Protein AF-A0A521RWV5-F1 (afdb_monomer_lite)

Foldseek 3Di:
DAVLLVVLLVCQVVQHFDFLLNVQVSLVPDDPVQWWKKKKWFCALVRAIDIDMGTGGFCVPYDPSSVVLRLVSVLLLVLLQLLAGNGQEIEIEIQDDPGDSVVSLVCNCVLLVAPDDCLPHFFSVLSLQLSLLLQQVSDDPPPPCRSHYDYHYDYDDPDDPRPPDDDDLFAFLLLLLCLLFPPLAQFWEKFWEDDQFWIWIWIRYRNATQDIAIGTDHLLQDQALCSVLVVVLLVLLLVQLSNCLVVPHPPNVVLCVLSVQVRDVHRDPVSSNRSSVRSVVRDPDRRAGLEYFYADAFAAFPNFHRNCQDSSNNNNCVNC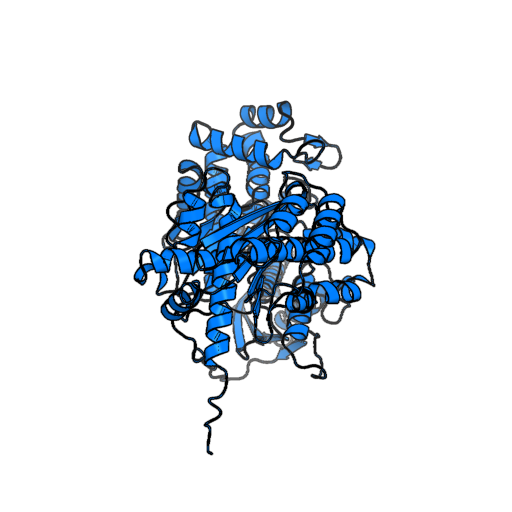PVCSVVRSVVVRVSQVSCVVRHDVLGYYHYHYNQQLVQLLLSNLCCLVPVVVQQLWGWEWEAEQFIGIFTQGSSRDGDRGRSPLQQRQGGSRSNVQLPADCQALLHQQPPRNRDGRGNRCCRHLSNLSNLCVVQCVPQPVPVVVVCDVVQCWDDDPRHIHGDPPPHGSSVVVLVVLLVDLVVDPRVSSLVSLLRSLLSVLSSLSSCCSNPVRSDLEYEYHYDQPPRVSSVVSSVVSNCVRPVSRHYHYDDLSSQSRPHSVSQCPDPPHHCSVCSSSVSSSSVSSSVSSVSVVPDDPPDDDD

pLDDT: mean 90.83, std 11.45, range [33.69, 98.75]

Sequence (621 aa):
MSSVVRDLVDAAKGGRPVYISTVRERLEGLDPAASFRVTATLQGFDARVRAFSFALPKFASLAFDERAMIIEYVLASLYNIISTVGGRGLTLETSDDDGDGVELAAIFEQEFGIGLARLDRPGYGRAINVAERMDEAVSPEGTPDRGMFRLARRMPSESREMPVSRAGPGGSIAELCDRSRQGLVGAAICGIDVGGTDIKLCLAVDGQVASFLEYDWFPAAFTAVDQIIDPIVLLVRLLRLDGACARGLPNTAAVAEVLQPAFGRGASLAVIEAAVRAGEALLAEPFALDAIGVCFPDVVVRDKIVGGEVYKTRGMRDHLGAAYEGEFRRLSSLSEELRTFVRPGGVVGIVNDGPMAAFTATVELGAAAPASIKDGVFAHTLGTELGSGWVTEDGEIPEIPLEIYNCILDLGSYPERAFAPDDVRSVNNFNTRLAGTLQKYTSQSGVFRLAAKYLPEQDPALYAELLDRGLLEGSPSGLFVPTEPRDMRKPLLELLMAAAEAGGHPAVDRIFREVGEFMAVAWLESKWLLDPAVAQRILFGRLVKRRVCFDLMVEGARSIAPSLVLEVADDEMANTDLMRQLRDSDRYTVAQFAQAIGAIHYANYRRNAASVAAPMTSGAS

Secondary structure (DSSP, 8-state):
-HHHHHHHHHHHHTT---BHHHHHHHHHTS-TTTEEEEEEEEE-TTS-EEEEEEEEE-GGGS-HHHHHHHHHHHHHHHHHHHHHH--SEEEEEES-SSSHHHHHHHHHHHHTTTTS-GGG--GGGHHHHHHHHHHHHHSPTT-TTTT--EEEEEPPPS----------S---HHHHHHHHHTT-TT-EEEEEEE-SSEEEEEEEETTEEEEEEEEE--GGG--STHHHHHHHHHHHHHHHHHHHHHTT-TTHHHHHHHHGGGGSTT--HHHHHHHHHHHHHH-SS---EEEEEEEESS-EETTEE----SGGGHHHHHHHGGGHHHHHHHHHTHHHHHHTTEEEEEEEEEEEHHHHHHHHHHHHHHHH-GGGGTT-EEEEEESSSEEEEEE-TTS----S---GGG-B-BS--HHHHTS-TTSTT--B-TTT--BTBTHHHHSHHHHHHHHHHHHHHH-HHHHHHHHHTTSSEEETTEEE---SSS--HHHHHHHHHHHHHH---HHHHHHHHHHHHHHHHHHHHHHHHH--S--EEEEEEGGGSSHHHHHHHHHHHHHH-TT-EEEE--GGG--SHHHHHHHT-SS--HHHHHHHHHHHHHHHHHHHHHHHHS-------

Radius of gyration: 25.19 Å; chains: 1; bounding box: 68×49×84 Å

Structure (mmCIF, N/CA/C/O backbone):
data_AF-A0A521RWV5-F1
#
_entry.id   AF-A0A521RWV5-F1
#
loop_
_atom_site.group_PDB
_atom_site.id
_atom_site.type_symbol
_atom_site.label_atom_id
_atom_site.label_alt_id
_atom_site.label_comp_id
_atom_site.label_asym_id
_atom_site.label_entity_id
_atom_site.label_seq_id
_atom_site.pdbx_PDB_ins_code
_atom_site.Cartn_x
_atom_site.Cartn_y
_atom_site.Cartn_z
_atom_site.occupancy
_atom_site.B_iso_or_equiv
_atom_site.auth_seq_id
_atom_site.auth_comp_id
_atom_site.auth_asym_id
_atom_site.auth_atom_id
_atom_site.pdbx_PDB_model_num
ATOM 1 N N . MET A 1 1 ? 25.557 -11.417 -27.481 1.00 51.78 1 MET A N 1
ATOM 2 C CA . MET A 1 1 ? 25.372 -10.644 -26.232 1.00 51.78 1 MET A CA 1
ATOM 3 C C . MET A 1 1 ? 24.558 -9.378 -26.451 1.00 51.78 1 MET A C 1
ATOM 5 O O . MET A 1 1 ? 23.587 -9.215 -25.732 1.00 51.78 1 MET A O 1
ATOM 9 N N . SER A 1 2 ? 24.840 -8.562 -27.481 1.00 57.69 2 SER A N 1
ATOM 10 C CA . SER A 1 2 ? 24.022 -7.370 -27.799 1.00 57.69 2 SER A CA 1
ATOM 11 C C . SER A 1 2 ? 22.561 -7.664 -28.205 1.00 57.69 2 SER A C 1
ATOM 13 O O . SER A 1 2 ? 21.774 -6.734 -28.269 1.00 57.69 2 SER A O 1
ATOM 15 N N . SER A 1 3 ? 22.163 -8.916 -28.480 1.00 73.62 3 SER A N 1
ATOM 16 C CA . SER A 1 3 ? 20.774 -9.233 -28.855 1.00 73.62 3 SER A CA 1
ATOM 17 C C . SER A 1 3 ? 19.807 -9.215 -27.668 1.00 73.62 3 SER A C 1
ATOM 19 O O . SER A 1 3 ? 18.691 -8.748 -27.817 1.00 73.62 3 SER A O 1
ATOM 21 N N . VAL A 1 4 ? 20.227 -9.659 -26.475 1.00 85.19 4 VAL A N 1
ATOM 22 C CA . VAL A 1 4 ? 19.307 -9.828 -25.333 1.00 85.19 4 VAL A CA 1
ATOM 23 C C . VAL A 1 4 ? 18.767 -8.486 -24.842 1.00 85.19 4 VAL A C 1
ATOM 25 O O . VAL A 1 4 ? 17.559 -8.345 -24.685 1.00 85.19 4 VAL A O 1
ATOM 28 N N . VAL A 1 5 ? 19.646 -7.502 -24.623 1.00 91.69 5 VAL A N 1
ATOM 29 C CA . VAL A 1 5 ? 19.235 -6.155 -24.188 1.00 91.69 5 VAL A CA 1
ATOM 30 C C . VAL A 1 5 ? 18.513 -5.422 -25.318 1.00 91.69 5 VAL A C 1
ATOM 32 O O . VAL A 1 5 ? 17.517 -4.751 -25.072 1.00 91.69 5 VAL A O 1
ATOM 35 N N . ARG A 1 6 ? 18.945 -5.613 -26.569 1.00 94.25 6 ARG A N 1
ATOM 36 C CA . ARG A 1 6 ? 18.278 -5.028 -27.736 1.00 94.25 6 ARG A CA 1
ATOM 37 C C . ARG A 1 6 ? 16.834 -5.485 -27.885 1.00 94.25 6 ARG A C 1
ATOM 39 O O . ARG A 1 6 ? 15.966 -4.641 -28.057 1.00 94.25 6 ARG A O 1
ATOM 46 N N . ASP A 1 7 ? 16.563 -6.780 -27.735 1.00 94.56 7 ASP A N 1
ATOM 47 C CA . ASP A 1 7 ? 15.201 -7.317 -27.812 1.00 94.56 7 ASP A CA 1
ATOM 48 C C . ASP A 1 7 ? 14.284 -6.702 -26.740 1.00 94.56 7 ASP A C 1
ATOM 50 O O . ASP A 1 7 ? 13.098 -6.470 -26.986 1.00 94.56 7 ASP A O 1
ATOM 54 N N . LEU A 1 8 ? 14.832 -6.424 -25.550 1.00 96.44 8 LEU A N 1
ATOM 55 C CA . LEU A 1 8 ? 14.112 -5.753 -24.465 1.00 96.44 8 LEU A CA 1
ATOM 56 C C . LEU A 1 8 ? 13.841 -4.282 -24.815 1.00 96.44 8 LEU A C 1
ATOM 58 O O . LEU A 1 8 ? 12.708 -3.825 -24.675 1.00 96.44 8 LEU A O 1
ATOM 62 N N . VAL A 1 9 ? 14.836 -3.559 -25.338 1.00 97.38 9 VAL A N 1
ATOM 63 C CA . VAL A 1 9 ? 14.684 -2.168 -25.804 1.00 97.38 9 VAL A CA 1
ATOM 64 C C . VAL A 1 9 ? 13.646 -2.066 -26.921 1.00 97.38 9 VAL A C 1
ATOM 66 O O . VAL A 1 9 ? 12.780 -1.190 -26.885 1.00 97.38 9 VAL A O 1
ATOM 69 N N . ASP A 1 10 ? 13.683 -2.975 -27.891 1.00 97.19 10 ASP A N 1
ATOM 70 C CA . ASP A 1 10 ? 12.732 -2.999 -29.001 1.00 97.19 10 ASP A CA 1
ATOM 71 C C . ASP A 1 10 ? 11.312 -3.322 -28.509 1.00 97.19 10 ASP A C 1
ATOM 73 O O . ASP A 1 10 ? 10.335 -2.736 -28.982 1.00 97.19 10 ASP A O 1
ATOM 77 N N . ALA A 1 11 ? 11.170 -4.203 -27.510 1.00 97.06 11 ALA A N 1
ATOM 78 C CA . ALA A 1 11 ? 9.891 -4.448 -26.847 1.00 97.06 11 ALA A CA 1
ATOM 79 C C . ALA A 1 11 ? 9.352 -3.200 -26.136 1.00 97.06 11 ALA A C 1
ATOM 81 O O . ALA A 1 11 ? 8.197 -2.829 -26.365 1.00 97.06 11 ALA A O 1
ATOM 82 N N . ALA A 1 12 ? 10.193 -2.535 -25.342 1.00 97.62 12 ALA A N 1
ATOM 83 C CA . ALA A 1 12 ? 9.849 -1.322 -24.610 1.00 97.62 12 ALA A CA 1
ATOM 84 C C . ALA A 1 12 ? 9.375 -0.198 -25.544 1.00 97.62 12 ALA A C 1
ATOM 86 O O . ALA A 1 12 ? 8.301 0.378 -25.340 1.00 97.62 12 ALA A O 1
ATOM 87 N N . LYS A 1 13 ? 10.140 0.067 -26.612 1.00 97.12 13 LYS A N 1
ATOM 88 C CA . LYS A 1 13 ? 9.807 1.061 -27.646 1.00 97.12 13 LYS A CA 1
ATOM 89 C C . LYS A 1 13 ? 8.531 0.713 -28.406 1.00 97.12 13 LYS A C 1
ATOM 91 O O . LYS A 1 13 ? 7.779 1.611 -28.771 1.00 97.12 13 LYS A O 1
ATOM 96 N N . GLY A 1 14 ? 8.268 -0.577 -28.607 1.00 96.50 14 GLY A N 1
ATOM 97 C CA . GLY A 1 14 ? 7.037 -1.081 -29.215 1.00 96.50 14 GLY A CA 1
ATOM 98 C C . GLY A 1 14 ? 5.798 -1.012 -28.313 1.00 96.50 14 GLY A C 1
ATOM 99 O O . GLY A 1 14 ? 4.761 -1.545 -28.696 1.00 96.50 14 GLY A O 1
ATOM 100 N N . GLY A 1 15 ? 5.888 -0.419 -27.117 1.00 95.38 15 GLY A N 1
ATOM 101 C CA . GLY A 1 15 ? 4.762 -0.302 -26.185 1.00 95.38 15 GLY A CA 1
ATOM 102 C C . GLY A 1 15 ? 4.394 -1.608 -25.482 1.00 95.38 15 GLY A C 1
ATOM 103 O O . GLY A 1 15 ? 3.273 -1.751 -24.987 1.00 95.38 15 GLY A O 1
ATOM 104 N N . ARG A 1 16 ? 5.309 -2.584 -25.451 1.00 96.00 16 ARG A N 1
ATOM 105 C CA . ARG A 1 16 ? 5.126 -3.820 -24.684 1.00 96.00 16 ARG A CA 1
ATOM 106 C C . ARG A 1 16 ? 5.711 -3.666 -23.279 1.00 96.00 16 ARG A C 1
ATOM 108 O O . ARG A 1 16 ? 6.738 -2.991 -23.137 1.00 96.00 16 ARG A O 1
ATOM 115 N N . PRO A 1 17 ? 5.115 -4.326 -22.271 1.00 96.88 17 PRO A N 1
ATOM 116 C CA . PRO A 1 17 ? 5.745 -4.442 -20.971 1.00 96.88 17 PRO A CA 1
ATOM 117 C C . PRO A 1 17 ? 7.103 -5.140 -21.063 1.00 96.88 17 PRO A C 1
ATOM 119 O O . PRO A 1 17 ? 7.271 -6.105 -21.815 1.00 96.88 17 PRO A O 1
ATOM 122 N N . VAL A 1 18 ? 8.063 -4.666 -20.276 1.00 98.31 18 VAL A N 1
ATOM 123 C CA . VAL A 1 18 ? 9.350 -5.327 -20.047 1.00 98.31 18 VAL A CA 1
ATOM 124 C C . VAL A 1 18 ? 9.467 -5.594 -18.557 1.00 98.31 18 VAL A C 1
ATOM 126 O O . VAL A 1 18 ? 9.829 -4.708 -17.784 1.00 98.31 18 VAL A O 1
ATOM 129 N N . TYR A 1 19 ? 9.124 -6.813 -18.143 1.00 98.50 19 TYR A N 1
ATOM 130 C CA . TYR A 1 19 ? 9.080 -7.145 -16.725 1.00 98.50 19 TYR A CA 1
ATOM 131 C C . TYR A 1 19 ? 10.470 -7.149 -16.097 1.00 98.50 19 TYR A C 1
ATOM 133 O O . TYR A 1 19 ? 11.389 -7.799 -16.602 1.00 98.50 19 TYR A O 1
ATOM 141 N N . ILE A 1 20 ? 10.606 -6.472 -14.958 1.00 98.12 20 ILE A N 1
ATOM 142 C CA . ILE A 1 20 ? 11.865 -6.390 -14.207 1.00 98.12 20 ILE A CA 1
ATOM 143 C C . ILE A 1 20 ? 12.417 -7.781 -13.842 1.00 98.12 20 ILE A C 1
ATOM 145 O O . ILE A 1 20 ? 13.623 -8.012 -13.938 1.00 98.12 20 ILE A O 1
ATOM 149 N N . SER A 1 21 ? 11.538 -8.740 -13.533 1.00 96.62 21 SER A N 1
ATOM 150 C CA . SER A 1 21 ? 11.898 -10.132 -13.245 1.00 96.62 21 SER A CA 1
ATOM 151 C C . SER A 1 21 ? 12.483 -10.850 -14.468 1.00 96.62 21 SER A C 1
ATOM 153 O O . SER A 1 21 ? 13.477 -11.561 -14.345 1.00 96.62 21 SER A O 1
ATOM 155 N N . THR A 1 22 ? 11.932 -10.609 -15.663 1.00 96.06 22 THR A N 1
ATOM 156 C CA . THR A 1 22 ? 12.466 -11.138 -16.929 1.00 96.06 22 THR A CA 1
ATOM 157 C C . THR A 1 22 ? 13.818 -10.521 -17.273 1.00 96.06 22 THR A C 1
ATOM 159 O O . THR A 1 22 ? 14.691 -11.216 -17.793 1.00 96.06 22 THR A O 1
ATOM 162 N N . VAL A 1 23 ? 14.021 -9.228 -16.990 1.00 97.00 23 VAL A N 1
ATOM 163 C CA . VAL A 1 23 ? 15.341 -8.602 -17.151 1.00 97.00 23 VAL A CA 1
ATOM 164 C C . VAL A 1 23 ? 16.345 -9.276 -16.220 1.00 97.00 23 VAL A C 1
ATOM 166 O O . VAL A 1 23 ? 17.375 -9.739 -16.703 1.00 97.00 23 VAL A O 1
ATOM 169 N N . ARG A 1 24 ? 16.021 -9.430 -14.928 1.00 95.19 24 ARG A N 1
ATOM 170 C CA . ARG A 1 24 ? 16.885 -10.115 -13.952 1.00 95.19 24 ARG A CA 1
ATOM 171 C C . ARG A 1 24 ? 17.303 -11.506 -14.427 1.00 95.19 24 ARG A C 1
ATOM 173 O O . ARG A 1 24 ? 18.497 -11.766 -14.536 1.00 95.19 24 ARG A O 1
ATOM 180 N N . GLU A 1 25 ? 16.339 -12.353 -14.784 1.00 94.06 25 GLU A N 1
ATOM 181 C CA . GLU A 1 25 ? 16.589 -13.721 -15.264 1.00 94.06 25 GLU A CA 1
ATOM 182 C C . GLU A 1 25 ? 17.520 -13.741 -16.488 1.00 94.06 25 GLU A C 1
ATOM 184 O O . GLU A 1 25 ? 18.490 -14.498 -16.545 1.00 94.06 25 GLU A O 1
ATOM 189 N N . ARG A 1 26 ? 17.267 -12.865 -17.469 1.00 94.00 26 ARG A N 1
ATOM 190 C CA . ARG A 1 26 ? 18.082 -12.782 -18.689 1.00 94.00 26 ARG A CA 1
ATOM 191 C C . ARG A 1 26 ? 19.506 -12.303 -18.420 1.00 94.00 26 ARG A C 1
ATOM 193 O O . ARG A 1 26 ? 20.425 -12.746 -19.109 1.00 94.00 26 ARG A O 1
ATOM 200 N N . LEU A 1 27 ? 19.692 -11.393 -17.464 1.00 93.62 27 LEU A N 1
ATOM 201 C CA . LEU A 1 27 ? 21.012 -10.868 -17.116 1.00 93.62 27 LEU A CA 1
ATOM 202 C C . LEU A 1 27 ? 21.822 -11.841 -16.245 1.00 93.62 27 LEU A C 1
ATOM 204 O O . LEU A 1 27 ? 23.042 -11.906 -16.388 1.00 93.62 27 LEU A O 1
ATOM 208 N N . GLU A 1 28 ? 21.171 -12.646 -15.401 1.00 90.56 28 GLU A N 1
ATOM 209 C CA . GLU A 1 28 ? 21.834 -13.702 -14.620 1.00 90.56 28 GLU A CA 1
ATOM 210 C C . GLU A 1 28 ? 22.497 -14.772 -15.501 1.00 90.56 28 GLU A C 1
ATOM 212 O O . GLU A 1 28 ? 23.512 -15.348 -15.109 1.00 90.56 28 GLU A O 1
ATOM 217 N N . GLY A 1 29 ? 21.971 -14.998 -16.709 1.00 87.06 29 GLY A N 1
ATOM 218 C CA . GLY A 1 29 ? 22.521 -15.934 -17.694 1.00 87.06 29 GLY A CA 1
ATOM 219 C C . GLY A 1 29 ? 23.677 -15.398 -18.552 1.00 87.06 29 GLY A C 1
ATOM 220 O O . GLY A 1 29 ? 24.071 -16.066 -19.511 1.00 87.06 29 GLY A O 1
ATOM 221 N N . LEU A 1 30 ? 24.199 -14.196 -18.280 1.00 87.88 30 LEU A N 1
ATOM 222 C CA . LEU A 1 30 ? 25.304 -13.621 -19.054 1.00 87.88 30 LEU A CA 1
ATOM 223 C C . LEU A 1 30 ? 26.640 -14.340 -18.805 1.00 87.88 30 LEU A C 1
ATOM 225 O O . LEU A 1 30 ? 26.931 -14.827 -17.716 1.00 87.88 30 LEU A O 1
ATOM 229 N N . ASP A 1 31 ? 27.492 -14.345 -19.833 1.00 86.81 31 ASP A N 1
ATOM 230 C CA . ASP A 1 31 ? 28.870 -14.836 -19.742 1.00 86.81 31 ASP A CA 1
ATOM 231 C C . ASP A 1 31 ? 29.679 -13.997 -18.728 1.00 86.81 31 ASP A C 1
ATOM 233 O O . ASP A 1 31 ? 29.738 -12.765 -18.875 1.00 86.81 31 ASP A O 1
ATOM 237 N N . PRO A 1 32 ? 30.348 -14.625 -17.741 1.00 85.19 32 PRO A N 1
ATOM 238 C CA . PRO A 1 32 ? 31.221 -13.939 -16.790 1.00 85.19 32 PRO A CA 1
ATOM 239 C C . PRO A 1 32 ? 32.283 -13.030 -17.427 1.00 85.19 32 PRO A C 1
ATOM 241 O O . PRO A 1 32 ? 32.659 -12.027 -16.831 1.00 85.19 32 PRO A O 1
ATOM 244 N N . ALA A 1 33 ? 32.774 -13.331 -18.635 1.00 86.44 33 ALA A N 1
ATOM 245 C CA . ALA A 1 33 ? 33.805 -12.512 -19.284 1.00 86.44 33 ALA A CA 1
ATOM 246 C C . ALA A 1 33 ? 33.282 -11.140 -19.758 1.00 86.44 33 ALA A C 1
ATOM 248 O O . ALA A 1 33 ? 34.032 -10.155 -19.825 1.00 86.44 33 ALA A O 1
ATOM 249 N N . ALA A 1 34 ? 31.991 -11.066 -20.077 1.00 86.44 34 ALA A N 1
ATOM 250 C CA . ALA A 1 34 ? 31.326 -9.880 -20.610 1.00 86.44 34 ALA A CA 1
ATOM 251 C C . ALA A 1 34 ? 30.381 -9.203 -19.611 1.00 86.44 34 ALA A C 1
ATOM 253 O O . ALA A 1 34 ? 29.710 -8.226 -19.954 1.00 86.44 34 ALA A O 1
ATOM 254 N N . SER A 1 35 ? 30.340 -9.712 -18.384 1.00 90.50 35 SER A N 1
ATOM 255 C CA . SER A 1 35 ? 29.559 -9.158 -17.291 1.00 90.50 35 SER A CA 1
ATOM 256 C C . SER A 1 35 ? 30.445 -8.802 -16.101 1.00 90.50 35 SER A C 1
ATOM 258 O O . SER A 1 35 ? 31.620 -9.164 -16.035 1.00 90.50 35 SER A O 1
ATOM 260 N N . PHE A 1 36 ? 29.880 -8.034 -15.182 1.00 90.44 36 PHE A N 1
ATOM 261 C CA . PHE A 1 36 ? 30.433 -7.737 -13.869 1.00 90.44 36 PHE A CA 1
ATOM 262 C C . PHE A 1 36 ? 29.322 -7.876 -12.825 1.00 90.44 36 PHE A C 1
ATOM 264 O O . PHE A 1 36 ? 28.139 -7.971 -13.175 1.00 90.44 36 PHE A O 1
ATOM 271 N N . ARG A 1 37 ? 29.693 -7.934 -11.542 1.00 90.56 37 ARG A N 1
ATOM 272 C CA . ARG A 1 37 ? 28.723 -8.039 -10.449 1.00 90.56 37 ARG A CA 1
ATOM 273 C C . ARG A 1 37 ? 28.697 -6.785 -9.599 1.00 90.56 37 ARG A C 1
ATOM 275 O O . ARG A 1 37 ? 29.743 -6.271 -9.208 1.00 90.56 37 ARG A O 1
ATOM 282 N N . VAL A 1 38 ? 27.480 -6.376 -9.260 1.00 91.62 38 VAL A N 1
ATOM 283 C CA . VAL A 1 38 ? 27.199 -5.393 -8.214 1.00 91.62 38 VAL A CA 1
ATOM 284 C C . VAL A 1 38 ? 26.408 -6.093 -7.120 1.00 91.62 38 VAL A C 1
ATOM 286 O O . VAL A 1 38 ? 25.430 -6.777 -7.406 1.00 91.62 38 VAL A O 1
ATOM 289 N N . THR A 1 39 ? 26.814 -5.928 -5.870 1.00 93.19 39 THR A N 1
ATOM 290 C CA . THR A 1 39 ? 26.087 -6.409 -4.698 1.00 93.19 39 THR A CA 1
ATOM 291 C C . THR A 1 39 ? 25.649 -5.213 -3.868 1.00 93.19 39 THR A C 1
ATOM 293 O O . THR A 1 39 ? 26.470 -4.433 -3.390 1.00 93.19 39 THR A O 1
ATOM 296 N N . ALA A 1 40 ? 24.342 -5.072 -3.691 1.00 94.25 40 ALA A N 1
ATOM 297 C CA . ALA A 1 40 ? 23.731 -4.067 -2.845 1.00 94.25 40 ALA A CA 1
ATOM 298 C C . ALA A 1 40 ? 23.417 -4.678 -1.477 1.00 94.25 40 ALA A C 1
ATOM 300 O O . ALA A 1 40 ? 22.542 -5.532 -1.347 1.00 94.25 40 ALA A O 1
ATOM 301 N N . THR A 1 41 ? 24.147 -4.246 -0.454 1.00 94.81 41 THR A N 1
ATOM 302 C CA . THR A 1 41 ? 23.974 -4.691 0.928 1.00 94.81 41 THR A CA 1
ATOM 303 C C . THR A 1 41 ? 23.210 -3.636 1.717 1.00 94.81 41 THR A C 1
ATOM 305 O O . THR A 1 41 ? 23.727 -2.556 2.001 1.00 94.81 41 THR A O 1
ATOM 308 N N . LEU A 1 42 ? 21.970 -3.953 2.068 1.00 94.06 42 LEU A N 1
ATOM 309 C CA . LEU A 1 42 ? 21.040 -3.103 2.794 1.00 94.06 42 LEU A CA 1
ATOM 310 C C . LEU A 1 42 ? 21.146 -3.351 4.303 1.00 94.06 42 LEU A C 1
ATOM 312 O O . LEU A 1 42 ? 21.060 -4.491 4.769 1.00 94.06 42 LEU A O 1
ATOM 316 N N . GLN A 1 43 ? 21.280 -2.272 5.071 1.00 91.88 43 GLN A N 1
ATOM 317 C CA . GLN A 1 43 ? 21.244 -2.315 6.530 1.00 91.88 43 GLN A CA 1
ATOM 318 C C . GLN A 1 43 ? 19.806 -2.117 7.028 1.00 91.88 43 GLN A C 1
ATOM 320 O O . GLN A 1 43 ? 19.281 -1.005 6.976 1.00 91.88 43 GLN A O 1
ATOM 325 N N . GLY A 1 44 ? 19.170 -3.186 7.510 1.00 87.44 44 GLY A N 1
ATOM 326 C CA . GLY A 1 44 ? 17.790 -3.169 7.993 1.00 87.44 44 GLY A CA 1
ATOM 327 C C . GLY A 1 44 ? 17.603 -2.475 9.347 1.00 87.44 44 GLY A C 1
ATOM 328 O O . GLY A 1 44 ? 18.553 -2.230 10.098 1.00 87.44 44 GLY A O 1
ATOM 329 N N . PHE A 1 45 ? 16.347 -2.168 9.678 1.00 84.44 45 PHE A N 1
ATOM 330 C CA . PHE A 1 45 ? 15.951 -1.650 10.996 1.00 84.44 45 PHE A CA 1
ATOM 331 C C . PHE A 1 45 ? 15.865 -2.744 12.069 1.00 84.44 45 PHE A C 1
ATOM 333 O O . PHE A 1 45 ? 15.993 -2.459 13.258 1.00 84.44 45 PHE A O 1
ATOM 340 N N . ASP A 1 46 ? 15.702 -3.989 11.632 1.00 74.50 46 ASP A N 1
ATOM 341 C CA . ASP A 1 46 ? 15.599 -5.233 12.402 1.00 74.50 46 ASP A CA 1
ATOM 342 C C . ASP A 1 46 ? 16.972 -5.839 12.758 1.00 74.50 46 ASP A C 1
ATOM 344 O O . ASP A 1 46 ? 17.067 -7.015 13.100 1.00 74.50 46 ASP A O 1
ATOM 348 N N . ALA A 1 47 ? 18.046 -5.049 12.640 1.00 73.69 47 ALA A N 1
ATOM 349 C CA . ALA A 1 47 ? 19.445 -5.476 12.737 1.00 73.69 47 ALA A CA 1
ATOM 350 C C . ALA A 1 47 ? 19.871 -6.547 11.711 1.00 73.69 47 ALA A C 1
ATOM 352 O O . ALA A 1 47 ? 21.024 -6.988 11.738 1.00 73.69 47 ALA A O 1
ATOM 353 N N . ARG A 1 48 ? 18.993 -6.934 10.775 1.00 81.00 48 ARG A N 1
ATOM 354 C CA . ARG A 1 48 ? 19.341 -7.844 9.686 1.00 81.00 48 ARG A CA 1
ATOM 355 C C . ARG A 1 48 ? 20.057 -7.069 8.587 1.00 81.00 48 ARG A C 1
ATOM 357 O O . ARG A 1 48 ? 19.785 -5.899 8.313 1.00 81.00 48 ARG A O 1
ATOM 364 N N . VAL A 1 49 ? 20.984 -7.755 7.934 1.00 87.19 49 VAL A N 1
ATOM 365 C CA . VAL A 1 49 ? 21.674 -7.264 6.744 1.00 87.19 49 VAL A CA 1
ATOM 366 C C . VAL A 1 49 ? 21.233 -8.139 5.583 1.00 87.19 49 VAL A C 1
ATOM 368 O O . VAL A 1 49 ? 21.336 -9.361 5.663 1.00 87.19 49 VAL A O 1
ATOM 371 N N . ARG A 1 50 ? 20.716 -7.518 4.523 1.00 89.25 50 ARG A N 1
ATOM 372 C CA . ARG A 1 50 ? 20.236 -8.217 3.322 1.00 89.25 50 ARG A CA 1
ATOM 373 C C . ARG A 1 50 ? 21.119 -7.832 2.144 1.00 89.25 50 ARG A C 1
ATOM 375 O O . ARG A 1 50 ? 21.430 -6.657 1.988 1.00 89.25 50 ARG A O 1
ATOM 382 N N . ALA A 1 51 ? 21.534 -8.803 1.340 1.00 92.25 51 ALA A N 1
ATOM 383 C CA . ALA A 1 51 ? 22.398 -8.577 0.186 1.00 92.25 51 ALA A CA 1
ATOM 384 C C . ALA A 1 51 ? 21.690 -9.011 -1.098 1.00 92.25 51 ALA A C 1
ATOM 386 O O . ALA A 1 51 ? 21.141 -10.108 -1.163 1.00 92.25 51 ALA A O 1
ATOM 387 N N . PHE A 1 52 ? 21.743 -8.157 -2.115 1.00 93.56 52 PHE A N 1
ATOM 388 C CA . PHE A 1 52 ? 21.116 -8.365 -3.415 1.00 93.56 52 PHE A CA 1
ATOM 389 C C . PHE A 1 52 ? 22.185 -8.258 -4.498 1.00 93.56 52 PHE A C 1
ATOM 391 O O . PHE A 1 52 ? 22.836 -7.222 -4.614 1.00 93.56 52 PHE A O 1
ATOM 398 N N . SER A 1 53 ? 22.403 -9.327 -5.265 1.00 91.00 53 SER A N 1
ATOM 399 C CA . SER A 1 53 ? 23.433 -9.358 -6.310 1.00 91.00 53 SER A CA 1
ATOM 400 C C . SER A 1 53 ? 22.818 -9.197 -7.696 1.00 91.00 53 SER A C 1
ATOM 402 O O . SER A 1 53 ? 21.800 -9.807 -8.008 1.00 91.00 53 SER A O 1
ATOM 404 N N . PHE A 1 54 ? 23.480 -8.407 -8.533 1.00 90.31 54 PHE A N 1
ATOM 405 C CA . PHE A 1 54 ? 23.131 -8.142 -9.919 1.00 90.31 54 PHE A CA 1
ATOM 406 C C . PHE A 1 54 ? 24.285 -8.594 -10.811 1.00 90.31 54 PHE A C 1
ATOM 408 O O . PHE A 1 54 ? 25.428 -8.187 -10.593 1.00 90.31 54 PHE A O 1
ATOM 415 N N . ALA A 1 55 ? 23.994 -9.413 -11.820 1.00 91.69 55 ALA A N 1
ATOM 416 C CA . ALA A 1 55 ? 24.897 -9.627 -12.947 1.00 91.69 55 ALA A CA 1
ATOM 417 C C . ALA A 1 55 ? 24.553 -8.601 -14.030 1.00 91.69 55 ALA A C 1
ATOM 419 O O . ALA A 1 55 ? 23.393 -8.498 -14.422 1.00 91.69 55 ALA A O 1
ATOM 420 N N . LEU A 1 56 ? 25.533 -7.820 -14.480 1.00 93.56 56 LEU A N 1
ATOM 421 C CA . LEU A 1 56 ? 25.315 -6.710 -15.407 1.00 93.56 56 LEU A CA 1
ATOM 422 C C . LEU A 1 56 ? 26.284 -6.806 -16.591 1.00 93.56 56 LEU A C 1
ATOM 424 O O . LEU A 1 56 ? 27.447 -7.153 -16.388 1.00 93.56 56 LEU A O 1
ATOM 428 N N . PRO A 1 57 ? 25.849 -6.513 -17.827 1.00 93.00 57 PRO A N 1
ATOM 429 C CA . PRO A 1 57 ? 26.744 -6.449 -18.976 1.00 93.00 57 PRO A CA 1
ATOM 430 C C . PRO A 1 57 ? 27.661 -5.227 -18.872 1.00 93.00 57 PRO A C 1
ATOM 432 O O . PRO A 1 57 ? 27.224 -4.158 -18.452 1.00 93.00 57 PRO A O 1
ATOM 435 N N . LYS A 1 58 ? 28.911 -5.362 -19.322 1.00 91.06 58 LYS A N 1
ATOM 436 C CA . LYS A 1 58 ? 29.855 -4.233 -19.395 1.00 91.06 58 LYS A CA 1
ATOM 437 C C . LYS A 1 58 ? 29.334 -3.149 -20.345 1.00 91.06 58 LYS A C 1
ATOM 439 O O . LYS A 1 58 ? 29.025 -3.449 -21.503 1.00 91.0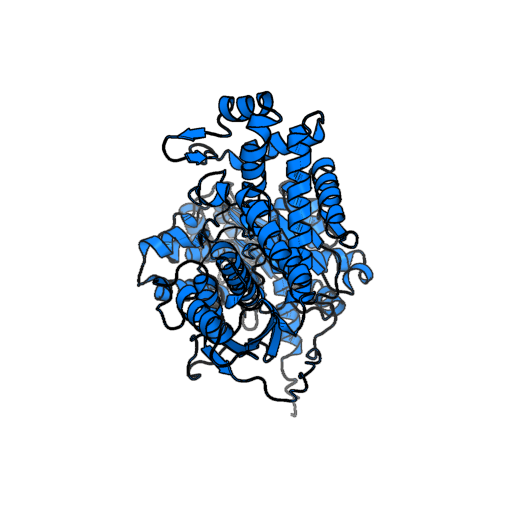6 58 LYS A O 1
ATOM 444 N N . PHE A 1 59 ? 29.285 -1.892 -19.917 1.00 91.69 59 PHE A N 1
ATOM 445 C CA . PHE A 1 59 ? 28.689 -0.778 -20.661 1.00 91.69 59 PHE A CA 1
ATOM 446 C C . PHE A 1 59 ? 29.409 -0.479 -21.968 1.00 91.69 59 PHE A C 1
ATOM 448 O O . PHE A 1 59 ? 28.761 -0.094 -22.937 1.00 91.69 59 PHE A O 1
ATOM 455 N N . ALA A 1 60 ? 30.720 -0.722 -22.040 1.00 88.88 60 ALA A N 1
ATOM 456 C CA . ALA A 1 60 ? 31.485 -0.586 -23.281 1.00 88.88 60 ALA A CA 1
ATOM 457 C C . ALA A 1 60 ? 30.947 -1.469 -24.430 1.00 88.88 60 ALA A C 1
ATOM 459 O O . ALA A 1 60 ? 31.245 -1.213 -25.595 1.00 88.88 60 ALA A O 1
ATOM 460 N N . SER A 1 61 ? 30.162 -2.506 -24.114 1.00 85.19 61 SER A N 1
ATOM 461 C CA . SER A 1 61 ? 29.544 -3.407 -25.092 1.00 85.19 61 SER A CA 1
ATOM 462 C C . SER A 1 61 ? 28.114 -3.024 -25.498 1.00 85.19 61 SER A C 1
ATOM 464 O O . SER A 1 61 ? 27.531 -3.703 -26.345 1.00 85.19 61 SER A O 1
ATOM 466 N N . LEU A 1 62 ? 27.551 -1.963 -24.911 1.00 92.12 62 LEU A N 1
ATOM 467 C CA . LEU A 1 62 ? 26.153 -1.568 -25.075 1.00 92.12 62 LEU A CA 1
ATOM 468 C C . LEU A 1 62 ? 26.011 -0.316 -25.943 1.00 92.12 62 LEU A C 1
ATOM 470 O O . LEU A 1 62 ? 26.787 0.635 -25.840 1.00 92.12 62 LEU A O 1
ATOM 474 N N . ALA A 1 63 ? 24.958 -0.285 -26.756 1.00 94.88 63 ALA A N 1
ATOM 475 C CA . ALA A 1 63 ? 24.477 0.955 -27.353 1.00 94.88 63 ALA A CA 1
ATOM 476 C C . ALA A 1 63 ? 23.875 1.891 -26.285 1.00 94.88 63 ALA A C 1
ATOM 478 O O . ALA A 1 63 ? 23.564 1.470 -25.172 1.00 94.88 63 ALA A O 1
ATOM 479 N N . PHE A 1 64 ? 23.656 3.162 -26.641 1.00 94.69 64 PHE A N 1
ATOM 480 C CA . PHE A 1 64 ? 23.115 4.173 -25.722 1.00 94.69 64 PHE A CA 1
ATOM 481 C C . PHE A 1 64 ? 21.795 3.736 -25.059 1.00 94.69 64 PHE A C 1
ATOM 483 O O . PHE A 1 64 ? 21.704 3.721 -23.834 1.00 94.69 64 PHE A O 1
ATOM 490 N N . ASP A 1 65 ? 20.810 3.306 -25.853 1.00 95.31 65 ASP A N 1
ATOM 491 C CA . ASP A 1 65 ? 19.503 2.881 -25.329 1.00 95.31 65 ASP A CA 1
ATOM 492 C C . ASP A 1 65 ? 19.589 1.578 -24.519 1.00 95.31 65 ASP A C 1
ATOM 494 O O . ASP A 1 65 ? 18.865 1.395 -23.544 1.00 95.31 65 ASP A O 1
ATOM 498 N N . GLU A 1 66 ? 20.500 0.676 -24.902 1.00 96.25 66 GLU A N 1
ATOM 499 C CA . GLU A 1 66 ? 20.753 -0.571 -24.175 1.00 96.25 66 GLU A CA 1
ATOM 500 C C . GLU A 1 66 ? 21.340 -0.261 -22.787 1.00 96.25 66 GLU A C 1
ATOM 502 O O . GLU A 1 66 ? 20.858 -0.778 -21.782 1.00 96.25 66 GLU A O 1
ATOM 507 N N . ARG A 1 67 ? 22.324 0.645 -22.703 1.00 95.62 67 ARG A N 1
ATOM 508 C CA . ARG A 1 67 ? 22.900 1.114 -21.432 1.00 95.62 67 ARG A CA 1
ATOM 509 C C . ARG A 1 67 ? 21.869 1.835 -20.566 1.00 95.62 67 ARG A C 1
ATOM 511 O O . ARG A 1 67 ? 21.813 1.571 -19.368 1.00 95.62 67 ARG A O 1
ATOM 518 N N . ALA A 1 68 ? 21.040 2.699 -21.155 1.00 96.19 68 ALA A N 1
ATOM 519 C CA . ALA A 1 68 ? 19.983 3.405 -20.432 1.00 96.19 68 ALA A CA 1
ATOM 520 C C . ALA A 1 68 ? 18.991 2.430 -19.775 1.00 96.19 68 ALA A C 1
ATOM 522 O O . ALA A 1 68 ? 18.672 2.588 -18.599 1.00 96.19 68 ALA A O 1
ATOM 523 N N . MET A 1 69 ? 18.580 1.374 -20.488 1.00 97.19 69 MET A N 1
ATOM 524 C CA . MET A 1 69 ? 17.713 0.332 -19.932 1.00 97.19 69 MET A CA 1
ATOM 525 C C . MET A 1 69 ? 18.370 -0.432 -18.773 1.00 97.19 69 MET A C 1
ATOM 527 O O . MET A 1 69 ? 17.700 -0.740 -17.790 1.00 97.19 69 MET A O 1
ATOM 531 N N . ILE A 1 70 ? 19.672 -0.732 -18.855 1.00 96.88 70 ILE A N 1
ATOM 532 C CA . ILE A 1 70 ? 20.393 -1.404 -17.761 1.00 96.88 70 ILE A CA 1
ATOM 533 C C . ILE A 1 70 ? 20.502 -0.500 -16.527 1.00 96.88 70 ILE A C 1
ATOM 535 O O . ILE A 1 70 ? 20.293 -0.972 -15.410 1.00 96.88 70 ILE A O 1
ATOM 539 N N . ILE A 1 71 ? 20.778 0.793 -16.712 1.00 97.38 71 ILE A N 1
ATOM 540 C CA . ILE A 1 71 ? 20.780 1.770 -15.615 1.00 97.38 71 ILE A CA 1
ATOM 541 C C . ILE A 1 71 ? 19.387 1.843 -14.977 1.00 97.38 71 ILE A C 1
ATOM 543 O O . ILE A 1 71 ? 19.269 1.738 -13.757 1.00 97.38 71 ILE A O 1
ATOM 547 N N . GLU A 1 72 ? 18.330 1.952 -15.786 1.00 97.62 72 GLU A N 1
ATOM 548 C CA . GLU A 1 72 ? 16.948 1.983 -15.301 1.00 97.62 72 GLU A CA 1
ATOM 549 C C . GLU A 1 72 ? 16.593 0.711 -14.518 1.00 97.62 72 GLU A C 1
ATOM 551 O O . GLU A 1 72 ? 16.027 0.803 -13.433 1.00 97.62 72 GLU A O 1
ATOM 556 N N . TYR A 1 73 ? 16.991 -0.466 -15.008 1.00 98.19 73 TYR A N 1
ATOM 557 C CA . TYR A 1 73 ? 16.814 -1.739 -14.306 1.00 98.19 73 TYR A CA 1
ATOM 558 C C . TYR A 1 73 ? 17.458 -1.736 -12.911 1.00 98.19 73 TYR A C 1
ATOM 560 O O . TYR A 1 73 ? 16.832 -2.173 -11.940 1.00 98.19 73 TYR A O 1
ATOM 568 N N . VAL A 1 74 ? 18.691 -1.232 -12.790 1.00 97.81 74 VAL A N 1
ATOM 569 C CA . VAL A 1 74 ? 19.393 -1.159 -11.500 1.00 97.81 74 VAL A CA 1
ATOM 570 C C . VAL A 1 74 ? 18.701 -0.166 -10.566 1.00 97.81 74 VAL A C 1
ATOM 572 O O . VAL A 1 74 ? 18.419 -0.515 -9.421 1.00 97.81 74 VAL A O 1
ATOM 575 N N . LEU A 1 75 ? 18.367 1.037 -11.042 1.00 98.31 75 LEU A N 1
ATOM 576 C CA . LEU A 1 75 ? 17.677 2.048 -10.232 1.00 98.31 75 LEU A CA 1
ATOM 577 C C . LEU A 1 75 ? 16.300 1.562 -9.767 1.00 98.31 75 LEU A C 1
ATOM 579 O O . LEU A 1 75 ? 15.977 1.689 -8.587 1.00 98.31 75 LEU A O 1
ATOM 583 N N . ALA A 1 76 ? 15.527 0.935 -10.656 1.00 98.50 76 ALA A N 1
ATOM 584 C CA . ALA A 1 76 ? 14.246 0.321 -10.332 1.00 98.50 76 ALA A CA 1
ATOM 585 C C . ALA A 1 76 ? 14.395 -0.799 -9.294 1.00 98.50 76 ALA A C 1
ATOM 587 O O . ALA A 1 76 ? 13.637 -0.850 -8.330 1.00 98.50 76 ALA A O 1
ATOM 588 N N . SER A 1 77 ? 15.411 -1.656 -9.428 1.00 98.31 77 SER A N 1
ATOM 589 C CA . SER A 1 77 ? 15.671 -2.728 -8.461 1.00 98.31 77 SER A CA 1
ATOM 590 C C . SER A 1 77 ? 16.038 -2.182 -7.080 1.00 98.31 77 SER A C 1
ATOM 592 O O . SER A 1 77 ? 15.506 -2.642 -6.071 1.00 98.31 77 SER A O 1
ATOM 594 N N . LEU A 1 78 ? 16.916 -1.175 -7.017 1.00 98.00 78 LEU A N 1
ATOM 595 C CA . LEU A 1 78 ? 17.297 -0.518 -5.763 1.00 98.00 78 LEU A CA 1
ATOM 596 C C . LEU A 1 78 ? 16.114 0.223 -5.132 1.00 98.00 78 LEU A C 1
ATOM 598 O O . LEU A 1 78 ? 15.931 0.174 -3.915 1.00 98.00 78 LEU A O 1
ATOM 602 N N . TYR A 1 79 ? 15.269 0.845 -5.953 1.00 98.25 79 TYR A N 1
ATOM 603 C CA . TYR A 1 79 ? 14.028 1.455 -5.499 1.00 98.25 79 TYR A CA 1
ATOM 604 C C . TYR A 1 79 ? 13.074 0.416 -4.915 1.00 98.25 79 TYR A C 1
ATOM 606 O O . TYR A 1 79 ? 12.559 0.626 -3.821 1.00 98.25 79 TYR A O 1
ATOM 614 N N . ASN A 1 80 ? 12.878 -0.724 -5.582 1.00 98.06 80 ASN A N 1
ATOM 615 C CA . ASN A 1 80 ? 12.033 -1.815 -5.090 1.00 98.06 80 ASN A CA 1
ATOM 616 C C . ASN A 1 80 ? 12.558 -2.377 -3.759 1.00 98.06 80 ASN A C 1
ATOM 618 O O . ASN A 1 80 ? 11.767 -2.596 -2.843 1.00 98.06 80 ASN A O 1
ATOM 622 N N . ILE A 1 81 ? 13.882 -2.529 -3.611 1.00 97.19 81 ILE A N 1
ATOM 623 C CA . ILE A 1 81 ? 14.520 -2.929 -2.345 1.00 97.19 81 ILE A CA 1
ATOM 624 C C . ILE A 1 81 ? 14.178 -1.938 -1.228 1.00 97.19 81 ILE A C 1
ATOM 626 O O . ILE A 1 81 ? 13.647 -2.342 -0.195 1.00 97.19 81 ILE A O 1
ATOM 630 N N . ILE A 1 82 ? 14.449 -0.645 -1.423 1.00 96.56 82 ILE A N 1
ATOM 631 C CA . ILE A 1 82 ? 14.279 0.364 -0.366 1.00 96.56 82 ILE A CA 1
ATOM 632 C C . ILE A 1 82 ? 12.794 0.602 -0.067 1.00 96.56 82 ILE A C 1
ATOM 634 O O . ILE A 1 82 ? 12.412 0.681 1.096 1.00 96.56 82 ILE A O 1
ATOM 638 N N . SER A 1 83 ? 11.942 0.674 -1.091 1.00 94.69 83 SER A N 1
ATOM 639 C CA . SER A 1 83 ? 10.496 0.873 -0.923 1.00 94.69 83 SER A CA 1
ATOM 640 C C . SER A 1 83 ? 9.787 -0.331 -0.310 1.00 94.69 83 SER A C 1
ATOM 642 O O . SER A 1 83 ? 8.753 -0.150 0.310 1.00 94.69 83 SER A O 1
ATOM 644 N N . THR A 1 84 ? 10.321 -1.548 -0.422 1.00 94.31 84 THR A N 1
ATOM 645 C CA . THR A 1 84 ? 9.682 -2.734 0.175 1.00 94.31 84 THR A CA 1
ATOM 646 C C . THR A 1 84 ? 10.246 -3.042 1.555 1.00 94.31 84 THR A C 1
ATOM 648 O O . THR A 1 84 ? 9.501 -3.311 2.494 1.00 94.31 84 THR A O 1
ATOM 651 N N . VAL A 1 85 ? 11.571 -3.003 1.689 1.00 93.25 85 VAL A N 1
ATOM 652 C CA . VAL A 1 85 ? 12.287 -3.472 2.882 1.00 93.25 85 VAL A CA 1
ATOM 653 C C . VAL A 1 85 ? 12.644 -2.321 3.829 1.00 93.25 85 VAL A C 1
ATOM 655 O O . VAL A 1 85 ? 12.779 -2.527 5.035 1.00 93.25 85 VAL A O 1
ATOM 658 N N . GLY A 1 86 ? 12.777 -1.099 3.309 1.00 92.69 86 GLY A N 1
ATOM 659 C CA . GLY A 1 86 ? 13.326 0.037 4.047 1.00 92.69 86 GLY A CA 1
ATOM 660 C C . GLY A 1 86 ? 14.821 -0.133 4.319 1.00 92.69 86 GLY A C 1
ATOM 661 O O . GLY A 1 86 ? 15.478 -0.993 3.745 1.00 92.69 86 GLY A O 1
ATOM 662 N N . GLY A 1 87 ? 15.384 0.681 5.207 1.00 92.25 87 GLY A N 1
ATOM 663 C CA . GLY A 1 87 ? 16.743 0.498 5.715 1.00 92.25 87 GLY A CA 1
ATOM 664 C C . GLY A 1 87 ? 17.427 1.806 6.091 1.00 92.25 87 GLY A C 1
ATOM 665 O O . GLY A 1 87 ? 17.014 2.887 5.691 1.00 92.25 87 GLY A O 1
ATOM 666 N N . ARG A 1 88 ? 18.507 1.697 6.863 1.00 92.56 88 ARG A N 1
ATOM 667 C CA . ARG A 1 88 ? 19.317 2.833 7.341 1.00 92.56 88 ARG A CA 1
ATOM 668 C C . ARG A 1 88 ? 20.354 3.292 6.322 1.00 92.56 88 ARG A C 1
ATOM 670 O O . ARG A 1 88 ? 20.922 4.376 6.429 1.00 92.56 88 ARG A O 1
ATOM 677 N N . GLY A 1 89 ? 20.670 2.425 5.374 1.00 93.94 89 GLY A N 1
ATOM 678 C CA . GLY A 1 89 ? 21.685 2.691 4.383 1.00 93.94 89 GLY A CA 1
ATOM 679 C C . GLY A 1 89 ? 21.970 1.489 3.507 1.00 93.94 89 GLY A C 1
ATOM 680 O O . GLY A 1 89 ? 21.562 0.361 3.797 1.00 93.94 89 GLY A O 1
ATOM 681 N N . LEU A 1 90 ? 22.701 1.761 2.437 1.00 95.12 90 LEU A N 1
ATOM 682 C CA . LEU A 1 90 ? 23.062 0.823 1.396 1.00 95.12 90 LEU A CA 1
ATOM 683 C C . LEU A 1 90 ? 24.574 0.847 1.191 1.00 95.12 90 LEU A C 1
ATOM 685 O O . LEU A 1 90 ? 25.188 1.908 1.099 1.00 95.12 90 LEU A O 1
ATOM 689 N N . THR A 1 91 ? 25.180 -0.328 1.092 1.00 94.44 91 THR A N 1
ATOM 690 C CA . THR A 1 91 ? 26.551 -0.480 0.608 1.00 94.44 91 THR A CA 1
ATOM 691 C C . THR A 1 91 ? 26.519 -1.099 -0.780 1.00 94.44 91 THR A C 1
ATOM 693 O O . THR A 1 91 ? 25.975 -2.188 -0.938 1.00 94.44 91 THR A O 1
ATOM 696 N N . LEU A 1 92 ? 27.110 -0.428 -1.766 1.00 93.19 92 LEU A N 1
ATOM 697 C CA . LEU A 1 92 ? 27.304 -0.964 -3.110 1.00 93.19 92 LEU A CA 1
ATOM 698 C C . LEU A 1 92 ? 28.727 -1.522 -3.234 1.00 93.19 92 LEU A C 1
ATOM 700 O O . LEU A 1 92 ? 29.711 -0.791 -3.099 1.00 93.19 92 LEU A O 1
ATOM 704 N N . GLU A 1 93 ? 28.819 -2.827 -3.462 1.00 91.38 93 GLU A N 1
ATOM 705 C CA . GLU A 1 93 ? 30.058 -3.565 -3.706 1.00 91.38 93 GLU A CA 1
ATOM 706 C C . GLU A 1 93 ? 30.130 -3.948 -5.185 1.00 91.38 93 GLU A C 1
ATOM 708 O O . GLU A 1 93 ? 29.187 -4.534 -5.706 1.00 91.38 93 GLU A O 1
ATOM 713 N N . THR A 1 94 ? 31.221 -3.621 -5.878 1.00 88.06 94 THR A N 1
ATOM 714 C CA . THR A 1 94 ? 31.374 -3.896 -7.320 1.00 88.06 94 THR A CA 1
ATOM 715 C C . THR A 1 94 ? 32.671 -4.634 -7.607 1.00 88.06 94 THR A C 1
ATOM 717 O O . THR A 1 94 ? 33.708 -4.290 -7.055 1.00 88.06 94 THR A O 1
ATOM 720 N N . SER A 1 95 ? 32.631 -5.634 -8.492 1.00 80.25 95 SER A N 1
ATOM 721 C CA . SER A 1 95 ? 33.839 -6.310 -8.993 1.00 80.25 95 SER A CA 1
ATOM 722 C C . SER A 1 95 ? 34.622 -5.495 -10.034 1.00 80.25 95 SER A C 1
ATOM 724 O O . SER A 1 95 ? 35.604 -5.997 -10.571 1.00 80.25 95 SER A O 1
ATOM 726 N N . ASP A 1 96 ? 34.144 -4.295 -10.361 1.00 77.81 96 ASP A N 1
ATOM 727 C CA . ASP A 1 96 ? 34.683 -3.376 -11.366 1.00 77.81 96 ASP A CA 1
ATOM 728 C C . ASP A 1 96 ? 34.911 -2.004 -10.710 1.00 77.81 96 ASP A C 1
ATOM 730 O O . ASP A 1 96 ? 33.947 -1.283 -10.432 1.00 77.81 96 ASP A O 1
ATOM 734 N N . ASP A 1 97 ? 36.164 -1.715 -10.353 1.00 60.88 97 ASP A N 1
ATOM 735 C CA . ASP A 1 97 ? 36.589 -0.707 -9.368 1.00 60.88 97 ASP A CA 1
ATOM 736 C C . ASP A 1 97 ? 36.802 0.702 -9.925 1.00 60.88 97 ASP A C 1
ATOM 738 O O . ASP A 1 97 ? 36.607 1.661 -9.184 1.00 60.88 97 ASP A O 1
ATOM 742 N N . ASP A 1 98 ? 37.111 0.829 -11.215 1.00 63.16 98 ASP A N 1
ATOM 743 C CA . ASP A 1 98 ? 37.250 2.112 -11.925 1.00 63.16 98 ASP A CA 1
ATOM 744 C C . ASP A 1 98 ? 36.300 2.232 -13.139 1.00 63.16 98 ASP A C 1
ATOM 746 O O . ASP A 1 98 ? 36.406 3.163 -13.942 1.00 63.16 98 ASP A O 1
ATOM 750 N N . GLY A 1 99 ? 35.379 1.274 -13.293 1.00 82.81 99 GLY A N 1
ATOM 751 C CA . GLY A 1 99 ? 34.497 1.142 -14.452 1.00 82.81 99 GLY A CA 1
ATOM 752 C C . GLY A 1 99 ? 33.020 1.420 -14.165 1.00 82.81 99 GLY A C 1
ATOM 753 O O . GLY A 1 99 ? 32.633 2.402 -13.526 1.00 82.81 99 GLY A O 1
ATOM 754 N N . ASP A 1 100 ? 32.169 0.529 -14.655 1.00 88.94 100 ASP A N 1
ATOM 755 C CA . ASP A 1 100 ? 30.721 0.713 -14.755 1.00 88.94 100 ASP A CA 1
ATOM 756 C C . ASP A 1 100 ? 30.036 0.705 -13.375 1.00 88.94 100 ASP A C 1
ATOM 758 O O . ASP A 1 100 ? 29.029 1.382 -13.153 1.00 88.94 100 ASP A O 1
ATOM 762 N N . GLY A 1 101 ? 30.595 -0.028 -12.406 1.00 87.56 101 GLY A N 1
ATOM 763 C CA . GLY A 1 101 ? 30.061 -0.099 -11.042 1.00 87.56 101 GLY A CA 1
ATOM 764 C C . GLY A 1 101 ? 30.177 1.212 -10.258 1.00 87.56 101 GLY A C 1
ATOM 765 O O . GLY A 1 101 ? 29.263 1.568 -9.508 1.00 87.56 101 GLY A O 1
ATOM 766 N N . VAL A 1 102 ? 31.267 1.963 -10.448 1.00 87.62 102 VAL A N 1
ATOM 767 C CA . VAL A 1 102 ? 31.442 3.291 -9.833 1.00 87.62 102 VAL A CA 1
ATOM 768 C C . VAL A 1 102 ? 30.475 4.296 -10.440 1.00 87.62 102 VAL A C 1
ATOM 770 O O . VAL A 1 102 ? 29.877 5.091 -9.709 1.00 87.62 102 VAL A O 1
ATOM 773 N N . GLU A 1 103 ? 30.293 4.234 -11.759 1.00 91.69 103 GLU A N 1
ATOM 774 C CA . GLU A 1 103 ? 29.316 5.053 -12.464 1.00 91.69 103 GLU A CA 1
ATOM 775 C C . GLU A 1 103 ? 27.898 4.797 -11.938 1.00 91.69 103 GLU A C 1
ATOM 777 O O . GLU A 1 103 ? 27.206 5.741 -11.558 1.00 91.69 103 GLU A O 1
ATOM 782 N N . LEU A 1 104 ? 27.487 3.530 -11.820 1.00 92.94 104 LEU A N 1
ATOM 783 C CA . LEU A 1 104 ? 26.181 3.156 -11.272 1.00 92.94 104 LEU A CA 1
ATOM 784 C C . LEU A 1 104 ? 25.967 3.679 -9.848 1.00 92.94 104 LEU A C 1
ATOM 786 O O . LEU A 1 104 ? 24.882 4.163 -9.530 1.00 92.94 104 LEU A O 1
ATOM 790 N N . ALA A 1 105 ? 26.992 3.619 -8.995 1.00 91.56 105 ALA A N 1
ATOM 791 C CA . ALA A 1 105 ? 26.904 4.152 -7.638 1.00 91.56 105 ALA A CA 1
ATOM 792 C C . ALA A 1 105 ? 26.729 5.681 -7.618 1.00 91.56 105 ALA A C 1
ATOM 794 O O . ALA A 1 105 ? 25.973 6.193 -6.793 1.00 91.56 105 ALA A O 1
ATOM 795 N N . ALA A 1 106 ? 27.397 6.404 -8.523 1.00 93.25 106 ALA A N 1
ATOM 796 C CA . ALA A 1 106 ? 27.237 7.851 -8.663 1.00 93.25 106 ALA A CA 1
ATOM 797 C C . ALA A 1 106 ? 25.849 8.229 -9.205 1.00 93.25 106 ALA A C 1
ATOM 799 O O . ALA A 1 106 ? 25.223 9.150 -8.685 1.00 93.25 106 ALA A O 1
ATOM 800 N N . ILE A 1 107 ? 25.339 7.483 -10.192 1.00 95.81 107 ILE A N 1
ATOM 801 C CA . ILE A 1 107 ? 23.977 7.667 -10.710 1.00 95.81 107 ILE A CA 1
ATOM 802 C C . ILE A 1 107 ? 22.956 7.402 -9.601 1.00 95.81 107 ILE A C 1
ATOM 804 O O . ILE A 1 107 ? 22.056 8.210 -9.408 1.00 95.81 107 ILE A O 1
ATOM 808 N N . PHE A 1 108 ? 23.104 6.322 -8.826 1.00 95.75 108 PHE A N 1
ATOM 809 C CA . PHE A 1 108 ? 22.223 6.051 -7.688 1.00 95.75 108 PHE A CA 1
ATOM 810 C C . PHE A 1 108 ? 22.212 7.213 -6.686 1.00 95.75 108 PHE A C 1
ATOM 812 O O . PHE A 1 108 ? 21.142 7.677 -6.303 1.00 95.75 108 PHE A O 1
ATOM 819 N N . GLU A 1 109 ? 23.386 7.705 -6.285 1.00 95.88 109 GLU A N 1
ATOM 820 C CA . GLU A 1 109 ? 23.505 8.817 -5.335 1.00 95.88 109 GLU A CA 1
ATOM 821 C C . GLU A 1 109 ? 22.759 10.070 -5.816 1.00 95.88 109 GLU A C 1
ATOM 823 O O . GLU A 1 109 ? 22.015 10.684 -5.046 1.00 95.88 109 GLU A O 1
ATOM 828 N N . GLN A 1 110 ? 22.914 10.400 -7.101 1.00 96.44 110 GLN A N 1
ATOM 829 C CA . GLN A 1 110 ? 22.259 11.532 -7.746 1.00 96.44 110 GLN A CA 1
ATOM 830 C C . GLN A 1 110 ? 20.740 11.333 -7.869 1.00 96.44 110 GLN A C 1
ATOM 832 O O . GLN A 1 110 ? 19.973 12.183 -7.421 1.00 96.44 110 GLN A O 1
ATOM 837 N N . GLU A 1 111 ? 20.296 10.221 -8.458 1.00 97.12 111 GLU A N 1
ATOM 838 C CA . GLU A 1 111 ? 18.884 9.969 -8.785 1.00 97.12 111 GLU A CA 1
ATOM 839 C C . GLU A 1 111 ? 18.017 9.747 -7.535 1.00 97.12 111 GLU A C 1
ATOM 841 O O . GLU A 1 111 ? 16.826 10.066 -7.532 1.00 97.12 111 GLU A O 1
ATOM 846 N N . PHE A 1 112 ? 18.605 9.242 -6.445 1.00 97.31 112 PHE A N 1
ATOM 847 C CA . PHE A 1 112 ? 17.929 9.115 -5.150 1.00 97.31 112 PHE A CA 1
ATOM 848 C C . PHE A 1 112 ? 18.084 10.363 -4.268 1.00 97.31 112 PHE A C 1
ATOM 850 O O . PHE A 1 112 ? 17.454 10.439 -3.211 1.00 97.31 112 PHE A O 1
ATOM 857 N N . GLY A 1 113 ? 18.888 11.349 -4.683 1.00 96.44 113 GLY A N 1
ATOM 858 C CA . GLY A 1 113 ? 19.084 12.597 -3.947 1.00 96.44 113 GLY A CA 1
ATOM 859 C C . GLY A 1 113 ? 19.658 12.380 -2.546 1.00 96.44 113 GLY A C 1
ATOM 860 O O . GLY A 1 113 ? 19.187 12.988 -1.577 1.00 96.44 113 GLY A O 1
ATOM 861 N N . ILE A 1 114 ? 20.635 11.479 -2.412 1.00 95.31 114 ILE A N 1
ATOM 862 C CA . ILE A 1 114 ? 21.256 11.171 -1.118 1.00 95.31 114 ILE A CA 1
ATOM 863 C C . ILE A 1 114 ? 21.908 12.442 -0.558 1.00 95.31 114 ILE A C 1
ATOM 865 O O . ILE A 1 114 ? 22.650 13.136 -1.246 1.00 95.31 114 ILE A O 1
ATOM 869 N N . GLY A 1 115 ? 21.591 12.777 0.694 1.00 91.19 115 GLY A N 1
ATOM 870 C CA . GLY A 1 115 ? 22.068 14.002 1.346 1.00 91.19 115 GLY A CA 1
ATOM 871 C C . GLY A 1 115 ? 21.302 15.285 0.992 1.00 91.19 115 GLY A C 1
ATOM 872 O O . GLY A 1 115 ? 21.527 16.303 1.643 1.00 91.19 115 GLY A O 1
ATOM 873 N N . LEU A 1 116 ? 20.370 15.258 0.031 1.00 94.62 116 LEU A N 1
ATOM 874 C CA . LEU A 1 116 ? 19.448 16.377 -0.207 1.00 94.62 116 LEU A CA 1
ATOM 875 C C . LEU A 1 116 ? 18.373 16.449 0.884 1.00 94.62 116 LEU A C 1
ATOM 877 O O . LEU A 1 116 ? 18.091 15.454 1.557 1.00 94.62 116 LEU A O 1
ATOM 881 N N . ALA A 1 117 ? 17.739 17.614 1.039 1.00 91.50 117 ALA A N 1
ATOM 882 C CA . ALA A 1 117 ? 16.570 17.745 1.901 1.00 91.50 117 ALA A CA 1
ATOM 883 C C . ALA A 1 117 ? 15.374 16.978 1.311 1.00 91.50 117 ALA A C 1
ATOM 885 O O . ALA A 1 117 ? 15.222 16.881 0.096 1.00 91.50 117 ALA A O 1
ATOM 886 N N . ARG A 1 118 ? 14.484 16.465 2.172 1.00 91.25 118 ARG A N 1
ATOM 887 C CA . ARG A 1 118 ? 13.354 15.604 1.763 1.00 91.25 118 ARG A CA 1
ATOM 888 C C . ARG A 1 118 ? 12.455 16.216 0.688 1.00 91.25 118 ARG A C 1
ATOM 890 O O . ARG A 1 118 ? 11.993 15.500 -0.196 1.00 91.25 118 ARG A O 1
ATOM 897 N N . LEU A 1 119 ? 12.222 17.528 0.754 1.00 87.06 119 LEU A N 1
ATOM 898 C CA . LEU A 1 119 ? 11.383 18.260 -0.203 1.00 87.06 119 LEU A CA 1
ATOM 899 C C . LEU A 1 119 ? 12.025 18.400 -1.587 1.00 87.06 119 LEU A C 1
ATOM 901 O O . LEU A 1 119 ? 11.309 18.569 -2.571 1.00 87.06 119 LEU A O 1
ATOM 905 N N . ASP A 1 120 ? 13.350 18.287 -1.662 1.00 89.94 120 ASP A N 1
ATOM 906 C CA . ASP A 1 120 ? 14.116 18.427 -2.900 1.00 89.94 120 ASP A CA 1
ATOM 907 C C . ASP A 1 120 ? 14.319 17.081 -3.613 1.00 89.94 120 ASP A C 1
ATOM 909 O O . ASP A 1 120 ? 14.925 17.043 -4.681 1.00 89.94 120 ASP A O 1
ATOM 913 N N . ARG A 1 121 ? 13.826 15.968 -3.045 1.00 92.00 121 ARG A N 1
ATOM 914 C CA . ARG A 1 121 ? 13.958 14.619 -3.612 1.00 92.00 121 ARG A CA 1
ATOM 915 C C . ARG A 1 121 ? 12.749 14.254 -4.489 1.00 92.00 121 ARG A C 1
ATOM 917 O O . ARG A 1 121 ? 11.682 13.940 -3.955 1.00 92.00 121 ARG A O 1
ATOM 924 N N . PRO A 1 122 ? 12.877 14.240 -5.829 1.00 84.75 122 PRO A N 1
ATOM 925 C CA . PRO A 1 122 ? 11.844 13.707 -6.709 1.00 84.75 122 PRO A CA 1
ATOM 926 C C . PRO A 1 122 ? 11.952 12.177 -6.836 1.00 84.75 122 PRO A C 1
ATOM 928 O O . PRO A 1 122 ? 12.934 11.570 -6.414 1.00 84.75 122 PRO A O 1
ATOM 931 N N . GLY A 1 123 ? 10.958 11.553 -7.479 1.00 93.38 123 GLY A N 1
ATOM 932 C CA . GLY A 1 123 ? 11.088 10.194 -8.016 1.00 93.38 123 GLY A CA 1
ATOM 933 C C . GLY A 1 123 ? 11.565 9.159 -7.001 1.00 93.38 123 GLY A C 1
ATOM 934 O O . GLY A 1 123 ? 10.908 8.921 -5.984 1.00 93.38 123 GLY A O 1
ATOM 935 N N . TYR A 1 124 ? 12.713 8.548 -7.302 1.00 96.12 124 TYR A N 1
ATOM 936 C CA . TYR A 1 124 ? 13.333 7.498 -6.498 1.00 96.12 124 TYR A CA 1
ATOM 937 C C . TYR A 1 124 ? 13.622 7.938 -5.058 1.00 96.12 124 TYR A C 1
ATOM 939 O O . TYR A 1 124 ? 13.426 7.163 -4.119 1.00 96.12 124 TYR A O 1
ATOM 947 N N . GLY A 1 125 ? 14.007 9.204 -4.867 1.00 95.50 125 GLY A N 1
ATOM 948 C CA . GLY A 1 125 ? 14.370 9.754 -3.564 1.00 95.50 125 GLY A CA 1
ATOM 949 C C . GLY A 1 125 ? 13.223 9.796 -2.549 1.00 95.50 125 GLY A C 1
ATOM 950 O O . GLY A 1 125 ? 13.478 9.868 -1.347 1.00 95.50 125 GLY A O 1
ATOM 951 N N . ARG A 1 126 ? 11.959 9.645 -2.974 1.00 92.88 126 ARG A N 1
ATOM 952 C CA . ARG A 1 126 ? 10.835 9.506 -2.029 1.00 92.88 126 ARG A CA 1
ATOM 953 C C . ARG A 1 126 ? 10.959 8.268 -1.138 1.00 92.88 126 ARG A C 1
ATOM 955 O O . ARG A 1 126 ? 10.572 8.327 0.025 1.00 92.88 126 ARG A O 1
ATOM 962 N N . ALA A 1 127 ? 11.541 7.173 -1.636 1.00 95.12 127 ALA A N 1
ATOM 963 C CA . ALA A 1 127 ? 11.792 5.992 -0.807 1.00 95.12 127 ALA A CA 1
ATOM 964 C C . ALA A 1 127 ? 12.825 6.279 0.300 1.00 95.12 127 ALA A C 1
ATOM 966 O O . ALA A 1 127 ? 12.730 5.727 1.395 1.00 95.12 127 ALA A O 1
ATOM 967 N N . ILE A 1 128 ? 13.766 7.198 0.048 1.00 96.56 128 ILE A N 1
ATOM 968 C CA . ILE A 1 128 ? 14.734 7.662 1.048 1.00 96.56 128 ILE A CA 1
ATOM 969 C C . ILE A 1 128 ? 14.040 8.482 2.137 1.00 96.56 128 ILE A C 1
ATOM 971 O O . ILE A 1 128 ? 14.330 8.282 3.312 1.00 96.56 128 ILE A O 1
ATOM 975 N N . ASN A 1 129 ? 13.075 9.341 1.786 1.00 95.06 129 ASN A N 1
ATOM 976 C CA . ASN A 1 129 ? 12.303 10.103 2.778 1.00 95.06 129 ASN A CA 1
ATOM 977 C C . ASN A 1 129 ? 11.594 9.180 3.777 1.00 95.06 129 ASN A C 1
ATOM 979 O O . ASN A 1 129 ? 11.679 9.400 4.984 1.00 95.06 129 ASN A O 1
ATOM 983 N N . VAL A 1 130 ? 10.934 8.130 3.276 1.00 94.56 130 VAL A N 1
ATOM 984 C CA . VAL A 1 130 ? 10.266 7.127 4.118 1.00 94.56 130 VAL A CA 1
ATOM 985 C C . VAL A 1 130 ? 11.284 6.395 4.990 1.00 94.56 130 VAL A C 1
ATOM 987 O O . VAL A 1 130 ? 11.091 6.294 6.198 1.00 94.56 130 VAL A O 1
ATOM 990 N N . ALA A 1 131 ? 12.399 5.939 4.413 1.00 95.38 131 ALA A N 1
ATOM 991 C CA . ALA A 1 131 ? 13.449 5.243 5.152 1.00 95.38 131 ALA A CA 1
ATOM 992 C C . ALA A 1 131 ? 14.057 6.106 6.276 1.00 95.38 131 ALA A C 1
ATOM 994 O O . ALA A 1 131 ? 14.284 5.621 7.382 1.00 95.38 131 ALA A O 1
ATOM 995 N N . GLU A 1 132 ? 14.266 7.400 6.037 1.00 95.44 132 GLU A N 1
ATOM 996 C CA . GLU A 1 132 ? 14.746 8.330 7.059 1.00 95.44 132 GLU A CA 1
ATOM 997 C C . GLU A 1 132 ? 13.709 8.575 8.165 1.00 95.44 132 GLU A C 1
ATOM 999 O O . GLU A 1 132 ? 14.071 8.560 9.340 1.00 95.44 132 GLU A O 1
ATOM 1004 N N . ARG A 1 133 ? 12.422 8.750 7.829 1.00 94.69 133 ARG A N 1
ATOM 1005 C CA . ARG A 1 133 ? 11.349 8.887 8.835 1.00 94.69 133 ARG A CA 1
ATOM 1006 C C . ARG A 1 133 ? 11.172 7.604 9.655 1.00 94.69 133 ARG A C 1
ATOM 1008 O O . ARG A 1 133 ? 10.962 7.667 10.865 1.00 94.69 133 ARG A O 1
ATOM 1015 N N . MET A 1 134 ? 11.315 6.436 9.028 1.00 94.00 134 MET A N 1
ATOM 1016 C CA . MET A 1 134 ? 11.374 5.158 9.741 1.00 94.00 134 MET A CA 1
ATOM 1017 C C . MET A 1 134 ? 12.560 5.118 10.701 1.00 94.00 134 MET A C 1
ATOM 1019 O O . MET A 1 134 ? 12.378 4.769 11.865 1.00 94.00 134 MET A O 1
ATOM 1023 N N . ASP A 1 135 ? 13.755 5.506 10.243 1.00 93.81 135 ASP A N 1
ATOM 1024 C CA . ASP A 1 135 ? 14.953 5.554 11.080 1.00 93.81 135 ASP A CA 1
ATOM 1025 C C . ASP A 1 135 ? 14.763 6.461 12.299 1.00 93.81 135 ASP A C 1
ATOM 1027 O O . ASP A 1 135 ? 15.150 6.095 13.411 1.00 93.81 135 ASP A O 1
ATOM 1031 N N . GLU A 1 136 ? 14.110 7.610 12.109 1.00 92.62 136 GLU A N 1
ATOM 1032 C CA . GLU A 1 136 ? 13.708 8.509 13.187 1.00 92.62 136 GLU A CA 1
ATOM 1033 C C . GLU A 1 136 ? 12.774 7.811 14.186 1.00 92.62 136 GLU A C 1
ATOM 1035 O O . GLU A 1 136 ? 12.998 7.898 15.395 1.00 92.62 136 GLU A O 1
ATOM 1040 N N . ALA A 1 137 ? 11.755 7.095 13.713 1.00 91.00 137 ALA A N 1
ATOM 1041 C CA . ALA A 1 137 ? 10.788 6.419 14.576 1.00 91.00 137 ALA A CA 1
ATOM 1042 C C . ALA A 1 137 ? 11.392 5.244 15.368 1.00 91.00 137 ALA A C 1
ATOM 1044 O O . ALA A 1 137 ? 11.005 5.001 16.513 1.00 91.00 137 ALA A O 1
ATOM 1045 N N . VAL A 1 138 ? 12.340 4.501 14.785 1.00 89.44 138 VAL A N 1
ATOM 1046 C CA . VAL A 1 138 ? 12.904 3.301 15.430 1.00 89.44 138 VAL A CA 1
ATOM 1047 C C . VAL A 1 138 ? 14.162 3.569 16.250 1.00 89.44 138 VAL A C 1
ATOM 1049 O O . VAL A 1 138 ? 14.471 2.788 17.158 1.00 89.44 138 VAL A O 1
ATOM 1052 N N . SER A 1 139 ? 14.915 4.620 15.928 1.00 88.69 139 SER A N 1
ATOM 1053 C CA . SER A 1 139 ? 16.185 4.921 16.590 1.00 88.69 139 SER A CA 1
ATOM 1054 C C . SER A 1 139 ? 15.982 5.783 17.831 1.00 88.69 139 SER A C 1
ATOM 1056 O O . SER A 1 139 ? 15.245 6.770 17.760 1.00 88.69 139 SER A O 1
ATOM 1058 N N . PRO A 1 140 ? 16.687 5.486 18.939 1.00 87.69 140 PRO A N 1
ATOM 1059 C CA . PRO A 1 140 ? 16.686 6.350 20.112 1.00 87.69 140 PRO A CA 1
ATOM 1060 C C . PRO A 1 140 ? 17.082 7.789 19.767 1.00 87.69 140 PRO A C 1
ATOM 1062 O O . PRO A 1 140 ? 17.958 8.022 18.924 1.00 87.69 140 PRO A O 1
ATOM 1065 N N . GLU A 1 141 ? 16.474 8.758 20.450 1.00 85.81 141 GLU A N 1
ATOM 1066 C CA . GLU A 1 141 ? 16.884 10.159 20.353 1.00 85.81 141 GLU A CA 1
ATOM 1067 C C . GLU A 1 141 ? 18.371 10.324 20.706 1.00 85.81 141 GLU A C 1
ATOM 1069 O O . GLU A 1 141 ? 18.904 9.634 21.575 1.00 85.81 141 GLU A O 1
ATOM 1074 N N . GLY A 1 142 ? 19.064 11.218 19.995 1.00 86.06 142 GLY A N 1
ATOM 1075 C CA . GLY A 1 142 ? 20.506 11.438 20.156 1.00 86.06 142 GLY A CA 1
ATOM 1076 C C . GLY A 1 142 ? 21.415 10.425 19.445 1.00 86.06 142 GLY A C 1
ATOM 1077 O O . GLY A 1 142 ? 22.632 10.595 19.482 1.00 86.06 142 GLY A O 1
ATOM 1078 N N . THR A 1 143 ? 20.867 9.406 18.768 1.00 88.38 143 THR A N 1
ATOM 1079 C CA . THR A 1 143 ? 21.664 8.499 17.920 1.00 88.38 143 THR A CA 1
ATOM 1080 C C . THR A 1 143 ? 22.377 9.291 16.807 1.00 88.38 143 THR A C 1
ATOM 1082 O O . THR A 1 143 ? 21.707 10.043 16.093 1.00 88.38 143 THR A O 1
ATOM 1085 N N . PRO A 1 144 ? 23.705 9.132 16.618 1.00 87.44 144 PRO A N 1
ATOM 1086 C CA . PRO A 1 144 ? 24.428 9.767 15.518 1.00 87.44 144 PRO A CA 1
ATOM 1087 C C . PRO A 1 144 ? 23.855 9.394 14.145 1.00 87.44 144 PRO A C 1
ATOM 1089 O O . PRO A 1 144 ? 23.546 8.230 13.880 1.00 87.44 144 PRO A O 1
ATOM 1092 N N . ASP A 1 145 ? 23.714 10.403 13.286 1.00 87.44 145 ASP A N 1
ATOM 1093 C CA . ASP A 1 145 ? 23.096 10.340 11.954 1.00 87.44 145 ASP A CA 1
ATOM 1094 C C . ASP A 1 145 ? 21.677 9.736 11.929 1.00 87.44 145 ASP A C 1
ATOM 1096 O O . ASP A 1 145 ? 21.247 9.176 10.920 1.00 87.44 145 ASP A O 1
ATOM 1100 N N . ARG A 1 146 ? 20.927 9.846 13.036 1.00 91.81 146 ARG A N 1
ATOM 1101 C CA . ARG A 1 146 ? 19.495 9.515 13.058 1.00 91.81 146 ARG A CA 1
ATOM 1102 C C . ARG A 1 146 ? 18.766 10.280 11.955 1.00 91.81 146 ARG A C 1
ATOM 1104 O O . ARG A 1 146 ? 18.875 11.503 11.878 1.00 91.81 146 ARG A O 1
ATOM 1111 N N . GLY A 1 147 ? 17.979 9.562 11.161 1.00 92.31 147 GLY A N 1
ATOM 1112 C CA . GLY A 1 147 ? 17.208 10.134 10.061 1.00 92.31 147 GLY A CA 1
ATOM 1113 C C . GLY A 1 147 ? 18.046 10.483 8.832 1.00 92.31 147 GLY A C 1
ATOM 1114 O O . GLY A 1 147 ? 17.584 11.268 8.008 1.00 92.31 147 GLY A O 1
ATOM 1115 N N . MET A 1 148 ? 19.256 9.927 8.699 1.00 93.62 148 MET A N 1
ATOM 1116 C CA . MET A 1 148 ? 20.107 10.095 7.519 1.00 93.62 148 MET A CA 1
ATOM 1117 C C . MET A 1 148 ? 20.355 8.752 6.836 1.00 93.62 148 MET A C 1
ATOM 1119 O O . MET A 1 148 ? 20.992 7.859 7.402 1.00 93.62 148 MET A O 1
ATOM 1123 N N . PHE A 1 149 ? 19.899 8.616 5.590 1.00 95.62 149 PHE A N 1
ATOM 1124 C CA . PHE A 1 149 ? 20.189 7.421 4.805 1.00 95.62 149 PHE A CA 1
ATOM 1125 C C . PHE A 1 149 ? 21.645 7.426 4.336 1.00 95.62 149 PHE A C 1
ATOM 1127 O O . PHE A 1 149 ? 22.105 8.371 3.693 1.00 95.62 149 PHE A O 1
ATOM 1134 N N . ARG A 1 150 ? 22.383 6.355 4.639 1.00 92.94 150 ARG A N 1
ATOM 1135 C CA . ARG A 1 150 ? 23.817 6.265 4.330 1.00 92.94 150 ARG A CA 1
ATOM 1136 C C . ARG A 1 150 ? 24.067 5.493 3.038 1.00 92.94 150 ARG A C 1
ATOM 1138 O O . ARG A 1 150 ? 23.555 4.392 2.869 1.00 92.94 150 ARG A O 1
ATOM 1145 N N . LEU A 1 151 ? 24.928 6.018 2.173 1.00 93.62 151 LEU A N 1
ATOM 1146 C CA . LEU A 1 151 ? 25.470 5.290 1.028 1.00 93.62 151 LEU A CA 1
ATOM 1147 C C . LEU A 1 151 ? 26.961 5.032 1.251 1.00 93.62 151 LEU A C 1
ATOM 1149 O O . LEU A 1 151 ? 27.723 5.953 1.533 1.00 93.62 151 LEU A O 1
ATOM 1153 N N . ALA A 1 152 ? 27.382 3.780 1.109 1.00 91.12 152 ALA A N 1
ATOM 1154 C CA . ALA A 1 152 ? 28.786 3.391 1.119 1.00 91.12 152 ALA A CA 1
ATOM 1155 C C . ALA A 1 152 ? 29.149 2.645 -0.167 1.00 91.12 152 ALA A C 1
ATOM 1157 O O . ALA A 1 152 ? 28.319 1.958 -0.761 1.00 91.12 152 ALA A O 1
ATOM 1158 N N . ARG A 1 153 ? 30.415 2.748 -0.571 1.00 88.00 153 ARG A N 1
ATOM 1159 C CA . ARG A 1 153 ? 30.984 2.035 -1.721 1.00 88.00 153 ARG A CA 1
ATOM 1160 C C . ARG A 1 153 ? 32.154 1.189 -1.233 1.00 88.00 153 ARG A C 1
ATOM 1162 O O . ARG A 1 153 ? 32.937 1.671 -0.411 1.00 88.00 153 ARG A O 1
ATOM 1169 N N . ARG A 1 154 ? 32.249 -0.070 -1.660 1.00 83.62 154 ARG A N 1
ATOM 1170 C CA . ARG A 1 154 ? 33.291 -1.000 -1.189 1.00 83.62 154 ARG A CA 1
ATOM 1171 C C . ARG A 1 154 ? 33.776 -1.939 -2.289 1.00 83.62 154 ARG A C 1
ATOM 1173 O O . ARG A 1 154 ? 33.066 -2.207 -3.251 1.00 83.62 154 ARG A O 1
ATOM 1180 N N . MET A 1 155 ? 34.978 -2.471 -2.085 1.00 72.44 155 MET A N 1
ATOM 1181 C CA . MET A 1 155 ? 35.503 -3.586 -2.870 1.00 72.44 155 MET A CA 1
ATOM 1182 C C . MET A 1 155 ? 34.926 -4.914 -2.361 1.00 72.44 155 MET A C 1
ATOM 1184 O O . MET A 1 155 ? 34.707 -5.040 -1.149 1.00 72.44 155 MET A O 1
ATOM 1188 N N . PRO A 1 156 ? 34.724 -5.920 -3.230 1.00 66.56 156 PRO A N 1
ATOM 1189 C CA . PRO A 1 156 ? 34.332 -7.252 -2.802 1.00 66.56 156 PRO A CA 1
ATOM 1190 C C . PRO A 1 156 ? 35.465 -7.832 -1.951 1.00 66.56 156 PRO A C 1
ATOM 1192 O O . PRO A 1 156 ? 36.582 -8.009 -2.434 1.00 66.56 156 PRO A O 1
ATOM 1195 N N . SER A 1 157 ? 35.212 -8.107 -0.672 1.00 58.19 157 SER A N 1
ATOM 1196 C CA . SER A 1 157 ? 36.161 -8.859 0.154 1.00 58.19 157 SER A CA 1
ATOM 1197 C C . SER A 1 157 ? 35.939 -10.356 -0.043 1.00 58.19 157 SER A C 1
ATOM 1199 O O . SER A 1 157 ? 34.793 -10.809 0.021 1.00 58.19 157 SER A O 1
ATOM 1201 N N . GLU A 1 158 ? 37.010 -11.136 -0.213 1.00 45.03 158 GLU A N 1
ATOM 1202 C CA . GLU A 1 158 ? 36.916 -12.596 -0.139 1.00 45.03 158 GLU A CA 1
ATOM 1203 C C . GLU A 1 158 ? 36.334 -13.002 1.222 1.00 45.03 158 GLU A C 1
ATOM 1205 O O . GLU A 1 158 ? 36.823 -12.594 2.274 1.00 45.03 158 GLU A O 1
ATOM 1210 N N . SER A 1 159 ? 35.272 -13.807 1.185 1.00 43.56 159 SER A N 1
ATOM 1211 C CA . SER A 1 159 ? 34.548 -14.361 2.334 1.00 43.56 159 SER A CA 1
ATOM 1212 C C . SER A 1 159 ? 33.916 -13.338 3.291 1.00 43.56 159 SER A C 1
ATOM 1214 O O . SER A 1 159 ? 34.502 -12.882 4.270 1.00 43.56 159 SER A O 1
ATOM 1216 N N . ARG A 1 160 ? 32.623 -13.080 3.085 1.00 44.53 160 ARG A N 1
ATOM 1217 C CA . ARG A 1 160 ? 31.713 -12.825 4.203 1.00 44.53 160 ARG A CA 1
ATOM 1218 C C . ARG A 1 160 ? 30.799 -14.028 4.331 1.00 44.53 160 ARG A C 1
ATOM 1220 O O . ARG A 1 160 ? 29.961 -14.256 3.463 1.00 44.53 160 ARG A O 1
ATOM 1227 N N . GLU A 1 161 ? 30.970 -14.796 5.404 1.00 37.44 161 GLU A N 1
ATOM 1228 C CA . GLU A 1 161 ? 29.885 -15.654 5.866 1.00 37.44 161 GLU A CA 1
ATOM 1229 C C . GLU A 1 161 ? 28.681 -14.753 6.111 1.00 37.44 161 GLU A C 1
ATOM 1231 O O . GLU A 1 161 ? 28.737 -13.795 6.889 1.00 37.44 161 GLU A O 1
ATOM 1236 N N . MET A 1 162 ? 27.610 -15.020 5.373 1.00 42.78 162 MET A N 1
ATOM 1237 C CA . MET A 1 162 ? 26.353 -14.339 5.589 1.00 42.78 162 MET A CA 1
ATOM 1238 C C . MET A 1 162 ? 25.857 -14.721 6.980 1.00 42.78 162 MET A C 1
ATOM 1240 O O . MET A 1 162 ? 25.702 -15.916 7.249 1.00 42.78 162 MET A O 1
ATOM 1244 N N . PRO A 1 163 ? 25.583 -13.758 7.875 1.00 33.69 163 PRO A N 1
ATOM 1245 C CA . PRO A 1 163 ? 24.856 -14.086 9.079 1.00 33.69 163 PRO A CA 1
ATOM 1246 C C . PRO A 1 163 ? 23.464 -14.544 8.644 1.00 33.69 163 PRO A C 1
ATOM 1248 O O . PRO A 1 163 ? 22.616 -13.739 8.263 1.00 33.69 163 PRO A O 1
ATOM 1251 N N . VAL A 1 164 ? 23.238 -15.857 8.678 1.00 36.44 164 VAL A N 1
ATOM 1252 C CA . VAL A 1 164 ? 21.894 -16.424 8.675 1.00 36.44 164 VAL A CA 1
ATOM 1253 C C . VAL A 1 164 ? 21.264 -15.942 9.973 1.00 36.44 164 VAL A C 1
ATOM 1255 O O . VAL A 1 164 ? 21.527 -16.483 11.049 1.00 36.44 164 VAL A O 1
ATOM 1258 N N . SER A 1 165 ? 20.492 -14.860 9.893 1.00 38.59 165 SER A N 1
ATOM 1259 C CA . SER A 1 165 ? 19.668 -14.438 11.014 1.00 38.59 165 SER A CA 1
ATOM 1260 C C . SER A 1 165 ? 18.643 -15.535 11.233 1.00 38.59 165 SER A C 1
ATOM 1262 O O . SER A 1 165 ? 17.716 -15.698 10.443 1.00 38.59 165 SER A O 1
ATOM 1264 N N . ARG A 1 166 ? 18.813 -16.285 12.319 1.00 38.56 166 ARG A N 1
ATOM 1265 C CA . ARG A 1 166 ? 17.715 -17.055 12.893 1.00 38.56 166 ARG A CA 1
ATOM 1266 C C . ARG A 1 166 ? 16.588 -16.077 13.218 1.00 38.56 166 ARG A C 1
ATOM 1268 O O . ARG A 1 166 ? 16.867 -14.946 13.629 1.00 38.56 166 ARG A O 1
ATOM 1275 N N . ALA A 1 167 ? 15.349 -16.509 12.994 1.00 40.06 167 ALA A N 1
ATOM 1276 C CA . ALA A 1 167 ? 14.177 -15.823 13.511 1.00 40.06 167 ALA A CA 1
ATOM 1277 C C . ALA A 1 167 ? 14.430 -15.465 14.983 1.00 40.06 167 ALA A C 1
ATOM 1279 O O . ALA A 1 167 ? 15.069 -16.229 15.722 1.00 40.06 167 ALA A O 1
ATOM 1280 N N . GLY A 1 168 ? 13.990 -14.274 15.395 1.00 42.81 168 GLY A N 1
ATOM 1281 C CA . GLY A 1 168 ? 13.923 -13.969 16.818 1.00 42.81 168 GLY A CA 1
ATOM 1282 C C . GLY A 1 168 ? 13.029 -14.999 17.521 1.00 42.81 168 GLY A C 1
ATOM 1283 O O . GLY A 1 168 ? 12.418 -15.842 16.867 1.00 42.81 168 GLY A O 1
ATOM 1284 N N . PRO A 1 169 ? 12.922 -14.964 18.853 1.00 41.59 169 PRO A N 1
ATOM 1285 C CA . PRO A 1 169 ? 11.893 -15.718 19.554 1.00 41.59 169 PRO A CA 1
ATOM 1286 C C . PRO A 1 169 ? 10.521 -15.082 19.254 1.00 41.59 169 PRO A C 1
ATOM 1288 O O . PRO A 1 169 ? 9.932 -14.427 20.111 1.00 41.59 169 PRO A O 1
ATOM 1291 N N . GLY A 1 170 ? 10.061 -15.198 18.009 1.00 52.38 170 GLY A N 1
ATOM 1292 C CA . GLY A 1 170 ? 8.684 -14.949 17.621 1.00 52.38 170 GLY A CA 1
ATOM 1293 C C . GLY A 1 170 ? 7.795 -16.019 18.244 1.00 52.38 170 GLY A C 1
ATOM 1294 O O . GLY A 1 170 ? 8.260 -17.106 18.602 1.00 52.38 170 GLY A O 1
ATOM 1295 N N . GLY A 1 171 ? 6.519 -15.690 18.433 1.00 67.94 171 GLY A N 1
ATOM 1296 C CA . GLY A 1 171 ? 5.522 -16.707 18.755 1.00 67.94 171 GLY A CA 1
ATOM 1297 C C . GLY A 1 171 ? 5.297 -17.627 17.555 1.00 67.94 171 GLY A C 1
ATOM 1298 O O . GLY A 1 171 ? 6.080 -17.671 16.614 1.00 67.94 171 GLY A O 1
ATOM 1299 N N . SER A 1 172 ? 4.192 -18.358 17.558 1.00 88.50 172 SER A N 1
ATOM 1300 C CA . SER A 1 172 ? 3.673 -18.931 16.313 1.00 88.50 172 SER A CA 1
ATOM 1301 C C . SER A 1 172 ? 2.525 -18.074 15.795 1.00 88.50 172 SER A C 1
ATOM 1303 O O . SER A 1 172 ? 1.835 -17.408 16.574 1.00 88.50 172 SER A O 1
ATOM 1305 N N . ILE A 1 173 ? 2.229 -18.148 14.497 1.00 93.06 173 ILE A N 1
ATOM 1306 C CA . ILE A 1 173 ? 1.019 -17.520 13.948 1.00 93.06 173 ILE A CA 1
ATOM 1307 C C . ILE A 1 173 ? -0.274 -18.005 14.639 1.00 93.06 173 ILE A C 1
ATOM 1309 O O . ILE A 1 173 ? -1.244 -17.254 14.762 1.00 93.06 173 ILE A O 1
ATOM 1313 N N . ALA A 1 174 ? -0.270 -19.229 15.182 1.00 91.44 174 ALA A N 1
ATOM 1314 C CA . ALA A 1 174 ? -1.356 -19.744 16.013 1.00 91.44 174 ALA A CA 1
ATOM 1315 C C . ALA A 1 174 ? -1.484 -18.977 17.342 1.00 91.44 174 ALA A C 1
ATOM 1317 O O . ALA A 1 174 ? -2.590 -18.592 17.721 1.00 91.44 174 ALA A O 1
ATOM 1318 N N . GLU A 1 175 ? -0.369 -18.672 18.016 1.00 91.31 175 GLU A N 1
ATOM 1319 C CA . GLU A 1 175 ? -0.379 -17.843 19.230 1.00 91.31 175 GLU A CA 1
ATOM 1320 C C . GLU A 1 175 ? -0.888 -16.424 18.957 1.00 91.31 175 GLU A C 1
ATOM 1322 O O . GLU A 1 175 ? -1.621 -15.870 19.781 1.00 91.31 175 GLU A O 1
ATOM 1327 N N . LEU A 1 176 ? -0.537 -15.835 17.806 1.00 94.00 176 LEU A N 1
ATOM 1328 C CA . LEU A 1 176 ? -1.097 -14.552 17.375 1.00 94.00 176 LEU A CA 1
ATOM 1329 C C . LEU A 1 176 ? -2.625 -14.635 17.274 1.00 94.00 176 LEU A C 1
ATOM 1331 O O . LEU A 1 176 ? -3.320 -13.780 17.829 1.00 94.00 176 LEU A O 1
ATOM 1335 N N . CYS A 1 177 ? -3.152 -15.680 16.627 1.00 93.69 177 CYS A N 1
ATOM 1336 C CA . CYS A 1 177 ? -4.595 -15.885 16.477 1.00 93.69 177 CYS A CA 1
ATOM 1337 C C . CYS A 1 177 ? -5.300 -16.107 17.817 1.00 93.69 177 CYS A C 1
ATOM 1339 O O . CYS A 1 177 ? -6.413 -15.626 18.030 1.00 93.69 177 CYS A O 1
ATOM 1341 N N . ASP A 1 178 ? -4.693 -16.850 18.735 1.00 92.06 178 ASP A N 1
ATOM 1342 C CA . ASP A 1 178 ? -5.269 -17.080 20.059 1.00 92.06 178 ASP A CA 1
ATOM 1343 C C . ASP A 1 178 ? -5.321 -15.782 20.866 1.00 92.06 178 ASP A C 1
ATOM 1345 O O . ASP A 1 178 ? -6.372 -15.411 21.399 1.00 92.06 178 ASP A O 1
ATOM 1349 N N . ARG A 1 179 ? -4.221 -15.025 20.881 1.00 93.62 179 ARG A N 1
ATOM 1350 C CA . ARG A 1 179 ? -4.145 -13.742 21.587 1.00 93.62 179 ARG A CA 1
ATOM 1351 C C . ARG A 1 179 ? -5.068 -12.683 20.994 1.00 93.62 179 ARG A C 1
ATOM 1353 O O . ARG A 1 179 ? -5.561 -11.855 21.752 1.00 93.62 179 ARG A O 1
ATOM 1360 N N . SER A 1 180 ? -5.325 -12.682 19.688 1.00 94.94 180 SER A N 1
ATOM 1361 C CA . SER A 1 180 ? -6.219 -11.695 19.064 1.00 94.94 180 SER A CA 1
ATOM 1362 C C . SER A 1 180 ? -7.700 -11.917 19.402 1.00 94.94 180 SER A C 1
ATOM 1364 O O . SER A 1 180 ? -8.491 -10.967 19.365 1.00 94.94 180 SER A O 1
ATOM 1366 N N . ARG A 1 181 ? -8.087 -13.143 19.782 1.00 93.75 181 ARG A N 1
ATOM 1367 C CA . ARG A 1 181 ? -9.485 -13.537 20.049 1.00 93.75 181 ARG A CA 1
ATOM 1368 C C . ARG A 1 181 ? -9.814 -13.699 21.536 1.00 93.75 181 ARG A C 1
ATOM 1370 O O . ARG A 1 181 ? -10.967 -13.541 21.928 1.00 93.75 181 ARG A O 1
ATOM 1377 N N . GLN A 1 182 ? -8.830 -13.997 22.381 1.00 92.81 182 GLN A N 1
ATOM 1378 C CA . GLN A 1 182 ? -9.045 -14.189 23.819 1.00 92.81 182 GLN A CA 1
ATOM 1379 C C . GLN A 1 182 ? -9.223 -12.865 24.580 1.00 92.81 182 GLN A C 1
ATOM 1381 O O . GLN A 1 182 ? -8.671 -11.826 24.218 1.00 92.81 182 GLN A O 1
ATOM 1386 N N . GLY A 1 183 ? -9.982 -12.909 25.679 1.00 91.81 183 GLY A N 1
ATOM 1387 C CA . GLY A 1 183 ? -10.138 -11.773 26.596 1.00 91.81 183 GLY A CA 1
ATOM 1388 C C . GLY A 1 183 ? -10.994 -10.617 26.065 1.00 91.81 183 GLY A C 1
ATOM 1389 O O . GLY A 1 183 ? -10.897 -9.509 26.584 1.00 91.81 183 GLY A O 1
ATOM 1390 N N . LEU A 1 184 ? -11.814 -10.835 25.032 1.00 95.06 184 LEU A N 1
ATOM 1391 C CA . LEU A 1 184 ? -12.754 -9.817 24.543 1.00 95.06 184 LEU A CA 1
ATOM 1392 C C . LEU A 1 184 ? -13.914 -9.570 25.528 1.00 95.06 184 LEU A C 1
ATOM 1394 O O . LEU A 1 184 ? -14.397 -8.446 25.646 1.00 95.06 184 LEU A O 1
ATOM 1398 N N . VAL A 1 185 ? -14.333 -10.597 26.275 1.00 95.06 185 VAL A N 1
ATOM 1399 C CA . VAL A 1 185 ? -15.300 -10.455 27.377 1.00 95.06 185 VAL A CA 1
ATOM 1400 C C . VAL A 1 185 ? -14.667 -9.643 28.507 1.00 95.06 185 VAL A C 1
ATOM 1402 O O . VAL A 1 185 ? -13.537 -9.918 28.908 1.00 95.06 185 VAL A O 1
ATOM 1405 N N . GLY A 1 186 ? -15.386 -8.649 29.032 1.00 92.44 186 GLY A N 1
ATOM 1406 C CA . GLY A 1 186 ? -14.862 -7.724 30.035 1.00 92.44 186 GLY A CA 1
ATOM 1407 C C . GLY A 1 186 ? -14.096 -6.538 29.447 1.00 92.44 186 GLY A C 1
ATOM 1408 O O . GLY A 1 186 ? -13.664 -5.679 30.218 1.00 92.44 186 GLY A O 1
ATOM 1409 N N . ALA A 1 187 ? -13.936 -6.454 28.119 1.00 96.19 187 ALA A N 1
ATOM 1410 C CA . ALA A 1 187 ? -13.187 -5.400 27.436 1.00 96.19 187 ALA A CA 1
ATOM 1411 C C . ALA A 1 187 ? -14.082 -4.348 26.756 1.00 96.19 187 ALA A C 1
ATOM 1413 O O . ALA A 1 187 ? -15.234 -4.620 26.443 1.00 96.19 187 ALA A O 1
ATOM 1414 N N . ALA A 1 188 ? -13.567 -3.144 26.532 1.00 97.81 188 ALA A N 1
ATOM 1415 C CA . ALA A 1 188 ? -14.112 -2.106 25.666 1.00 97.81 188 ALA A CA 1
ATOM 1416 C C . ALA A 1 188 ? -13.001 -1.658 24.706 1.00 97.81 188 ALA A C 1
ATOM 1418 O O . ALA A 1 188 ? -12.020 -1.038 25.126 1.00 97.81 188 ALA A O 1
ATOM 1419 N N . ILE A 1 189 ? -13.115 -2.028 23.430 1.00 98.50 189 ILE A N 1
ATOM 1420 C CA . ILE A 1 189 ? -12.070 -1.833 22.418 1.00 98.50 189 ILE A CA 1
ATOM 1421 C C . ILE A 1 189 ? -12.662 -1.111 21.212 1.00 98.50 189 ILE A C 1
ATOM 1423 O O . ILE A 1 189 ? -13.681 -1.536 20.670 1.00 98.50 189 ILE A O 1
ATOM 1427 N N . CYS A 1 190 ? -12.001 -0.037 20.783 1.00 98.56 190 CYS A N 1
ATOM 1428 C CA . CYS A 1 190 ? -12.353 0.696 19.571 1.00 98.56 190 CYS A CA 1
ATOM 1429 C C . CYS A 1 190 ? -11.404 0.304 18.436 1.00 98.56 190 CYS A C 1
ATOM 1431 O O . CYS A 1 190 ? -10.186 0.364 18.600 1.00 98.56 190 CYS A O 1
ATOM 1433 N N . GLY A 1 191 ? -11.950 -0.096 17.295 1.00 98.62 191 GLY A N 1
ATOM 1434 C CA . GLY A 1 191 ? -11.202 -0.284 16.060 1.00 98.62 191 GLY A CA 1
ATOM 1435 C C . GLY A 1 191 ? -11.555 0.793 15.050 1.00 98.62 191 GLY A C 1
ATOM 1436 O O . GLY A 1 191 ? -12.726 1.130 14.884 1.00 98.62 191 GLY A O 1
ATOM 1437 N N . ILE A 1 192 ? -10.538 1.328 14.387 1.00 98.50 192 ILE A N 1
ATOM 1438 C CA . ILE A 1 192 ? -10.647 2.435 13.441 1.00 98.50 192 ILE A CA 1
ATOM 1439 C C . ILE A 1 192 ? -10.037 1.996 12.117 1.00 98.50 192 ILE A C 1
ATOM 1441 O O . ILE A 1 192 ? -8.924 1.477 12.096 1.00 98.50 192 ILE A O 1
ATOM 1445 N N . ASP A 1 193 ? -10.751 2.243 11.031 1.00 96.62 193 ASP A N 1
ATOM 1446 C CA . ASP A 1 193 ? -10.281 2.138 9.659 1.00 96.62 193 ASP A CA 1
ATOM 1447 C C . ASP A 1 193 ? -10.317 3.518 9.006 1.00 96.62 193 ASP A C 1
ATOM 1449 O O . ASP A 1 193 ? -11.382 4.107 8.804 1.00 96.62 193 ASP A O 1
ATOM 1453 N N . VAL A 1 194 ? -9.135 4.076 8.754 1.00 93.94 194 VAL A N 1
ATOM 1454 C CA . VAL A 1 194 ? -8.974 5.401 8.159 1.00 93.94 194 VAL A CA 1
ATOM 1455 C C . VAL A 1 194 ? -8.840 5.241 6.644 1.00 93.94 194 VAL A C 1
ATOM 1457 O O . VAL A 1 194 ? -7.813 4.813 6.127 1.00 93.94 194 VAL A O 1
ATOM 1460 N N . GLY A 1 195 ? -9.880 5.609 5.903 1.00 88.00 195 GLY A N 1
ATOM 1461 C CA . GLY A 1 195 ? -9.904 5.551 4.446 1.00 88.00 195 GLY A CA 1
ATOM 1462 C C . GLY A 1 195 ? -9.522 6.873 3.776 1.00 88.00 195 GLY A C 1
ATOM 1463 O O . GLY A 1 195 ? -9.339 7.915 4.402 1.00 88.00 195 GLY A O 1
ATOM 1464 N N . GLY A 1 196 ? -9.438 6.850 2.442 1.00 82.44 196 GLY A N 1
ATOM 1465 C CA . GLY A 1 196 ? -9.242 8.061 1.631 1.00 82.44 196 GLY A CA 1
ATOM 1466 C C . GLY A 1 196 ? -10.515 8.882 1.381 1.00 82.44 196 GLY A C 1
ATOM 1467 O O . GLY A 1 196 ? -10.415 9.988 0.859 1.00 82.44 196 GLY A O 1
ATOM 1468 N N . THR A 1 197 ? -11.692 8.339 1.702 1.00 83.88 197 THR A N 1
ATOM 1469 C CA . THR A 1 197 ? -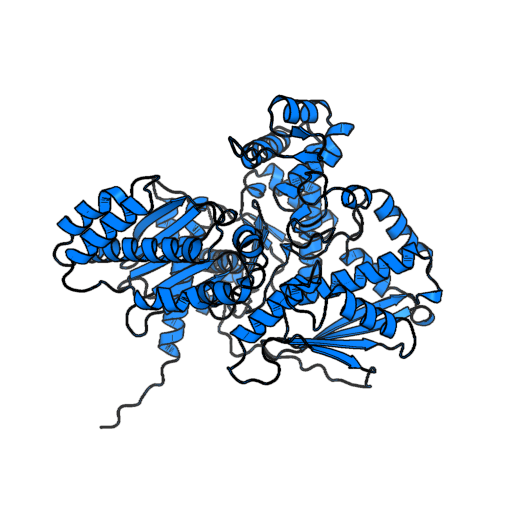13.011 8.966 1.472 1.00 83.88 197 THR A CA 1
ATOM 1470 C C . THR A 1 197 ? -13.914 8.940 2.696 1.00 83.88 197 THR A C 1
ATOM 1472 O O . THR A 1 197 ? -14.897 9.668 2.755 1.00 83.88 197 THR A O 1
ATOM 1475 N N . ASP A 1 198 ? -13.584 8.117 3.685 1.00 91.00 198 ASP A N 1
ATOM 1476 C CA . ASP A 1 198 ? -14.343 7.976 4.917 1.00 91.00 198 ASP A CA 1
ATOM 1477 C C . ASP A 1 198 ? -13.418 7.513 6.060 1.00 91.00 198 ASP A C 1
ATOM 1479 O O . ASP A 1 198 ? -12.261 7.151 5.830 1.00 91.00 198 ASP A O 1
ATOM 1483 N N . ILE A 1 199 ? -13.923 7.562 7.290 1.00 95.06 199 ILE A N 1
ATOM 1484 C CA . ILE A 1 199 ? -13.361 6.918 8.478 1.00 95.06 199 ILE A CA 1
ATOM 1485 C C . ILE A 1 199 ? -14.448 6.009 9.042 1.00 95.06 199 ILE A C 1
ATOM 1487 O O . ILE A 1 199 ? -15.576 6.456 9.273 1.00 95.06 199 ILE A O 1
ATOM 1491 N N . LYS A 1 200 ? -14.111 4.747 9.296 1.00 96.38 200 LYS A N 1
ATOM 1492 C CA . LYS A 1 200 ? -15.029 3.752 9.850 1.00 96.38 200 LYS A CA 1
ATOM 1493 C C . LYS A 1 200 ? -14.562 3.308 11.224 1.00 96.38 200 LYS A C 1
ATOM 1495 O O . LYS A 1 200 ? -13.408 2.941 11.405 1.00 96.38 200 LYS A O 1
ATOM 1500 N N . LEU A 1 201 ? -15.458 3.337 12.201 1.00 97.94 201 LEU A N 1
ATOM 1501 C CA . LEU A 1 201 ? -15.185 2.916 13.568 1.00 97.94 201 LEU A CA 1
ATOM 1502 C C . LEU A 1 201 ? -16.120 1.781 13.963 1.00 97.94 201 LEU A C 1
ATOM 1504 O O . LEU A 1 201 ? -17.307 1.794 13.639 1.00 97.94 201 LEU A O 1
ATOM 1508 N N . CYS A 1 202 ? -15.578 0.828 14.707 1.00 98.06 202 CYS A N 1
ATOM 1509 C CA . CYS A 1 202 ? -16.324 -0.230 15.365 1.00 98.06 202 CYS A CA 1
ATOM 1510 C C . CYS A 1 202 ? -15.961 -0.222 16.848 1.00 98.06 202 CYS A C 1
ATOM 1512 O O . CYS A 1 202 ? -14.782 -0.189 17.204 1.00 98.06 202 CYS A O 1
ATOM 1514 N N . LEU A 1 203 ? -16.961 -0.289 17.718 1.00 98.38 203 LEU A N 1
ATOM 1515 C CA . LEU A 1 203 ? -16.760 -0.467 19.151 1.00 98.38 203 LEU A CA 1
ATOM 1516 C C . LEU A 1 203 ? -17.219 -1.864 19.552 1.00 98.38 203 LEU A C 1
ATOM 1518 O O . LEU A 1 203 ? -18.369 -2.228 19.315 1.00 98.38 203 LEU A O 1
ATOM 1522 N N . ALA A 1 204 ? -16.337 -2.622 20.198 1.00 98.19 204 ALA A N 1
ATOM 1523 C CA . ALA A 1 204 ? -16.694 -3.869 20.861 1.00 98.19 204 ALA A CA 1
ATOM 1524 C C . ALA A 1 204 ? -16.672 -3.693 22.380 1.00 98.19 204 ALA A C 1
ATOM 1526 O O . ALA A 1 204 ? -15.683 -3.217 22.942 1.00 98.19 204 ALA A O 1
ATOM 1527 N N . VAL A 1 205 ? -17.747 -4.115 23.042 1.00 97.81 205 VAL A N 1
ATOM 1528 C CA . VAL A 1 205 ? -17.895 -4.124 24.497 1.00 97.81 205 VAL A CA 1
ATOM 1529 C C . VAL A 1 205 ? -18.317 -5.519 24.938 1.00 97.81 205 VAL A C 1
ATOM 1531 O O . VAL A 1 205 ? -19.264 -6.088 24.406 1.00 97.81 205 VAL A O 1
ATOM 1534 N N . ASP A 1 206 ? -17.582 -6.092 25.888 1.00 96.38 206 ASP A N 1
ATOM 1535 C CA . ASP A 1 206 ? -17.842 -7.417 26.459 1.00 96.38 206 ASP A CA 1
ATOM 1536 C C . ASP A 1 206 ? -17.970 -8.534 25.403 1.00 96.38 206 ASP A C 1
ATOM 1538 O O . ASP A 1 206 ? -18.757 -9.470 25.532 1.00 96.38 206 ASP A O 1
ATOM 1542 N N . GLY A 1 207 ? -17.152 -8.452 24.349 1.00 95.56 207 GLY A N 1
ATOM 1543 C CA . GLY A 1 207 ? -17.131 -9.416 23.246 1.00 95.56 207 GLY A CA 1
ATOM 1544 C C . GLY A 1 207 ? -18.282 -9.278 22.247 1.00 95.56 207 GLY A C 1
ATOM 1545 O O . GLY A 1 207 ? -18.428 -10.140 21.383 1.00 95.56 207 GLY A O 1
ATOM 1546 N N . GLN A 1 208 ? -19.082 -8.217 22.342 1.00 97.00 208 GLN A N 1
ATOM 1547 C CA . GLN A 1 208 ? -20.161 -7.901 21.409 1.00 97.00 208 GLN A CA 1
ATOM 1548 C C . GLN A 1 208 ? -19.877 -6.579 20.702 1.00 97.00 208 GLN A C 1
ATOM 1550 O O . GLN A 1 208 ? -19.320 -5.659 21.301 1.00 97.00 208 GLN A O 1
ATOM 1555 N N . VAL A 1 209 ? -20.265 -6.464 19.436 1.00 97.00 209 VAL A N 1
ATOM 1556 C CA . VAL A 1 209 ? -20.249 -5.183 18.736 1.00 97.00 209 VAL A CA 1
ATOM 1557 C C . VAL A 1 209 ? -21.344 -4.297 19.327 1.00 97.00 209 VAL A C 1
ATOM 1559 O O . VAL A 1 209 ? -22.524 -4.633 19.274 1.00 97.00 209 VAL A O 1
ATOM 1562 N N . ALA A 1 210 ? -20.942 -3.167 19.903 1.00 95.69 210 ALA A N 1
ATOM 1563 C CA . ALA A 1 210 ? -21.847 -2.177 20.471 1.00 95.69 210 ALA A CA 1
ATOM 1564 C C . ALA A 1 210 ? -22.322 -1.181 19.406 1.00 95.69 210 ALA A C 1
ATOM 1566 O O . ALA A 1 210 ? -23.505 -0.847 19.355 1.00 95.69 210 ALA A O 1
ATOM 1567 N N . SER A 1 211 ? -21.419 -0.734 18.528 1.00 95.12 211 SER A N 1
ATOM 1568 C CA . SER A 1 211 ? -21.759 0.236 17.488 1.00 95.12 211 SER A CA 1
ATOM 1569 C C . SER A 1 211 ? -20.795 0.244 16.309 1.00 95.12 211 SER A C 1
ATOM 1571 O O . SER A 1 211 ? -19.630 -0.151 16.400 1.00 95.12 211 SER A O 1
ATOM 1573 N N . PHE A 1 212 ? -21.327 0.754 15.199 1.00 95.69 212 PHE A N 1
ATOM 1574 C CA . PHE A 1 212 ? -20.608 1.093 13.982 1.00 95.69 212 PHE A CA 1
ATOM 1575 C C . PHE A 1 212 ? -20.828 2.574 13.673 1.00 95.69 212 PHE A C 1
ATOM 1577 O O . PHE A 1 212 ? -21.947 3.081 13.799 1.00 95.69 212 PHE A O 1
ATOM 1584 N N . LEU A 1 213 ? -19.779 3.257 13.225 1.00 95.81 213 LEU A N 1
ATOM 1585 C CA . LEU A 1 213 ? -19.841 4.647 12.787 1.00 95.81 213 LEU A CA 1
ATOM 1586 C C . LEU A 1 213 ? -19.055 4.823 11.489 1.00 95.81 213 LEU A C 1
ATOM 1588 O O . LEU A 1 213 ? -17.947 4.319 11.363 1.00 95.81 213 LEU A O 1
ATOM 1592 N N . GLU A 1 214 ? -19.624 5.559 10.541 1.00 94.94 214 GLU A N 1
ATOM 1593 C CA . GLU A 1 214 ? -18.989 5.930 9.274 1.00 94.94 214 GLU A CA 1
ATOM 1594 C C . GLU A 1 214 ? -19.060 7.452 9.134 1.00 94.94 214 GLU A C 1
ATOM 1596 O O . GLU A 1 214 ? -20.128 8.043 9.322 1.00 94.94 214 GLU A O 1
ATOM 1601 N N . TYR A 1 215 ? -17.925 8.076 8.831 1.00 94.75 215 TYR A N 1
ATOM 1602 C CA . TYR A 1 215 ? -17.796 9.517 8.652 1.00 94.75 215 TYR A CA 1
ATOM 1603 C C . TYR A 1 215 ? -17.106 9.819 7.320 1.00 94.75 215 TYR A C 1
ATOM 1605 O O . TYR A 1 215 ? -15.949 9.456 7.138 1.00 94.75 215 TYR A O 1
ATOM 1613 N N . ASP A 1 216 ? -17.803 10.490 6.403 1.00 91.12 216 ASP A N 1
ATOM 1614 C CA . ASP A 1 216 ? -17.265 10.864 5.092 1.00 91.12 216 ASP A CA 1
ATOM 1615 C C . ASP A 1 216 ? -16.296 12.055 5.205 1.00 91.12 216 ASP A C 1
ATOM 1617 O O . ASP A 1 216 ? -16.570 13.044 5.890 1.00 91.12 216 ASP A O 1
ATOM 1621 N N . TRP A 1 217 ? -15.167 11.997 4.495 1.00 90.88 217 TRP A N 1
ATOM 1622 C CA . TRP A 1 217 ? -14.167 13.072 4.460 1.00 90.88 217 TRP A CA 1
ATOM 1623 C C . TRP A 1 217 ? -13.310 13.034 3.187 1.00 90.88 217 TRP A C 1
ATOM 1625 O O . TRP A 1 217 ? -13.404 12.111 2.382 1.00 90.88 217 TRP A O 1
ATOM 1635 N N . PHE A 1 218 ? -12.452 14.039 2.985 1.00 86.94 218 PHE A N 1
ATOM 1636 C CA . PHE A 1 218 ? -11.551 14.079 1.830 1.00 86.94 218 PHE A CA 1
ATOM 1637 C C . PHE A 1 218 ? -10.169 14.650 2.201 1.00 86.94 218 PHE A C 1
ATOM 1639 O O . PHE A 1 218 ? -9.900 15.831 1.963 1.00 86.94 218 PHE A O 1
ATOM 1646 N N . PRO A 1 219 ? -9.270 13.826 2.780 1.00 87.12 219 PRO A N 1
ATOM 1647 C CA . PRO A 1 219 ? -8.006 14.294 3.343 1.00 87.12 219 PRO A CA 1
ATOM 1648 C C . PRO A 1 219 ? -7.043 14.888 2.311 1.00 87.12 219 PRO A C 1
ATOM 1650 O O . PRO A 1 219 ? -6.258 15.771 2.641 1.00 87.12 219 PRO A O 1
ATOM 1653 N N . ALA A 1 220 ? -7.144 14.484 1.040 1.00 82.88 220 ALA A N 1
ATOM 1654 C CA . ALA A 1 220 ? -6.291 15.013 -0.024 1.00 82.88 220 ALA A CA 1
ATOM 1655 C C . ALA A 1 220 ? -6.475 16.527 -0.264 1.00 82.88 220 ALA A C 1
ATOM 1657 O O . ALA A 1 220 ? -5.554 17.168 -0.771 1.00 82.88 220 ALA A O 1
ATOM 1658 N N . ALA A 1 221 ? -7.628 17.099 0.110 1.00 86.19 221 ALA A N 1
ATOM 1659 C CA . ALA A 1 221 ? -7.893 18.538 0.025 1.00 86.19 221 ALA A CA 1
ATOM 1660 C C . ALA A 1 221 ? -7.468 19.322 1.276 1.00 86.19 221 ALA A C 1
ATOM 1662 O O . ALA A 1 221 ? -7.585 20.548 1.297 1.00 86.19 221 ALA A O 1
ATOM 1663 N N . PHE A 1 222 ? -7.012 18.647 2.332 1.00 91.88 222 PHE A N 1
ATOM 1664 C CA . PHE A 1 222 ? -6.633 19.316 3.568 1.00 91.88 222 PHE A CA 1
ATOM 1665 C C . PHE A 1 222 ? -5.282 20.004 3.421 1.00 91.88 222 PHE A C 1
ATOM 1667 O O . PHE A 1 222 ? -4.365 19.492 2.783 1.00 91.88 222 PHE A O 1
ATOM 1674 N N . THR A 1 223 ? -5.165 21.174 4.034 1.00 94.62 223 THR A N 1
ATOM 1675 C CA . THR A 1 223 ? -3.982 22.036 3.981 1.00 94.62 223 THR A CA 1
ATOM 1676 C C . THR A 1 223 ? -3.250 22.099 5.320 1.00 94.62 223 THR A C 1
ATOM 1678 O O . THR A 1 223 ? -2.137 22.615 5.376 1.00 94.62 223 THR A O 1
ATOM 1681 N N . ALA A 1 224 ? -3.847 21.569 6.392 1.00 93.44 224 ALA A N 1
ATOM 1682 C CA . ALA A 1 224 ? -3.284 21.519 7.738 1.00 93.44 224 ALA A CA 1
ATOM 1683 C C . ALA A 1 224 ? -3.459 20.132 8.376 1.00 93.44 224 ALA A C 1
ATOM 1685 O O . ALA A 1 224 ? -4.424 19.422 8.092 1.00 93.44 224 ALA A O 1
ATOM 1686 N N . VAL A 1 225 ? -2.539 19.767 9.274 1.00 93.12 225 VAL A N 1
ATOM 1687 C CA . VAL A 1 225 ? -2.531 18.450 9.935 1.00 93.12 225 VAL A CA 1
ATOM 1688 C C . VAL A 1 225 ? -3.719 18.243 10.879 1.00 93.12 225 VAL A C 1
ATOM 1690 O O . VAL A 1 225 ? -4.233 17.132 10.981 1.00 93.12 225 VAL A O 1
ATOM 1693 N N . ASP A 1 226 ? -4.210 19.314 11.504 1.00 94.62 226 ASP A N 1
ATOM 1694 C CA . ASP A 1 226 ? -5.364 19.279 12.414 1.00 94.62 226 ASP A CA 1
ATOM 1695 C C . ASP A 1 226 ? -6.636 18.802 11.714 1.00 94.62 226 ASP A C 1
ATOM 1697 O O . ASP A 1 226 ? -7.434 18.067 12.286 1.00 94.62 226 ASP A O 1
ATOM 1701 N N . GLN A 1 227 ? -6.773 19.102 10.420 1.00 94.81 227 GLN A N 1
ATOM 1702 C CA . GLN A 1 227 ? -7.893 18.615 9.616 1.00 94.81 227 GLN A CA 1
ATOM 1703 C C . GLN A 1 227 ? -7.885 17.082 9.474 1.00 94.81 227 GLN A C 1
ATOM 1705 O O . GLN A 1 227 ? -8.927 16.506 9.175 1.00 94.81 227 GLN A O 1
ATOM 1710 N N . ILE A 1 228 ? -6.741 16.420 9.703 1.00 93.69 228 ILE A N 1
ATOM 1711 C CA . ILE A 1 228 ? -6.622 14.956 9.762 1.00 93.69 228 ILE A CA 1
ATOM 1712 C C . ILE A 1 228 ? -6.811 14.438 11.194 1.00 93.69 228 ILE A C 1
ATOM 1714 O O . ILE A 1 228 ? -7.566 13.491 11.407 1.00 93.69 228 ILE A O 1
ATOM 1718 N N . ILE A 1 229 ? -6.114 15.031 12.169 1.00 95.81 229 ILE A N 1
ATOM 1719 C CA . I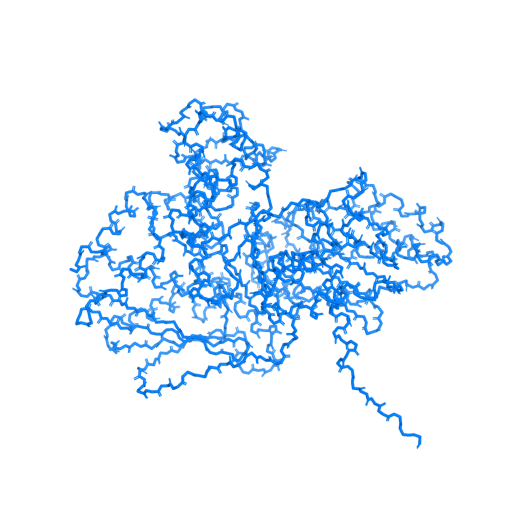LE A 1 229 ? -6.071 14.531 13.554 1.00 95.81 229 ILE A CA 1
ATOM 1720 C C . ILE A 1 229 ? -7.406 14.754 14.275 1.00 95.81 229 ILE A C 1
ATOM 1722 O O . ILE A 1 229 ? -7.931 13.818 14.887 1.00 95.81 229 ILE A O 1
ATOM 1726 N N . ASP A 1 230 ? -7.974 15.959 14.183 1.00 96.88 230 ASP A N 1
ATOM 1727 C CA . ASP A 1 230 ? -9.143 16.356 14.972 1.00 96.88 230 ASP A CA 1
ATOM 1728 C C . ASP A 1 230 ? -10.375 15.481 14.693 1.00 96.88 230 ASP A C 1
ATOM 1730 O O . ASP A 1 230 ? -11.010 15.047 15.660 1.00 96.88 230 ASP A O 1
ATOM 1734 N N . PRO A 1 231 ? -10.718 15.139 13.429 1.00 97.19 231 PRO A N 1
ATOM 1735 C CA . PRO A 1 231 ? -11.818 14.218 13.159 1.00 97.19 231 PRO A CA 1
ATOM 1736 C C . PRO A 1 231 ? -11.618 12.846 13.807 1.00 97.19 231 PRO A C 1
ATOM 1738 O O . PRO A 1 231 ? -12.540 12.336 14.437 1.00 97.19 231 PRO A O 1
ATOM 1741 N N . ILE A 1 232 ? -10.418 12.258 13.717 1.00 97.88 232 ILE A N 1
ATOM 1742 C CA . ILE A 1 232 ? -10.132 10.933 14.295 1.00 97.88 232 ILE A CA 1
ATOM 1743 C C . ILE A 1 232 ? -10.315 10.972 15.818 1.00 97.88 232 ILE A C 1
ATOM 1745 O O . ILE A 1 232 ? -11.011 10.130 16.390 1.00 97.88 232 ILE A O 1
ATOM 1749 N N . VAL A 1 233 ? -9.733 11.979 16.473 1.00 98.19 233 VAL A N 1
ATOM 1750 C CA . VAL A 1 233 ? -9.837 12.184 17.924 1.00 98.19 233 VAL A CA 1
ATOM 1751 C C . VAL A 1 233 ? -11.290 12.393 18.355 1.00 98.19 233 VAL A C 1
ATOM 1753 O O . VAL A 1 233 ? -11.747 11.791 19.331 1.00 98.19 233 VAL A O 1
ATOM 1756 N N . LEU A 1 234 ? -12.041 13.217 17.624 1.00 98.44 234 LEU A N 1
ATOM 1757 C CA . LEU A 1 234 ? -13.437 13.502 17.929 1.00 98.44 234 LEU A CA 1
ATOM 1758 C C . LEU A 1 234 ? -14.320 12.249 17.816 1.00 98.44 234 LEU A C 1
ATOM 1760 O O . LEU A 1 234 ? -15.150 12.004 18.694 1.00 98.44 234 LEU A O 1
ATOM 1764 N N . LEU A 1 235 ? -14.115 11.431 16.782 1.00 98.31 235 LEU A N 1
ATOM 1765 C CA . LEU A 1 235 ? -14.856 10.183 16.594 1.00 98.31 235 LEU A CA 1
ATOM 1766 C C . LEU A 1 235 ? -14.550 9.183 17.723 1.00 98.31 235 LEU A C 1
ATOM 1768 O O . LEU A 1 235 ? -15.465 8.567 18.261 1.00 98.31 235 LEU A O 1
ATOM 1772 N N . VAL A 1 236 ? -13.300 9.077 18.186 1.00 98.31 236 VAL A N 1
ATOM 1773 C CA . VAL A 1 236 ? -12.961 8.230 19.348 1.00 98.31 236 VAL A CA 1
ATOM 1774 C C . VAL A 1 236 ? -13.652 8.704 20.628 1.00 98.31 236 VAL A C 1
ATOM 1776 O O . VAL A 1 236 ? -14.130 7.879 21.413 1.00 98.31 236 VAL A O 1
ATOM 1779 N N . ARG A 1 237 ? -13.751 10.021 20.843 1.00 98.06 237 ARG A N 1
ATOM 1780 C CA . ARG A 1 237 ? -14.496 10.581 21.982 1.00 98.06 237 ARG A CA 1
ATOM 1781 C C . ARG A 1 237 ? -15.978 10.214 21.923 1.00 98.06 237 ARG A C 1
ATOM 1783 O O . ARG A 1 237 ? -16.526 9.816 22.947 1.00 98.06 237 ARG A O 1
ATOM 1790 N N . LEU A 1 238 ? -16.598 10.263 20.742 1.00 97.94 238 LEU A N 1
ATOM 1791 C CA . LEU A 1 238 ? -17.982 9.819 20.548 1.00 97.94 238 LEU A CA 1
ATOM 1792 C C . LEU A 1 238 ? -18.164 8.336 20.912 1.00 97.94 238 LEU A C 1
ATOM 1794 O O . LEU A 1 238 ? -19.030 8.009 21.723 1.00 97.94 238 LEU A O 1
ATOM 1798 N N . LEU A 1 239 ? -17.320 7.447 20.378 1.00 97.12 239 LEU A N 1
ATOM 1799 C CA . LEU A 1 239 ? -17.426 6.002 20.631 1.00 97.12 239 LEU A CA 1
ATOM 1800 C C . LEU A 1 239 ? -17.153 5.650 22.103 1.00 97.12 239 LEU A C 1
ATOM 1802 O O . LEU A 1 239 ? -17.722 4.699 22.628 1.00 97.12 239 LEU A O 1
ATOM 1806 N N . ARG A 1 240 ? -16.346 6.435 22.825 1.00 95.56 240 ARG A N 1
ATOM 1807 C CA . ARG A 1 240 ? -16.190 6.280 24.283 1.00 95.56 240 ARG A CA 1
ATOM 1808 C C . ARG A 1 240 ? -17.483 6.521 25.050 1.00 95.56 240 ARG A C 1
ATOM 1810 O O . ARG A 1 240 ? -17.780 5.778 25.982 1.00 95.56 240 ARG A O 1
ATOM 1817 N N . LEU A 1 241 ? -18.241 7.549 24.682 1.00 96.75 241 LEU A N 1
ATOM 1818 C CA . LEU A 1 241 ? -19.516 7.852 25.334 1.00 96.75 241 LEU A CA 1
ATOM 1819 C C . LEU A 1 241 ? -20.552 6.759 25.050 1.00 96.75 241 LEU A C 1
ATOM 1821 O O . LEU A 1 241 ? -21.307 6.372 25.941 1.00 96.75 241 LEU A O 1
ATOM 1825 N N . ASP A 1 242 ? -20.533 6.200 23.843 1.00 95.56 242 ASP A N 1
ATOM 1826 C CA . ASP A 1 242 ? -21.358 5.043 23.499 1.00 95.56 242 ASP A CA 1
ATOM 1827 C C . ASP A 1 242 ? -20.924 3.774 24.260 1.00 95.56 242 ASP A C 1
ATOM 1829 O O . ASP A 1 242 ? -21.755 3.038 24.789 1.00 95.56 242 ASP A O 1
ATOM 1833 N N . GLY A 1 243 ? -19.619 3.578 24.467 1.00 95.50 243 GLY A N 1
ATOM 1834 C CA . GLY A 1 243 ? -19.090 2.515 25.329 1.00 95.50 243 GLY A CA 1
ATOM 1835 C C . GLY A 1 243 ? -19.515 2.635 26.791 1.00 95.50 243 GLY A C 1
ATOM 1836 O O . GLY A 1 243 ? -19.827 1.622 27.420 1.00 95.50 243 GLY A O 1
ATOM 1837 N N . ALA A 1 244 ? -19.611 3.858 27.318 1.00 95.06 244 ALA A N 1
ATOM 1838 C CA . ALA A 1 244 ? -20.187 4.109 28.638 1.00 95.06 244 ALA A CA 1
ATOM 1839 C C . ALA A 1 244 ? -21.658 3.662 28.707 1.00 95.06 244 ALA A C 1
ATOM 1841 O O . ALA A 1 244 ? -22.073 3.063 29.704 1.00 95.06 244 ALA A O 1
ATOM 1842 N N . CYS A 1 245 ? -22.424 3.915 27.638 1.00 95.00 245 CYS A N 1
ATOM 1843 C CA . CYS A 1 245 ? -23.811 3.469 27.494 1.00 95.00 245 CYS A CA 1
ATOM 1844 C C . CYS A 1 245 ? -23.915 1.947 27.442 1.00 95.00 245 CYS A C 1
ATOM 1846 O O . CYS A 1 245 ? -24.669 1.365 28.220 1.00 95.00 245 CYS A O 1
ATOM 1848 N N . ALA A 1 246 ? -23.096 1.298 26.615 1.00 94.44 246 ALA A N 1
ATOM 1849 C CA . ALA A 1 246 ? -23.047 -0.156 26.501 1.00 94.44 246 ALA A CA 1
ATOM 1850 C C . ALA A 1 246 ? -22.652 -0.848 27.820 1.00 94.44 246 ALA A C 1
ATOM 1852 O O . ALA A 1 246 ? -23.175 -1.913 28.138 1.00 94.44 246 ALA A O 1
ATOM 1853 N N . ARG A 1 247 ? -21.781 -0.228 28.631 1.00 92.38 247 ARG A N 1
ATOM 1854 C CA . ARG A 1 247 ? -21.411 -0.716 29.975 1.00 92.38 247 ARG A CA 1
ATOM 1855 C C . ARG A 1 247 ? -22.448 -0.436 31.061 1.00 92.38 247 ARG A C 1
ATOM 1857 O O . ARG A 1 247 ? -22.266 -0.892 32.189 1.00 92.38 247 ARG A O 1
ATOM 1864 N N . GLY A 1 248 ? -23.507 0.310 30.754 1.00 90.00 248 GLY A N 1
ATOM 1865 C CA . GLY A 1 248 ? -24.556 0.634 31.716 1.00 90.00 248 GLY A CA 1
ATOM 1866 C C . GLY A 1 248 ? -24.084 1.543 32.853 1.00 90.00 248 GLY A C 1
ATOM 1867 O O . GLY A 1 248 ? -24.528 1.383 33.990 1.00 90.00 248 GLY A O 1
ATOM 1868 N N . LEU A 1 249 ? -23.179 2.490 32.573 1.00 88.38 249 LEU A N 1
ATOM 1869 C CA . LEU A 1 249 ? -22.799 3.512 33.552 1.00 88.38 249 LEU A CA 1
ATOM 1870 C C . LEU A 1 249 ? -24.003 4.402 33.957 1.00 88.38 249 LEU A C 1
ATOM 1872 O O . LEU A 1 249 ? -25.048 4.398 33.295 1.00 88.38 249 LEU A O 1
ATOM 1876 N N . PRO A 1 250 ? -23.910 5.175 35.055 1.00 88.50 250 PRO A N 1
ATOM 1877 C CA . PRO A 1 250 ? -24.953 6.133 35.424 1.00 88.50 250 PRO A CA 1
ATOM 1878 C C . PRO A 1 250 ? -25.221 7.175 34.321 1.00 88.50 250 PRO A C 1
ATOM 1880 O O . PRO A 1 250 ? -24.329 7.509 33.548 1.00 88.50 250 PRO A O 1
ATOM 1883 N N . ASN A 1 251 ? -26.445 7.718 34.275 1.00 87.81 251 ASN A N 1
ATOM 1884 C CA . ASN A 1 251 ? -26.907 8.742 33.312 1.00 87.81 251 ASN A CA 1
ATOM 1885 C C . ASN A 1 251 ? -26.893 8.340 31.825 1.00 87.81 251 ASN A C 1
ATOM 1887 O O . ASN A 1 251 ? -27.119 9.180 30.956 1.00 87.81 251 ASN A O 1
ATOM 1891 N N . THR A 1 252 ? -26.697 7.064 31.510 1.00 87.00 252 THR A N 1
ATOM 1892 C CA . THR A 1 252 ? -26.528 6.584 30.130 1.00 87.00 252 THR A CA 1
ATOM 1893 C C . THR A 1 252 ? -27.735 6.797 29.224 1.00 87.00 252 THR A C 1
ATOM 1895 O O . THR A 1 252 ? -27.548 7.009 28.034 1.00 87.00 252 THR A O 1
ATOM 1898 N N . ALA A 1 253 ? -28.959 6.859 29.757 1.00 92.12 253 ALA A N 1
ATOM 1899 C CA . ALA A 1 253 ? -30.134 7.230 28.962 1.00 92.12 253 ALA A CA 1
ATOM 1900 C C . ALA A 1 253 ? -30.053 8.675 28.430 1.00 92.12 253 ALA A C 1
ATOM 1902 O O . ALA A 1 253 ? -30.327 8.915 27.258 1.00 92.12 253 ALA A O 1
ATOM 1903 N N . ALA A 1 254 ? -29.626 9.622 29.274 1.00 94.62 254 ALA A N 1
ATOM 1904 C CA . ALA A 1 254 ? -29.450 11.018 28.875 1.00 94.62 254 ALA A CA 1
ATOM 1905 C C . ALA A 1 254 ? -28.250 11.183 27.931 1.00 94.62 254 ALA A C 1
ATOM 1907 O O . ALA A 1 254 ? -28.316 11.961 26.984 1.00 94.62 254 ALA A O 1
ATOM 1908 N N . VAL A 1 255 ? -27.170 10.422 28.158 1.00 94.69 255 VAL A N 1
ATOM 1909 C CA . VAL A 1 255 ? -26.026 10.378 27.235 1.00 94.69 255 VAL A CA 1
ATOM 1910 C C . VAL A 1 255 ? -26.481 9.867 25.865 1.00 94.69 255 VAL A C 1
ATOM 1912 O O . VAL A 1 255 ? -26.280 10.551 24.870 1.00 94.69 255 VAL A O 1
ATOM 1915 N N . ALA A 1 256 ? -27.161 8.721 25.798 1.00 94.19 256 ALA A N 1
ATOM 1916 C CA . ALA A 1 256 ? -27.643 8.155 24.539 1.00 94.19 256 ALA A CA 1
ATOM 1917 C C . ALA A 1 256 ? -28.559 9.122 23.763 1.00 94.19 256 ALA A C 1
ATOM 1919 O O . ALA A 1 256 ? -28.452 9.222 22.540 1.00 94.19 256 ALA A O 1
ATOM 1920 N N . GLU A 1 257 ? -29.414 9.876 24.463 1.00 96.44 257 GLU A N 1
ATOM 1921 C CA . GLU A 1 257 ? -30.279 10.893 23.855 1.00 96.44 257 GLU A CA 1
ATOM 1922 C C . GLU A 1 257 ? -29.472 12.004 23.167 1.00 96.44 257 GLU A C 1
ATOM 1924 O O . GLU A 1 257 ? -29.722 12.315 22.001 1.00 96.44 257 GLU A O 1
ATOM 1929 N N . VAL A 1 258 ? -28.463 12.570 23.841 1.00 97.12 258 VAL A N 1
ATOM 1930 C CA . VAL A 1 258 ? -27.656 13.656 23.257 1.00 97.12 258 VAL A CA 1
ATOM 1931 C C . VAL A 1 258 ? -26.708 13.177 22.157 1.00 97.12 258 VAL A C 1
ATOM 1933 O O . VAL A 1 258 ? -26.330 13.975 21.299 1.00 97.12 258 VAL A O 1
ATOM 1936 N N . LEU A 1 259 ? -26.336 11.892 22.149 1.00 96.75 259 LEU A N 1
ATOM 1937 C CA . LEU A 1 259 ? -25.489 11.309 21.105 1.00 96.75 259 LEU A CA 1
ATOM 1938 C C . LEU A 1 259 ? -26.244 10.981 19.817 1.00 96.75 259 LEU A C 1
ATOM 1940 O O . LEU A 1 259 ? -25.622 10.932 18.755 1.00 96.75 259 LEU A O 1
ATOM 1944 N N . GLN A 1 260 ? -27.562 10.770 19.880 1.00 95.31 260 GLN A N 1
ATOM 1945 C CA . GLN A 1 260 ? -28.366 10.315 18.741 1.00 95.31 260 GLN A CA 1
ATOM 1946 C C . GLN A 1 260 ? -28.102 11.095 17.431 1.00 95.31 260 GLN A C 1
ATOM 1948 O O . GLN A 1 260 ? -27.938 10.448 16.392 1.00 95.31 260 GLN A O 1
ATOM 1953 N N . PRO A 1 261 ? -27.993 12.443 17.426 1.00 94.62 261 PRO A N 1
ATOM 1954 C CA . PRO A 1 261 ? -27.738 13.196 16.196 1.00 94.62 261 PRO A CA 1
ATOM 1955 C C . PRO A 1 261 ? -26.382 12.884 15.547 1.00 94.62 261 PRO A C 1
ATOM 1957 O O . PRO A 1 261 ? -26.259 12.965 14.326 1.00 94.62 261 PRO A O 1
ATOM 1960 N N . ALA A 1 262 ? -25.371 12.513 16.338 1.00 96.12 262 ALA A N 1
ATOM 1961 C CA . ALA A 1 262 ? -24.013 12.258 15.860 1.00 96.12 262 ALA A CA 1
ATOM 1962 C C . ALA A 1 262 ? -23.866 10.912 15.129 1.00 96.12 262 ALA A C 1
ATOM 1964 O O . ALA A 1 262 ? -22.980 10.769 14.293 1.00 96.12 262 ALA A O 1
ATOM 1965 N N . PHE A 1 263 ? -24.757 9.951 15.394 1.00 93.12 263 PHE A N 1
ATOM 1966 C CA . PHE A 1 263 ? -24.817 8.660 14.690 1.00 93.12 263 PHE A CA 1
ATOM 1967 C C . PHE A 1 263 ? -25.678 8.700 13.413 1.00 93.12 263 PHE A C 1
ATOM 1969 O O . PHE A 1 263 ? -25.835 7.687 12.716 1.00 93.12 263 PHE A O 1
ATOM 1976 N N . GLY A 1 264 ? -26.260 9.862 13.101 1.00 89.38 264 GLY A N 1
ATOM 1977 C CA . GLY A 1 264 ? -26.970 10.095 11.851 1.00 89.38 264 GLY A CA 1
ATOM 1978 C C . GLY A 1 264 ? -26.024 10.031 10.651 1.00 89.38 264 GLY A C 1
ATOM 1979 O O . GLY A 1 264 ? -24.913 10.557 10.684 1.00 89.38 264 GLY A O 1
ATOM 1980 N N . ARG A 1 265 ? -26.470 9.407 9.556 1.00 85.44 265 ARG A N 1
ATOM 1981 C CA . ARG A 1 265 ? -25.689 9.366 8.312 1.00 85.44 265 ARG A CA 1
ATOM 1982 C C . ARG A 1 265 ? -25.456 10.791 7.799 1.00 85.44 265 ARG A C 1
ATOM 1984 O O . ARG A 1 265 ? -26.419 11.531 7.611 1.00 85.44 265 ARG A O 1
ATOM 1991 N N . GLY A 1 266 ? -24.197 11.148 7.548 1.00 86.44 266 GLY A N 1
ATOM 1992 C CA . GLY A 1 266 ? -23.818 12.486 7.083 1.00 86.44 266 GLY A CA 1
ATOM 1993 C C . GLY A 1 266 ? -23.815 13.562 8.175 1.00 86.44 266 GLY A C 1
ATOM 1994 O O . GLY A 1 266 ? -23.876 14.748 7.850 1.00 86.44 266 GLY A O 1
ATOM 1995 N N . ALA A 1 267 ? -23.770 13.183 9.458 1.00 93.31 267 ALA A N 1
ATOM 1996 C CA . ALA A 1 267 ? -23.570 14.139 10.543 1.00 93.31 267 ALA A CA 1
ATOM 1997 C C . ALA A 1 267 ? -22.268 14.934 10.332 1.00 93.31 267 ALA A C 1
ATOM 1999 O O . ALA A 1 267 ? -21.207 14.367 10.072 1.00 93.31 267 ALA A O 1
ATOM 2000 N N . SER A 1 268 ? -22.346 16.262 10.439 1.00 94.50 268 SER A N 1
ATOM 2001 C CA . SER A 1 268 ? -21.168 17.124 10.320 1.00 94.50 268 SER A CA 1
ATOM 2002 C C . SER A 1 268 ? -20.320 17.079 11.593 1.00 94.50 268 SER A C 1
ATOM 2004 O O . SER A 1 268 ? -20.840 16.825 12.681 1.00 94.50 268 SER A O 1
ATOM 2006 N N . LEU A 1 269 ? -19.028 17.417 11.492 1.00 94.75 269 LEU A N 1
ATOM 2007 C CA . LEU A 1 269 ? -18.147 17.505 12.669 1.00 94.75 269 LEU A CA 1
ATOM 2008 C C . LEU A 1 269 ? -18.696 18.438 13.749 1.00 94.75 269 LEU A C 1
ATOM 2010 O O . LEU A 1 269 ? -18.565 18.131 14.924 1.00 94.75 269 LEU A O 1
ATOM 2014 N N . ALA A 1 270 ? -19.370 19.527 13.371 1.00 96.94 270 ALA A N 1
ATOM 2015 C CA . ALA A 1 270 ? -19.983 20.441 14.334 1.00 96.94 270 ALA A CA 1
ATOM 2016 C C . ALA A 1 270 ? -21.122 19.778 15.134 1.00 96.94 270 ALA A C 1
ATOM 2018 O O . ALA A 1 270 ? -21.253 20.017 16.334 1.00 96.94 270 ALA A O 1
ATOM 2019 N N . VAL A 1 271 ? -21.934 18.931 14.489 1.00 97.69 271 VAL A N 1
ATOM 2020 C CA . VAL A 1 271 ? -22.992 18.160 15.167 1.00 97.69 271 VAL A CA 1
ATOM 2021 C C . VAL A 1 271 ? -22.374 17.120 16.096 1.00 97.69 271 VAL A C 1
ATOM 2023 O O . VAL A 1 271 ? -22.785 17.011 17.251 1.00 97.69 271 VAL A O 1
ATOM 2026 N N . ILE A 1 272 ? -21.364 16.395 15.610 1.00 98.12 272 ILE A N 1
ATOM 2027 C CA . ILE A 1 272 ? -20.643 15.391 16.398 1.00 98.12 272 ILE A CA 1
ATOM 2028 C C . ILE A 1 272 ? -19.984 16.049 17.617 1.00 98.12 272 ILE A C 1
ATOM 2030 O O . ILE A 1 272 ? -20.127 15.562 18.735 1.00 98.12 272 ILE A O 1
ATOM 2034 N N . GLU A 1 273 ? -19.318 17.188 17.436 1.00 98.38 273 GLU A N 1
ATOM 2035 C CA . GLU A 1 273 ? -18.658 17.924 18.512 1.00 98.38 273 GLU A CA 1
ATOM 2036 C C . GLU A 1 273 ? -19.646 18.416 19.571 1.00 98.38 273 GLU A C 1
ATOM 2038 O O . GLU A 1 273 ? -19.389 18.269 20.769 1.00 98.38 273 GLU A O 1
ATOM 2043 N N . ALA A 1 274 ? -20.792 18.962 19.156 1.00 98.25 274 ALA A N 1
ATOM 2044 C CA . ALA A 1 274 ? -21.833 19.391 20.083 1.00 98.25 274 ALA A CA 1
ATOM 2045 C C . ALA A 1 274 ? -22.374 18.217 20.919 1.00 98.25 274 ALA A C 1
ATOM 2047 O O . ALA A 1 274 ? -22.504 18.345 22.138 1.00 98.25 274 ALA A O 1
ATOM 2048 N N . ALA A 1 275 ? -22.628 17.070 20.282 1.00 98.12 275 ALA A N 1
ATOM 2049 C CA . ALA A 1 275 ? -23.086 15.856 20.953 1.00 98.12 275 ALA A CA 1
ATOM 2050 C C . ALA A 1 275 ? -22.041 15.306 21.937 1.00 98.12 275 ALA A C 1
ATOM 2052 O O . ALA A 1 275 ? -22.376 14.996 23.079 1.00 98.12 275 ALA A O 1
ATOM 2053 N N . VAL A 1 276 ? -20.766 15.249 21.532 1.00 98.00 276 VAL A N 1
ATOM 2054 C CA . VAL A 1 276 ? -19.658 14.804 22.391 1.00 98.00 276 VAL A CA 1
ATOM 2055 C C . VAL A 1 276 ? -19.529 15.697 23.621 1.00 98.00 276 VAL A C 1
ATOM 2057 O O . VAL A 1 276 ? -19.488 15.188 24.738 1.00 98.00 276 VAL A O 1
ATOM 2060 N N . ARG A 1 277 ? -19.533 17.025 23.446 1.00 97.75 277 ARG A N 1
ATOM 2061 C CA . ARG A 1 277 ? -19.460 17.975 24.569 1.00 97.75 277 ARG A CA 1
ATOM 2062 C C . ARG A 1 277 ? -20.637 17.808 25.535 1.00 97.75 277 ARG A C 1
ATOM 2064 O O . ARG A 1 277 ? -20.437 17.841 26.747 1.00 97.75 277 ARG A O 1
ATOM 2071 N N . ALA A 1 278 ? -21.851 17.627 25.012 1.00 97.25 278 ALA A N 1
ATOM 2072 C CA . ALA A 1 278 ? -23.038 17.404 25.833 1.00 97.25 278 ALA A CA 1
ATOM 2073 C C . ALA A 1 278 ? -22.966 16.072 26.598 1.00 97.25 278 ALA A C 1
ATOM 2075 O O . ALA A 1 278 ? -23.250 16.042 27.792 1.00 97.25 278 ALA A O 1
ATOM 2076 N N . GLY A 1 279 ? -22.546 14.988 25.940 1.00 96.56 279 GLY A N 1
ATOM 2077 C CA . GLY A 1 279 ? -22.418 13.671 26.563 1.00 96.56 279 GLY A CA 1
ATOM 2078 C C . GLY A 1 279 ? -21.316 13.613 27.624 1.00 96.56 279 GLY A C 1
ATOM 2079 O O . GLY A 1 279 ? -21.540 13.074 28.705 1.00 96.56 279 GLY A O 1
ATOM 2080 N N . GLU A 1 280 ? -20.155 14.226 27.370 1.00 95.88 280 GLU A N 1
ATOM 2081 C CA . GLU A 1 280 ? -19.065 14.324 28.353 1.00 95.88 280 GLU A CA 1
ATOM 2082 C C . GLU A 1 280 ? -19.494 15.082 29.617 1.00 95.88 280 GLU A C 1
ATOM 2084 O O . GLU A 1 280 ? -19.109 14.692 30.715 1.00 95.88 280 GLU A O 1
ATOM 2089 N N . ALA A 1 281 ? -20.336 16.113 29.488 1.00 95.75 281 ALA A N 1
ATOM 2090 C CA . ALA A 1 281 ? -20.855 16.868 30.631 1.00 95.75 281 ALA A CA 1
ATOM 2091 C C . ALA A 1 281 ? -21.854 16.077 31.503 1.00 95.75 281 ALA A C 1
ATOM 2093 O O . ALA A 1 281 ? -22.123 16.475 32.637 1.00 95.75 281 ALA A O 1
ATOM 2094 N N . LEU A 1 282 ? -22.420 14.980 30.988 1.00 95.31 282 LEU A N 1
ATOM 2095 C CA . LEU A 1 282 ? -23.391 14.134 31.695 1.00 95.31 282 LEU A CA 1
ATOM 2096 C C . LEU A 1 282 ? -22.739 12.979 32.471 1.00 95.31 282 LEU A C 1
ATOM 2098 O O . LEU A 1 282 ? -23.385 12.381 33.342 1.00 95.31 282 LEU A O 1
ATOM 2102 N N . LEU A 1 283 ? -21.478 12.658 32.171 1.00 90.69 283 LEU A N 1
ATOM 2103 C CA . LEU A 1 283 ? -20.713 11.635 32.874 1.00 90.69 283 LEU A CA 1
ATOM 2104 C C . LEU A 1 283 ? -19.976 12.241 34.072 1.00 90.69 283 LEU A C 1
ATOM 2106 O O . LEU A 1 283 ? -19.334 13.281 33.966 1.00 90.69 283 LEU A O 1
ATOM 2110 N N . ALA A 1 284 ? -20.038 11.560 35.218 1.00 86.88 284 ALA A N 1
ATOM 2111 C CA . ALA A 1 284 ? -19.300 11.977 36.413 1.00 86.88 284 ALA A CA 1
ATOM 2112 C C . ALA A 1 284 ? -17.781 11.819 36.238 1.00 86.88 284 ALA A C 1
ATOM 2114 O O . ALA A 1 284 ? -17.009 12.632 36.740 1.00 86.88 284 ALA A O 1
ATOM 2115 N N . GLU A 1 285 ? -17.366 10.779 35.511 1.00 86.81 285 GLU A N 1
ATOM 2116 C CA . GLU A 1 285 ? -15.973 10.498 35.184 1.00 86.81 285 GLU A CA 1
ATOM 2117 C C . GLU A 1 285 ? -15.847 10.102 33.706 1.00 86.81 285 GLU A C 1
ATOM 2119 O O . GLU A 1 285 ? -16.751 9.455 33.162 1.00 86.81 285 GLU A O 1
ATOM 2124 N N . PRO A 1 286 ? -14.733 10.448 33.036 1.00 87.81 286 PRO A N 1
ATOM 2125 C CA . PRO A 1 286 ? -14.505 10.029 31.661 1.00 87.81 286 PRO A CA 1
ATOM 2126 C C . PRO A 1 286 ? -14.397 8.500 31.563 1.00 87.81 286 PRO A C 1
ATOM 2128 O O . PRO A 1 286 ? -13.512 7.892 32.161 1.00 87.81 286 PRO A O 1
ATOM 2131 N N . PHE A 1 287 ? -15.243 7.871 30.747 1.00 93.06 287 PHE A N 1
ATOM 2132 C CA . PHE A 1 287 ? -15.115 6.443 30.439 1.00 93.06 287 PHE A CA 1
ATOM 2133 C C . PHE A 1 287 ? -13.818 6.184 29.671 1.00 93.06 287 PHE A C 1
ATOM 2135 O O . PHE A 1 287 ? -13.554 6.898 28.713 1.00 93.06 287 PHE A O 1
ATOM 2142 N N . ALA A 1 288 ? -13.007 5.199 30.044 1.00 94.94 288 ALA A N 1
ATOM 2143 C CA . ALA A 1 288 ? -11.752 4.890 29.356 1.00 94.94 288 ALA A CA 1
ATOM 2144 C C . ALA A 1 288 ? -11.849 3.549 28.621 1.00 94.94 288 ALA A C 1
ATOM 2146 O O . ALA A 1 288 ? -12.404 2.589 29.154 1.00 94.94 288 ALA A O 1
ATOM 2147 N N . LEU A 1 289 ? -11.288 3.476 27.412 1.00 97.56 289 LEU A N 1
ATOM 2148 C CA . LEU A 1 289 ? -11.197 2.224 26.659 1.00 97.56 289 LEU A CA 1
ATOM 2149 C C . LEU A 1 289 ? -10.053 1.355 27.189 1.00 97.56 289 LEU A C 1
ATOM 2151 O O . LEU A 1 289 ? -9.069 1.852 27.740 1.00 97.56 289 LEU A O 1
ATOM 2155 N N . ASP A 1 290 ? -10.142 0.048 26.967 1.00 97.69 290 ASP A N 1
ATOM 2156 C CA . ASP A 1 290 ? -9.042 -0.870 27.261 1.00 97.69 290 ASP A CA 1
ATOM 2157 C C . ASP A 1 290 ? -7.978 -0.844 26.164 1.00 97.69 290 ASP A C 1
ATOM 2159 O O . ASP A 1 290 ? -6.787 -1.003 26.449 1.00 97.69 290 ASP A O 1
ATOM 2163 N N . ALA A 1 291 ? -8.403 -0.656 24.911 1.00 98.12 291 ALA A N 1
ATOM 2164 C CA . ALA A 1 291 ? -7.501 -0.502 23.784 1.00 98.12 291 ALA A CA 1
ATOM 2165 C C . ALA A 1 291 ? -8.145 0.234 22.596 1.00 98.12 291 ALA A C 1
ATOM 2167 O O . ALA A 1 291 ? -9.369 0.245 22.439 1.00 98.12 291 ALA A O 1
ATOM 2168 N N . ILE A 1 292 ? -7.299 0.813 21.746 1.00 98.75 292 ILE A N 1
ATOM 2169 C CA . ILE A 1 292 ? -7.657 1.377 20.443 1.00 98.75 292 ILE A CA 1
ATOM 2170 C C . ILE A 1 292 ? -6.756 0.745 19.382 1.00 98.75 292 ILE A C 1
ATOM 2172 O O . ILE A 1 292 ? -5.533 0.728 19.532 1.00 98.75 292 ILE A O 1
ATOM 2176 N N . GLY A 1 293 ? -7.354 0.232 18.314 1.00 98.50 293 GLY A N 1
ATOM 2177 C CA . GLY A 1 293 ? -6.650 -0.208 17.115 1.00 98.50 293 GLY A CA 1
ATOM 2178 C C . GLY A 1 293 ? -6.921 0.744 15.967 1.00 98.50 293 GLY A C 1
ATOM 2179 O O . GLY A 1 293 ? -8.067 1.128 15.753 1.00 98.50 293 GLY A O 1
ATOM 2180 N N . VAL A 1 294 ? -5.887 1.100 15.216 1.00 98.44 294 VAL A N 1
ATOM 2181 C CA . VAL A 1 294 ? -5.998 1.991 14.062 1.00 98.44 294 VAL A CA 1
ATOM 2182 C C . VAL A 1 294 ? -5.355 1.332 12.850 1.00 98.44 294 VAL A C 1
ATOM 2184 O O . VAL A 1 294 ? -4.150 1.093 12.821 1.00 98.44 294 VAL A O 1
ATOM 2187 N N . CYS A 1 295 ? -6.180 1.052 11.854 1.00 95.81 295 CYS A N 1
ATOM 2188 C CA . CYS A 1 295 ? -5.788 0.812 10.478 1.00 95.81 295 CYS A CA 1
ATOM 2189 C C . CYS A 1 295 ? -5.616 2.182 9.816 1.00 95.81 295 CYS A C 1
ATOM 2191 O O . CYS A 1 295 ? -6.586 2.929 9.667 1.00 95.81 295 CYS A O 1
ATOM 2193 N N . PHE A 1 296 ? -4.373 2.551 9.513 1.00 92.94 296 PHE A N 1
ATOM 2194 C CA . PHE A 1 296 ? -4.044 3.837 8.908 1.00 92.94 296 PHE A CA 1
ATOM 2195 C C . PHE A 1 296 ? -3.443 3.609 7.515 1.00 92.94 296 PHE A C 1
ATOM 2197 O O . PHE A 1 296 ? -2.607 2.720 7.359 1.00 92.94 296 PHE A O 1
ATOM 2204 N N . PRO A 1 297 ? -3.832 4.380 6.489 1.00 87.25 297 PRO A N 1
ATOM 2205 C CA . PRO A 1 297 ? -3.232 4.246 5.173 1.00 87.25 297 PRO A CA 1
ATOM 2206 C C . PRO A 1 297 ? -1.834 4.858 5.221 1.00 87.25 297 PRO A C 1
ATOM 2208 O O . PRO A 1 297 ? -1.675 5.878 5.882 1.00 87.25 297 PRO A O 1
ATOM 2211 N N . ASP A 1 298 ? -0.880 4.328 4.450 1.00 87.50 298 ASP A N 1
ATOM 2212 C CA . ASP A 1 298 ? 0.543 4.738 4.434 1.00 87.50 298 ASP A CA 1
ATOM 2213 C C . ASP A 1 298 ? 1.428 4.003 5.458 1.00 87.50 298 ASP A C 1
ATOM 2215 O O . ASP A 1 298 ? 0.939 3.287 6.333 1.00 87.50 298 ASP A O 1
ATOM 2219 N N . VAL A 1 299 ? 2.746 4.159 5.342 1.00 91.31 299 VAL A N 1
ATOM 2220 C CA . VAL A 1 299 ? 3.716 3.394 6.133 1.00 91.31 299 VAL A CA 1
ATOM 2221 C C . VAL A 1 299 ? 3.606 3.731 7.620 1.00 91.31 299 VAL A C 1
ATOM 2223 O O . VAL A 1 299 ? 3.711 4.895 8.024 1.00 91.31 299 VAL A O 1
ATOM 2226 N N . VAL A 1 300 ? 3.456 2.688 8.440 1.00 92.62 300 VAL A N 1
ATOM 2227 C CA . VAL A 1 300 ? 3.418 2.762 9.903 1.00 92.62 300 VAL A CA 1
ATOM 2228 C C . VAL A 1 300 ? 4.491 1.855 10.480 1.00 92.62 300 VAL A C 1
ATOM 2230 O O . VAL A 1 300 ? 4.583 0.693 10.100 1.00 92.62 300 VAL A O 1
ATOM 2233 N N . VAL A 1 301 ? 5.275 2.382 11.419 1.00 91.00 301 VAL A N 1
ATOM 2234 C CA . VAL A 1 301 ? 6.301 1.627 12.142 1.00 91.00 301 VAL A CA 1
ATOM 2235 C C . VAL A 1 301 ? 6.231 1.965 13.618 1.00 91.00 301 VAL A C 1
ATOM 2237 O O . VAL A 1 301 ? 6.230 3.141 13.975 1.00 91.00 301 VAL A O 1
ATOM 2240 N N . ARG A 1 302 ? 6.192 0.955 14.493 1.00 89.19 302 ARG A N 1
ATOM 2241 C CA . ARG A 1 302 ? 6.109 1.134 15.957 1.00 89.19 302 ARG A CA 1
ATOM 2242 C C . ARG A 1 302 ? 5.037 2.145 16.388 1.00 89.19 302 ARG A C 1
ATOM 2244 O O . ARG A 1 302 ? 5.300 3.048 17.183 1.00 89.19 302 ARG A O 1
ATOM 2251 N N . ASP A 1 303 ? 3.832 1.999 15.844 1.00 93.38 303 ASP A N 1
ATOM 2252 C CA . ASP A 1 303 ? 2.685 2.881 16.099 1.00 93.38 303 ASP A CA 1
ATOM 2253 C C . ASP A 1 303 ? 2.900 4.358 15.674 1.00 93.38 303 ASP A C 1
ATOM 2255 O O . ASP A 1 303 ? 2.166 5.248 16.124 1.00 93.38 303 ASP A O 1
ATOM 2259 N N . LYS A 1 304 ? 3.909 4.635 14.830 1.00 93.94 304 LYS A N 1
ATOM 2260 C CA . LYS A 1 304 ? 4.207 5.949 14.242 1.00 93.94 304 LYS A CA 1
ATOM 2261 C C . LYS A 1 304 ? 3.936 5.942 12.743 1.00 93.94 304 LYS A C 1
ATOM 2263 O O . LYS A 1 304 ? 4.440 5.086 12.020 1.00 93.94 304 LYS A O 1
ATOM 2268 N N . ILE A 1 305 ? 3.185 6.929 12.266 1.00 94.44 305 ILE A N 1
ATOM 2269 C CA . ILE A 1 305 ? 2.957 7.142 10.830 1.00 94.44 305 ILE A CA 1
ATOM 2270 C C . ILE A 1 305 ? 4.209 7.817 10.255 1.00 94.44 305 ILE A C 1
ATOM 2272 O O . ILE A 1 305 ? 4.610 8.885 10.717 1.00 94.44 305 ILE A O 1
ATOM 2276 N N . VAL A 1 306 ? 4.861 7.179 9.286 1.00 93.00 306 VAL A N 1
ATOM 2277 C CA . VAL A 1 306 ? 6.190 7.574 8.774 1.00 93.00 306 VAL A CA 1
ATOM 2278 C C . VAL A 1 306 ? 6.243 7.699 7.259 1.00 93.00 306 VAL A C 1
ATOM 2280 O O . VAL A 1 306 ? 7.252 8.143 6.722 1.00 93.00 306 VAL A O 1
ATOM 2283 N N . GLY A 1 307 ? 5.172 7.338 6.560 1.00 87.81 307 GLY A N 1
ATOM 2284 C CA . GLY A 1 307 ? 5.122 7.430 5.112 1.00 87.81 307 GLY A CA 1
ATOM 2285 C C . GLY A 1 307 ? 5.152 8.869 4.605 1.00 87.81 307 GLY A C 1
ATOM 2286 O O . GLY A 1 307 ? 6.172 9.298 4.084 1.00 87.81 307 GLY A O 1
ATOM 2287 N N . GLY A 1 308 ? 4.073 9.638 4.755 1.00 85.06 308 GLY A N 1
ATOM 2288 C CA . GLY A 1 308 ? 3.968 11.062 4.395 1.00 85.06 308 GLY A CA 1
ATOM 2289 C C . GLY A 1 308 ? 4.060 11.370 2.895 1.00 85.06 308 GLY A C 1
ATOM 2290 O O . GLY A 1 308 ? 3.828 12.500 2.458 1.00 85.06 308 GLY A O 1
ATOM 2291 N N . GLU A 1 309 ? 4.365 10.374 2.070 1.00 83.19 309 GLU A N 1
ATOM 2292 C CA . GLU A 1 309 ? 4.555 10.552 0.639 1.00 83.19 309 GLU A CA 1
ATOM 2293 C C . GLU A 1 309 ? 3.277 10.268 -0.156 1.00 83.19 309 GLU A C 1
ATOM 2295 O O . GLU A 1 309 ? 3.223 10.632 -1.318 1.00 83.19 309 GLU A O 1
ATOM 2300 N N . VAL A 1 310 ? 2.214 9.710 0.422 1.00 77.81 310 VAL A N 1
ATOM 2301 C CA . VAL A 1 310 ? 1.007 9.313 -0.330 1.00 77.81 310 VAL A CA 1
ATOM 2302 C C . VAL A 1 310 ? 0.196 10.480 -0.911 1.00 77.81 310 VAL A C 1
ATOM 2304 O O . VAL A 1 310 ? 0.353 11.647 -0.547 1.00 77.81 310 VAL A O 1
ATOM 2307 N N . TYR A 1 311 ? -0.744 10.156 -1.807 1.00 75.75 311 TYR A N 1
ATOM 2308 C CA . TYR A 1 311 ? -1.687 11.124 -2.379 1.00 75.75 311 TYR A CA 1
ATOM 2309 C C . TYR A 1 311 ? -2.557 11.810 -1.308 1.00 75.75 311 TYR A C 1
ATOM 2311 O O . TYR A 1 311 ? -2.927 12.972 -1.453 1.00 75.75 311 TYR A O 1
ATOM 2319 N N . LYS A 1 312 ? -2.841 11.121 -0.196 1.00 79.56 312 LYS A N 1
ATOM 232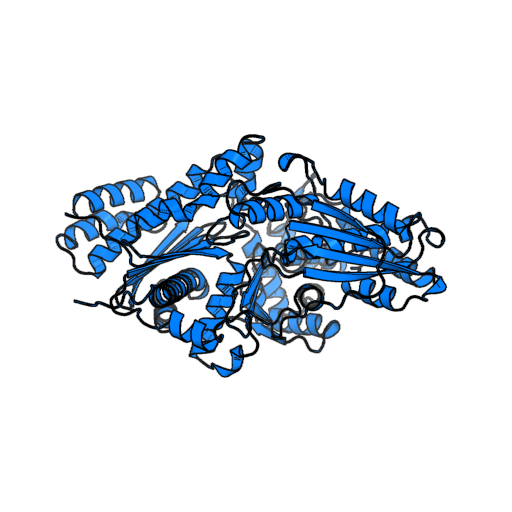0 C CA . LYS A 1 312 ? -3.720 11.602 0.884 1.00 79.56 312 LYS A CA 1
ATOM 2321 C C . LYS A 1 312 ? -3.145 12.793 1.663 1.00 79.56 312 LYS A C 1
ATOM 2323 O O . LYS A 1 312 ? -3.915 13.583 2.187 1.00 79.56 312 LYS A O 1
ATOM 2328 N N . THR A 1 313 ? -1.821 12.956 1.704 1.00 85.12 313 THR A N 1
ATOM 2329 C CA . THR A 1 313 ? -1.143 14.104 2.339 1.00 85.12 313 THR A CA 1
ATOM 2330 C C . THR A 1 313 ? -0.705 15.164 1.324 1.00 85.12 313 THR A C 1
ATOM 2332 O O . THR A 1 313 ? -0.033 16.128 1.696 1.00 85.12 313 THR A O 1
ATOM 2335 N N . ARG A 1 314 ? -1.078 15.016 0.041 1.00 84.50 314 ARG A N 1
ATOM 2336 C CA . ARG A 1 314 ? -0.656 15.913 -1.045 1.00 84.50 314 ARG A CA 1
ATOM 2337 C C . ARG A 1 314 ? -1.040 17.366 -0.775 1.00 84.50 314 ARG A C 1
ATOM 2339 O O . ARG A 1 314 ? -0.169 18.220 -0.877 1.00 84.50 314 ARG A O 1
ATOM 2346 N N . GLY A 1 315 ? -2.287 17.640 -0.381 1.00 86.56 315 GLY A N 1
ATOM 2347 C CA . GLY A 1 315 ? -2.743 19.003 -0.080 1.00 86.56 315 GLY A CA 1
ATOM 2348 C C . GLY A 1 315 ? -1.905 19.682 1.008 1.00 86.56 315 GLY A C 1
ATOM 2349 O O . GLY A 1 315 ? -1.456 20.813 0.831 1.00 86.56 315 GLY A O 1
ATOM 2350 N N . MET A 1 316 ? -1.597 18.958 2.088 1.00 91.06 316 MET A N 1
ATOM 2351 C CA . MET A 1 316 ? -0.734 19.453 3.161 1.00 91.06 316 MET A CA 1
ATOM 2352 C C . MET A 1 316 ? 0.690 19.700 2.676 1.00 91.06 316 MET A C 1
ATOM 2354 O O . MET A 1 316 ? 1.271 20.731 2.990 1.00 91.06 316 MET A O 1
ATOM 2358 N N . ARG A 1 317 ? 1.268 18.763 1.920 1.00 88.81 317 ARG A N 1
ATOM 2359 C CA . ARG A 1 317 ? 2.641 18.880 1.420 1.00 88.81 317 ARG A CA 1
ATOM 2360 C C . ARG A 1 317 ? 2.789 20.055 0.454 1.00 88.81 317 ARG A C 1
ATOM 2362 O O . ARG A 1 317 ? 3.733 20.831 0.587 1.00 88.81 317 ARG A O 1
ATOM 2369 N N . ASP A 1 318 ? 1.831 20.212 -0.457 1.00 87.50 318 ASP A N 1
ATOM 2370 C CA . ASP A 1 318 ? 1.807 21.290 -1.445 1.00 87.50 318 ASP A CA 1
ATOM 2371 C C . ASP A 1 318 ? 1.581 22.662 -0.770 1.00 87.50 318 ASP A C 1
ATOM 2373 O O . ASP A 1 318 ? 2.159 23.658 -1.203 1.00 87.50 318 ASP A O 1
ATOM 2377 N N . HIS A 1 319 ? 0.789 22.728 0.310 1.00 91.25 319 HIS A N 1
ATOM 2378 C CA . HIS A 1 319 ? 0.497 23.978 1.025 1.00 91.25 319 HIS A CA 1
ATOM 2379 C C . HIS A 1 319 ? 1.571 24.382 2.048 1.00 91.25 319 HIS A C 1
ATOM 2381 O O . HIS A 1 319 ? 1.952 25.550 2.118 1.00 91.25 319 HIS A O 1
ATOM 2387 N N . LEU A 1 320 ? 2.055 23.436 2.859 1.00 90.25 320 LEU A N 1
ATOM 2388 C CA . LEU A 1 320 ? 2.979 23.708 3.965 1.00 90.25 320 LEU A CA 1
ATOM 2389 C C . LEU A 1 320 ? 4.429 23.873 3.498 1.00 90.25 320 LEU A C 1
ATOM 2391 O O . LEU A 1 320 ? 5.218 24.529 4.182 1.00 90.25 320 LEU A O 1
ATOM 2395 N N . GLY A 1 321 ? 4.803 23.272 2.362 1.00 88.81 321 GLY A N 1
ATOM 2396 C CA . GLY A 1 321 ? 6.165 23.320 1.833 1.00 88.81 321 GLY A CA 1
ATOM 2397 C C . GLY A 1 321 ? 7.200 22.948 2.900 1.00 88.81 321 GLY A C 1
ATOM 2398 O O . GLY A 1 321 ? 7.145 21.867 3.481 1.00 88.81 321 GLY A O 1
ATOM 2399 N N . ALA A 1 322 ? 8.111 23.875 3.214 1.00 88.38 322 ALA A N 1
ATOM 2400 C CA . ALA A 1 322 ? 9.164 23.697 4.222 1.00 88.38 322 ALA A CA 1
ATOM 2401 C C . ALA A 1 322 ? 8.654 23.333 5.632 1.00 88.38 322 ALA A C 1
ATOM 2403 O O . ALA A 1 322 ? 9.376 22.686 6.391 1.00 88.38 322 ALA A O 1
ATOM 2404 N N . ALA A 1 323 ? 7.424 23.717 5.990 1.00 91.19 323 ALA A N 1
ATOM 2405 C CA . ALA A 1 323 ? 6.837 23.406 7.293 1.00 91.19 323 ALA A CA 1
ATOM 2406 C C . ALA A 1 323 ? 6.269 21.976 7.383 1.00 91.19 323 ALA A C 1
ATOM 2408 O O . ALA A 1 323 ? 5.963 21.514 8.483 1.00 91.19 323 ALA A O 1
ATOM 2409 N N . TYR A 1 324 ? 6.155 21.261 6.254 1.00 92.25 324 TYR A N 1
ATOM 2410 C CA . TYR A 1 324 ? 5.498 19.955 6.183 1.00 92.25 324 TYR A CA 1
ATOM 2411 C C . TYR A 1 324 ? 6.074 18.939 7.176 1.00 92.25 324 TYR A C 1
ATOM 2413 O O . TYR A 1 324 ? 5.313 18.329 7.918 1.00 92.25 324 TYR A O 1
ATOM 2421 N N . GLU A 1 325 ? 7.402 18.796 7.259 1.00 90.69 325 GLU A N 1
ATOM 2422 C CA . GLU A 1 325 ? 8.029 17.831 8.180 1.00 90.69 325 GLU A CA 1
ATOM 2423 C C . GLU A 1 325 ? 7.735 18.145 9.652 1.00 90.69 325 GLU A C 1
ATOM 2425 O O . GLU A 1 325 ? 7.600 17.233 10.463 1.00 90.69 325 GLU A O 1
ATOM 2430 N N . GLY A 1 326 ? 7.643 19.430 10.012 1.00 91.00 326 GLY A N 1
ATOM 2431 C CA . GLY A 1 326 ? 7.315 19.853 11.373 1.00 91.00 326 GLY A CA 1
ATOM 2432 C C . GLY A 1 326 ? 5.892 19.458 11.757 1.00 91.00 326 GLY A C 1
ATOM 2433 O O . GLY A 1 326 ? 5.693 18.819 12.789 1.00 91.00 326 GLY A O 1
ATOM 2434 N N . GLU A 1 327 ? 4.926 19.771 10.893 1.00 92.25 327 GLU A N 1
ATOM 2435 C CA . GLU A 1 327 ? 3.514 19.436 11.110 1.00 92.25 327 GLU A CA 1
ATOM 2436 C C . GLU A 1 327 ? 3.252 17.929 11.006 1.00 92.25 327 GLU A C 1
ATOM 2438 O O . GLU A 1 327 ? 2.503 17.371 11.806 1.00 92.25 327 GLU A O 1
ATOM 2443 N N . PHE A 1 328 ? 3.911 17.229 10.079 1.00 93.00 328 PHE A N 1
ATOM 2444 C CA . PHE A 1 328 ? 3.744 15.788 9.896 1.00 93.00 328 PHE A CA 1
ATOM 2445 C C . PHE A 1 328 ? 4.157 14.986 11.138 1.00 93.00 328 PHE A C 1
ATOM 2447 O O . PHE A 1 328 ? 3.552 13.953 11.415 1.00 93.00 328 PHE A O 1
ATOM 2454 N N . ARG A 1 329 ? 5.108 15.469 11.955 1.00 92.38 329 ARG A N 1
ATOM 2455 C CA . ARG A 1 329 ? 5.448 14.821 13.240 1.00 92.38 329 ARG A CA 1
ATOM 2456 C C . ARG A 1 329 ? 4.257 14.726 14.190 1.00 92.38 329 ARG A C 1
ATOM 2458 O O . ARG A 1 329 ? 4.176 13.760 14.941 1.00 92.38 329 ARG A O 1
ATOM 2465 N N . ARG A 1 330 ? 3.321 15.679 14.135 1.00 94.38 330 ARG A N 1
ATOM 2466 C CA . ARG A 1 330 ? 2.089 15.631 14.935 1.00 94.38 330 ARG A CA 1
ATOM 2467 C C . ARG A 1 330 ? 1.221 14.448 14.511 1.00 94.38 330 ARG A C 1
ATOM 2469 O O . ARG A 1 330 ? 0.783 13.684 15.362 1.00 94.38 330 ARG A O 1
ATOM 2476 N N . LEU A 1 331 ? 1.070 14.229 13.200 1.00 93.62 331 LEU A N 1
ATOM 2477 C CA . LEU A 1 331 ? 0.384 13.048 12.664 1.00 93.62 331 LEU A CA 1
ATOM 2478 C C . LEU A 1 331 ? 1.147 11.759 12.988 1.00 93.62 331 LEU A C 1
ATOM 2480 O O . LEU A 1 331 ? 0.543 10.775 13.400 1.00 93.62 331 LEU A O 1
ATOM 2484 N N . SER A 1 332 ? 2.477 11.775 12.875 1.00 93.69 332 SER A N 1
ATOM 2485 C CA . SER A 1 332 ? 3.329 10.648 13.267 1.00 93.69 332 SER A CA 1
ATOM 2486 C C . SER A 1 332 ? 3.093 10.232 14.723 1.00 93.69 332 SER A C 1
ATOM 2488 O O . SER A 1 332 ? 3.072 9.044 15.035 1.00 93.69 332 SER A O 1
ATOM 2490 N N . SER A 1 333 ? 2.831 11.201 15.603 1.00 92.75 333 SER A N 1
ATOM 2491 C CA . SER A 1 333 ? 2.489 11.011 17.013 1.00 92.75 333 SER A CA 1
ATOM 2492 C C . SER A 1 333 ? 0.992 10.833 17.309 1.00 92.75 333 SER A C 1
ATOM 2494 O O . SER A 1 333 ? 0.614 10.908 18.474 1.00 92.75 333 SER A O 1
ATOM 2496 N N . LEU A 1 334 ? 0.135 10.510 16.332 1.00 95.94 334 LEU A N 1
ATOM 2497 C CA . LEU A 1 334 ? -1.305 10.284 16.564 1.00 95.94 334 LEU A CA 1
ATOM 2498 C C . LEU A 1 334 ? -1.589 9.286 17.705 1.00 95.94 334 LEU A C 1
ATOM 2500 O O . LEU A 1 334 ? -2.553 9.443 18.454 1.00 95.94 334 LEU A O 1
ATOM 2504 N N . SER A 1 335 ? -0.731 8.278 17.884 1.00 95.62 335 SER A N 1
ATOM 2505 C CA . SER A 1 335 ? -0.851 7.322 18.989 1.00 95.62 335 SER A CA 1
ATOM 2506 C C . SER A 1 335 ? -0.756 7.971 20.376 1.00 95.62 335 SER A C 1
ATOM 2508 O O . SER A 1 335 ? -1.367 7.470 21.314 1.00 95.62 335 SER A O 1
ATOM 2510 N N . GLU A 1 336 ? -0.036 9.084 20.532 1.00 94.75 336 GLU A N 1
ATOM 2511 C CA . GLU A 1 336 ? 0.072 9.831 21.794 1.00 94.75 336 GLU A CA 1
ATOM 2512 C C . GLU A 1 336 ? -1.221 10.581 22.122 1.00 94.75 336 GLU A C 1
ATOM 2514 O O . GLU A 1 336 ? -1.682 10.506 23.259 1.00 94.75 336 GLU A O 1
ATOM 2519 N N . GLU A 1 337 ? -1.853 11.200 21.124 1.00 95.50 337 GLU A N 1
ATOM 2520 C CA . GLU A 1 337 ? -3.161 11.850 21.280 1.00 95.50 337 GLU A CA 1
ATOM 2521 C C . GLU A 1 337 ? -4.231 10.825 21.680 1.00 95.50 337 GLU A C 1
ATOM 2523 O O . GLU A 1 337 ? -4.964 10.999 22.657 1.00 95.50 337 GLU A O 1
ATOM 2528 N N . LEU A 1 338 ? -4.266 9.683 20.986 1.00 97.75 338 LEU A N 1
ATOM 2529 C CA . LEU A 1 338 ? -5.231 8.617 21.257 1.00 97.75 338 LEU A CA 1
ATOM 2530 C C . LEU A 1 338 ? -5.011 7.923 22.609 1.00 97.75 338 LEU A C 1
ATOM 2532 O O . LEU A 1 338 ? -5.964 7.403 23.194 1.00 97.75 338 LEU A O 1
ATOM 2536 N N . ARG A 1 339 ? -3.784 7.932 23.151 1.00 96.44 339 ARG A N 1
ATOM 2537 C CA . ARG A 1 339 ? -3.487 7.343 24.469 1.00 96.44 339 ARG A CA 1
ATOM 2538 C C . ARG A 1 339 ? -4.234 8.031 25.610 1.00 96.44 339 ARG A C 1
ATOM 2540 O O . ARG A 1 339 ? -4.456 7.403 26.638 1.00 96.44 339 ARG A O 1
ATOM 2547 N N . THR A 1 340 ? -4.667 9.277 25.434 1.00 95.69 340 THR A N 1
ATOM 2548 C CA . THR A 1 340 ? -5.473 9.998 26.437 1.00 95.69 340 THR A CA 1
ATOM 2549 C C . THR A 1 340 ? -6.864 9.383 26.652 1.00 95.69 340 THR A C 1
ATOM 2551 O O . THR A 1 340 ? -7.532 9.674 27.644 1.00 95.69 340 THR A O 1
ATOM 2554 N N . PHE A 1 341 ? -7.294 8.502 25.745 1.00 97.06 341 PHE A N 1
ATOM 2555 C CA . PHE A 1 341 ? -8.616 7.876 25.727 1.00 97.06 341 PHE A CA 1
ATOM 2556 C C . PHE A 1 341 ? -8.621 6.413 26.181 1.00 97.06 341 PHE A C 1
ATOM 2558 O O . PHE A 1 341 ? -9.692 5.803 26.283 1.00 97.06 341 PHE A O 1
ATOM 2565 N N . VAL A 1 342 ? -7.447 5.852 26.476 1.00 96.69 342 VAL A N 1
ATOM 2566 C CA . VAL A 1 342 ? -7.305 4.504 27.034 1.00 96.69 342 VAL A CA 1
ATOM 2567 C C . VAL A 1 342 ? -6.951 4.573 28.515 1.00 96.69 342 VAL A C 1
ATOM 2569 O O . VAL A 1 342 ? -6.336 5.526 28.990 1.00 96.69 342 VAL A O 1
ATOM 2572 N N . ARG A 1 343 ? -7.348 3.550 29.272 1.00 94.81 343 ARG A N 1
ATOM 2573 C CA . ARG A 1 343 ? -7.012 3.436 30.697 1.00 94.81 343 ARG A CA 1
ATOM 2574 C C . ARG A 1 343 ? -5.489 3.333 30.904 1.00 94.81 343 ARG A C 1
ATOM 2576 O O . ARG A 1 343 ? -4.784 2.904 29.987 1.00 94.81 343 ARG A O 1
ATOM 2583 N N . PRO A 1 344 ? -4.957 3.619 32.107 1.00 92.12 344 PRO A N 1
ATOM 2584 C CA . PRO A 1 344 ? -3.558 3.334 32.427 1.00 92.12 344 PRO A CA 1
ATOM 2585 C C . PRO A 1 344 ? -3.186 1.873 32.123 1.00 92.12 344 PRO A C 1
ATOM 2587 O O . PRO A 1 344 ? -3.892 0.949 32.525 1.00 92.12 344 PRO A O 1
ATOM 2590 N N . GLY A 1 345 ? -2.094 1.662 31.381 1.00 88.69 345 GLY A N 1
ATOM 2591 C CA . GLY A 1 345 ? -1.682 0.336 30.894 1.00 88.69 345 GLY A CA 1
ATOM 2592 C C . GLY A 1 345 ? -2.499 -0.206 29.709 1.00 88.69 345 GLY A C 1
ATOM 2593 O O . GLY A 1 345 ? -2.243 -1.320 29.257 1.00 88.69 345 GLY A O 1
ATOM 2594 N N . GLY A 1 346 ? -3.474 0.556 29.206 1.00 93.94 346 GLY A N 1
ATOM 2595 C CA . GLY A 1 346 ? -4.176 0.286 27.954 1.00 93.94 346 GLY A CA 1
ATOM 2596 C C . GLY A 1 346 ? -3.281 0.486 26.729 1.00 93.94 346 GLY A C 1
ATOM 2597 O O . GLY A 1 346 ? -2.186 1.046 26.815 1.00 93.94 346 GLY A O 1
ATOM 2598 N N . VAL A 1 347 ? -3.748 0.012 25.575 1.00 95.88 347 VAL A N 1
ATOM 2599 C CA . VAL A 1 347 ? -2.950 -0.025 24.341 1.00 95.88 347 VAL A CA 1
ATOM 2600 C C . VAL A 1 347 ? -3.560 0.847 23.253 1.00 95.88 347 VAL A C 1
ATOM 2602 O O . VAL A 1 347 ? -4.757 0.783 23.001 1.00 95.88 347 VAL A O 1
ATOM 2605 N N . VAL A 1 348 ? -2.715 1.599 22.551 1.00 97.81 348 VAL A N 1
ATOM 2606 C CA . VAL A 1 348 ? -3.032 2.151 21.230 1.00 97.81 348 VAL A CA 1
ATOM 2607 C C . VAL A 1 348 ? -2.094 1.490 20.235 1.00 97.81 348 VAL A C 1
ATOM 2609 O O . VAL A 1 348 ? -0.881 1.648 20.359 1.00 97.81 348 VAL A O 1
ATOM 2612 N N . GLY A 1 349 ? -2.652 0.717 19.307 1.00 96.75 349 GLY A N 1
ATOM 2613 C CA . GLY A 1 349 ? -1.909 0.074 18.229 1.00 96.75 349 GLY A CA 1
ATOM 2614 C C . GLY A 1 349 ? -2.264 0.711 16.895 1.00 96.75 349 GLY A C 1
ATOM 2615 O O . GLY A 1 349 ? -3.439 0.723 16.536 1.00 96.75 349 GLY A O 1
ATOM 2616 N N . ILE A 1 350 ? -1.273 1.207 16.158 1.00 97.25 350 ILE A N 1
ATOM 2617 C CA . ILE A 1 350 ? -1.460 1.713 14.792 1.00 97.25 350 ILE A CA 1
ATOM 2618 C C . ILE A 1 350 ? -0.688 0.799 13.847 1.00 97.25 350 ILE A C 1
ATOM 2620 O O . ILE A 1 350 ? 0.454 0.437 14.126 1.00 97.25 350 ILE A O 1
ATOM 2624 N N . VAL A 1 351 ? -1.302 0.428 12.730 1.00 95.31 351 VAL A N 1
ATOM 2625 C CA . VAL A 1 351 ? -0.664 -0.370 11.681 1.00 95.31 351 VAL A CA 1
ATOM 2626 C C . VAL A 1 351 ? -1.171 0.065 10.307 1.00 95.31 351 VAL A C 1
ATOM 2628 O O . VAL A 1 351 ? -2.274 0.606 10.189 1.00 95.31 351 VAL A O 1
ATOM 2631 N N . ASN A 1 352 ? -0.352 -0.150 9.276 1.00 93.19 352 ASN A N 1
ATOM 2632 C CA . ASN A 1 352 ? -0.731 0.115 7.893 1.00 93.19 352 ASN A CA 1
ATOM 2633 C C . ASN A 1 352 ? -1.944 -0.745 7.458 1.00 93.19 352 ASN A C 1
ATOM 2635 O O . ASN A 1 352 ? -2.137 -1.863 7.944 1.00 93.19 352 ASN A O 1
ATOM 2639 N N . ASP A 1 353 ? -2.741 -0.237 6.518 1.00 90.00 353 ASP A N 1
ATOM 2640 C CA . ASP A 1 353 ? -3.932 -0.890 5.964 1.00 90.00 353 ASP A CA 1
ATOM 2641 C C . ASP A 1 353 ? -3.655 -2.229 5.268 1.00 90.00 353 ASP A C 1
ATOM 2643 O O . ASP A 1 353 ? -4.435 -3.176 5.410 1.00 90.00 353 ASP A O 1
ATOM 2647 N N . GLY A 1 354 ? -2.520 -2.352 4.583 1.00 92.00 354 GLY A N 1
ATOM 2648 C CA . GLY A 1 354 ? -2.046 -3.600 3.998 1.00 92.00 354 GLY A CA 1
ATOM 2649 C C . GLY A 1 354 ? -1.807 -4.690 5.052 1.00 92.00 354 GLY A C 1
ATOM 2650 O O . GLY A 1 354 ? -2.509 -5.708 5.037 1.00 92.00 354 GLY A O 1
ATOM 2651 N N . PRO A 1 355 ? -0.871 -4.516 6.005 1.00 94.06 355 PRO A N 1
ATOM 2652 C CA . PRO A 1 355 ? -0.682 -5.440 7.113 1.00 94.06 355 PRO A CA 1
ATOM 2653 C C . PRO A 1 355 ? -1.938 -5.646 7.964 1.00 94.06 355 PRO A C 1
ATOM 2655 O O . PRO A 1 355 ? -2.146 -6.765 8.424 1.00 94.06 355 PRO A O 1
ATOM 2658 N N . MET A 1 356 ? -2.821 -4.649 8.117 1.00 94.94 356 MET A N 1
ATOM 2659 C CA . MET A 1 356 ? -4.127 -4.861 8.754 1.00 94.94 356 MET A CA 1
ATOM 2660 C C . MET A 1 356 ? -4.982 -5.864 7.974 1.00 94.94 356 MET A C 1
ATOM 2662 O O . MET A 1 356 ? -5.600 -6.740 8.579 1.00 94.94 356 MET A O 1
ATOM 2666 N N . ALA A 1 357 ? -5.026 -5.771 6.643 1.00 93.19 357 ALA A N 1
ATOM 2667 C CA . ALA A 1 357 ? -5.758 -6.725 5.813 1.00 93.19 357 ALA A CA 1
ATOM 2668 C C . ALA A 1 357 ? -5.178 -8.144 5.945 1.00 93.19 357 ALA A C 1
ATOM 2670 O O . ALA A 1 357 ? -5.932 -9.097 6.138 1.00 93.19 357 ALA A O 1
ATOM 2671 N N . ALA A 1 358 ? -3.847 -8.289 5.930 1.00 95.75 358 ALA A N 1
ATOM 2672 C CA . ALA A 1 358 ? -3.191 -9.584 6.141 1.00 95.75 358 ALA A CA 1
ATOM 2673 C C . ALA A 1 358 ? -3.419 -10.139 7.557 1.00 95.75 358 ALA A C 1
ATOM 2675 O O . ALA A 1 358 ? -3.684 -11.331 7.716 1.00 95.75 358 ALA A O 1
ATOM 2676 N N . PHE A 1 359 ? -3.377 -9.288 8.583 1.00 96.38 359 PHE A N 1
ATOM 2677 C CA . PHE A 1 359 ? -3.685 -9.666 9.961 1.00 96.38 359 PHE A CA 1
ATOM 2678 C C . PHE A 1 359 ? -5.143 -10.105 10.108 1.00 96.38 359 PHE A C 1
ATOM 2680 O O . PHE A 1 359 ? -5.412 -11.160 10.674 1.00 96.38 359 PHE A O 1
ATOM 2687 N N . THR A 1 360 ? -6.083 -9.346 9.544 1.00 95.44 360 THR A N 1
ATOM 2688 C CA . THR A 1 360 ? -7.510 -9.695 9.550 1.00 95.44 360 THR A CA 1
ATOM 2689 C C . THR A 1 360 ? -7.719 -11.044 8.870 1.00 95.44 360 THR A C 1
ATOM 2691 O O . THR A 1 360 ? -8.306 -11.942 9.464 1.00 95.44 360 THR A O 1
ATOM 2694 N N . ALA A 1 361 ? -7.140 -11.240 7.681 1.00 95.12 361 ALA A N 1
ATOM 2695 C CA . ALA A 1 361 ? -7.173 -12.522 6.985 1.00 95.12 361 ALA A CA 1
ATOM 2696 C C . ALA A 1 361 ? -6.609 -13.666 7.837 1.00 95.12 361 ALA A C 1
ATOM 2698 O O . ALA A 1 361 ? -7.211 -14.732 7.913 1.00 95.12 361 ALA A O 1
ATOM 2699 N N . THR A 1 362 ? -5.487 -13.431 8.519 1.00 96.25 362 THR A N 1
ATOM 2700 C CA . THR A 1 362 ? -4.858 -14.407 9.416 1.00 96.25 362 THR A CA 1
ATOM 2701 C C . THR A 1 362 ? -5.793 -14.829 10.541 1.00 96.25 362 THR A C 1
ATOM 2703 O O . THR A 1 362 ? -5.970 -16.021 10.772 1.00 96.25 362 THR A O 1
ATOM 2706 N N . VAL A 1 363 ? -6.412 -13.868 11.230 1.00 96.62 363 VAL A N 1
ATOM 2707 C CA . VAL A 1 363 ? -7.298 -14.153 12.366 1.00 96.62 363 VAL A CA 1
ATOM 2708 C C . VAL A 1 363 ? -8.555 -14.898 11.917 1.00 96.62 363 VAL A C 1
ATOM 2710 O O . VAL A 1 363 ? -8.967 -15.855 12.574 1.00 96.62 363 VAL A O 1
ATOM 2713 N N . GLU A 1 364 ? -9.144 -14.500 10.792 1.00 95.69 364 GLU A N 1
ATOM 2714 C CA . GLU A 1 364 ? -10.359 -15.120 10.268 1.00 95.69 364 GLU A CA 1
ATOM 2715 C C . GLU A 1 364 ? -10.104 -16.527 9.706 1.00 95.69 364 GLU A C 1
ATOM 2717 O O . GLU A 1 364 ? -10.805 -17.477 10.063 1.00 95.69 364 GLU A O 1
ATOM 2722 N N . LEU A 1 365 ? -9.066 -16.704 8.883 1.00 94.31 365 LEU A N 1
ATOM 2723 C CA . LEU A 1 365 ? -8.681 -18.025 8.376 1.00 94.31 365 LEU A CA 1
ATOM 2724 C C . LEU A 1 365 ? -8.205 -18.935 9.506 1.00 94.31 365 LEU A C 1
ATOM 2726 O O . LEU A 1 365 ? -8.574 -20.104 9.543 1.00 94.31 365 LEU A O 1
ATOM 2730 N N . GLY A 1 366 ? -7.452 -18.400 10.468 1.00 94.12 366 GLY A N 1
ATOM 2731 C CA . GLY A 1 366 ? -7.014 -19.130 11.653 1.00 94.12 366 GLY A CA 1
ATOM 2732 C C . GLY A 1 366 ? -8.175 -19.589 12.534 1.00 94.12 366 GLY A C 1
ATOM 2733 O O . GLY A 1 366 ? -8.101 -20.659 13.133 1.00 94.12 366 GLY A O 1
ATOM 2734 N N . ALA A 1 367 ? -9.274 -18.830 12.589 1.00 94.62 367 ALA A N 1
ATOM 2735 C CA . ALA A 1 367 ? -10.484 -19.241 13.296 1.00 94.62 367 ALA A CA 1
ATOM 2736 C C . ALA A 1 367 ? -11.228 -20.391 12.591 1.00 94.62 367 ALA A C 1
ATOM 2738 O O . ALA A 1 367 ? -11.829 -21.222 13.273 1.00 94.62 367 ALA A O 1
ATOM 2739 N N . ALA A 1 368 ? -11.183 -20.455 11.257 1.00 93.12 368 ALA A N 1
ATOM 2740 C CA . ALA A 1 368 ? -11.833 -21.506 10.472 1.00 93.12 368 ALA A CA 1
ATOM 2741 C C . ALA A 1 368 ? -10.971 -22.770 10.317 1.00 93.12 368 ALA A C 1
ATOM 2743 O O . ALA A 1 368 ? -11.447 -23.888 10.516 1.00 93.12 368 ALA A O 1
ATOM 2744 N N . ALA A 1 369 ? -9.702 -22.597 9.949 1.00 92.19 369 ALA A N 1
ATOM 2745 C CA . ALA A 1 369 ? -8.775 -23.659 9.590 1.00 92.19 369 ALA A CA 1
ATOM 2746 C C . ALA A 1 369 ? -7.324 -23.277 9.963 1.00 92.19 369 ALA A C 1
ATOM 2748 O O . ALA A 1 369 ? -6.548 -22.896 9.093 1.00 92.19 369 ALA A O 1
ATOM 2749 N N . PRO A 1 370 ? -6.889 -23.454 11.227 1.00 90.88 370 PRO A N 1
ATOM 2750 C CA . PRO A 1 370 ? -5.543 -23.072 11.683 1.00 90.88 370 PRO A CA 1
ATOM 2751 C C . PRO A 1 370 ? -4.379 -23.598 10.825 1.00 90.88 370 PRO A C 1
ATOM 2753 O O . PRO A 1 370 ? -3.331 -22.969 10.727 1.00 90.88 370 PRO A O 1
ATOM 2756 N N . ALA A 1 371 ? -4.547 -24.760 10.187 1.00 91.00 371 ALA A N 1
ATOM 2757 C CA . ALA A 1 371 ? -3.522 -25.350 9.333 1.00 91.00 371 ALA A CA 1
ATOM 2758 C C . ALA A 1 371 ? -3.313 -24.603 8.001 1.00 91.00 371 ALA A C 1
ATOM 2760 O O . ALA A 1 371 ? -2.257 -24.777 7.395 1.00 91.00 371 ALA A O 1
ATOM 2761 N N . SER A 1 372 ? -4.282 -23.801 7.534 1.00 90.56 372 SER A N 1
ATOM 2762 C CA . SER A 1 372 ? -4.174 -23.073 6.261 1.00 90.56 372 SER A CA 1
ATOM 2763 C C . SER A 1 372 ? -3.239 -21.867 6.338 1.00 90.56 372 SER A C 1
ATOM 2765 O O . SER A 1 372 ? -2.725 -21.440 5.313 1.00 90.56 372 SER A O 1
ATOM 2767 N N . ILE A 1 373 ? -2.985 -21.350 7.544 1.00 93.94 373 ILE A N 1
ATOM 2768 C CA . ILE A 1 373 ? -2.161 -20.154 7.776 1.00 93.94 373 ILE A CA 1
ATOM 2769 C C . ILE A 1 373 ? -0.739 -20.479 8.251 1.00 93.94 373 ILE A C 1
ATOM 2771 O O . ILE A 1 373 ? 0.035 -19.576 8.542 1.00 93.94 373 ILE A O 1
ATOM 2775 N N . LYS A 1 374 ? -0.377 -21.764 8.359 1.00 93.88 374 LYS A N 1
ATOM 2776 C CA . LYS A 1 374 ? 0.883 -22.217 8.981 1.00 93.88 374 LYS A CA 1
ATOM 2777 C C . LYS A 1 374 ? 2.156 -21.628 8.348 1.00 93.88 374 LYS A C 1
ATOM 2779 O O . LYS A 1 374 ? 3.161 -21.520 9.035 1.00 93.88 374 LYS A O 1
ATOM 2784 N N . ASP A 1 375 ? 2.103 -21.276 7.063 1.00 93.75 375 ASP A N 1
ATOM 2785 C CA . ASP A 1 375 ? 3.241 -20.755 6.295 1.00 93.75 375 ASP A CA 1
ATOM 2786 C C . ASP A 1 375 ? 3.219 -19.209 6.229 1.00 93.75 375 ASP A C 1
ATOM 2788 O O . ASP A 1 375 ? 3.970 -18.599 5.469 1.00 93.75 375 ASP A O 1
ATOM 2792 N N . GLY A 1 376 ? 2.337 -18.564 7.002 1.00 95.75 376 GLY A N 1
ATOM 2793 C CA . GLY A 1 376 ? 2.069 -17.131 6.939 1.00 95.75 376 GLY A CA 1
ATOM 2794 C C . GLY A 1 376 ? 0.872 -16.781 6.052 1.00 95.75 376 GLY A C 1
ATOM 2795 O O . GLY A 1 376 ? 0.266 -17.633 5.402 1.00 95.75 376 GLY A O 1
ATOM 2796 N N . VAL A 1 377 ? 0.533 -15.494 6.016 1.00 96.69 377 VAL A N 1
ATOM 2797 C CA . VAL A 1 377 ? -0.551 -14.940 5.196 1.00 96.69 377 VAL A CA 1
ATOM 2798 C C . VAL A 1 377 ? -0.068 -13.685 4.495 1.00 96.69 377 VAL A C 1
ATOM 2800 O O . VAL A 1 377 ? 0.447 -12.764 5.125 1.00 96.69 377 VAL A O 1
ATOM 2803 N N . PHE A 1 378 ? -0.269 -13.629 3.182 1.00 96.50 378 PHE A N 1
ATOM 2804 C CA . PHE A 1 378 ? 0.095 -12.481 2.362 1.00 96.50 378 PHE A CA 1
ATOM 2805 C C . PHE A 1 378 ? -1.141 -11.987 1.615 1.00 96.50 378 PHE A C 1
ATOM 2807 O O . PHE A 1 378 ? -1.756 -12.737 0.852 1.00 96.50 378 PHE A O 1
ATOM 2814 N N . ALA A 1 379 ? -1.509 -10.730 1.843 1.00 94.75 379 ALA A N 1
ATOM 2815 C CA . ALA A 1 379 ? -2.730 -10.140 1.317 1.00 94.75 379 ALA A CA 1
ATOM 2816 C C . ALA A 1 379 ? -2.446 -8.911 0.451 1.00 94.75 379 ALA A C 1
ATOM 2818 O O . ALA A 1 379 ? -1.522 -8.144 0.724 1.00 94.75 379 ALA A O 1
ATOM 2819 N N . HIS A 1 380 ? -3.289 -8.702 -0.556 1.00 92.56 380 HIS A N 1
ATOM 2820 C CA . HIS A 1 380 ? -3.326 -7.491 -1.367 1.00 92.56 380 HIS A CA 1
ATOM 2821 C C . HIS A 1 380 ? -4.737 -6.907 -1.378 1.00 92.56 380 HIS A C 1
ATOM 2823 O O . HIS A 1 380 ? -5.715 -7.634 -1.552 1.00 92.56 380 HIS A O 1
ATOM 2829 N N . THR A 1 381 ? -4.853 -5.590 -1.248 1.00 87.50 381 THR A N 1
ATOM 2830 C CA . THR A 1 381 ? -6.121 -4.871 -1.406 1.00 87.50 381 THR A CA 1
ATOM 2831 C C . THR A 1 381 ? -6.153 -4.216 -2.785 1.00 87.50 381 THR A C 1
ATOM 2833 O O . THR A 1 381 ? -5.371 -3.322 -3.077 1.00 87.50 381 THR A O 1
ATOM 2836 N N . LEU A 1 382 ? -7.040 -4.671 -3.673 1.00 86.38 382 LEU A N 1
ATOM 2837 C CA . LEU A 1 382 ? -7.180 -4.162 -5.040 1.00 86.38 382 LEU A CA 1
ATOM 2838 C C . LEU A 1 382 ? -8.313 -3.125 -5.103 1.00 86.38 382 LEU A C 1
ATOM 2840 O O . LEU A 1 382 ? -9.493 -3.454 -5.282 1.00 86.38 382 LEU A O 1
ATOM 2844 N N . GLY A 1 383 ? -7.958 -1.852 -4.921 1.00 79.62 383 GLY A N 1
ATOM 2845 C CA . GLY A 1 383 ? -8.897 -0.733 -4.855 1.00 79.62 383 GLY A CA 1
ATOM 2846 C C . GLY A 1 383 ? -8.534 0.439 -5.769 1.00 79.62 383 GLY A C 1
ATOM 2847 O O . GLY A 1 383 ? -8.017 0.269 -6.876 1.00 79.62 383 GLY A O 1
ATOM 2848 N N . THR A 1 384 ? -8.870 1.649 -5.310 1.00 73.31 384 THR A N 1
ATOM 2849 C CA . THR A 1 384 ? -8.415 2.905 -5.936 1.00 73.31 384 THR A CA 1
ATOM 2850 C C . THR A 1 384 ? -6.888 2.989 -5.904 1.00 73.31 384 THR A C 1
ATOM 2852 O O . THR A 1 384 ? -6.269 3.333 -6.906 1.00 73.31 384 THR A O 1
ATOM 2855 N N . GLU A 1 385 ? -6.299 2.602 -4.774 1.00 71.75 385 GLU A N 1
ATOM 2856 C CA . GLU A 1 385 ? -4.875 2.309 -4.608 1.00 71.75 385 GLU A CA 1
ATOM 2857 C C . GLU A 1 385 ? -4.722 0.822 -4.242 1.00 71.75 385 GLU A C 1
ATOM 2859 O O . GLU A 1 385 ? -5.715 0.165 -3.908 1.00 71.75 385 GLU A O 1
ATOM 2864 N N . LEU A 1 386 ? -3.503 0.288 -4.360 1.00 76.81 386 LEU A N 1
ATOM 2865 C CA . LEU A 1 386 ? -3.182 -1.079 -3.949 1.00 76.81 386 LEU A CA 1
ATOM 2866 C C . LEU A 1 386 ? -2.476 -1.054 -2.593 1.00 76.81 386 LEU A C 1
ATOM 2868 O O . LEU A 1 386 ? -1.501 -0.328 -2.447 1.00 76.81 386 LEU A O 1
ATOM 2872 N N . GLY A 1 387 ? -2.933 -1.863 -1.640 1.00 85.94 387 GLY A N 1
ATOM 2873 C CA . GLY A 1 387 ? -2.230 -2.133 -0.380 1.00 85.94 387 GLY A CA 1
ATOM 2874 C C . GLY A 1 387 ? -1.666 -3.553 -0.357 1.00 85.94 387 GLY A C 1
ATOM 2875 O O . GLY A 1 387 ? -2.147 -4.432 -1.076 1.00 85.94 387 GLY A O 1
ATOM 2876 N N . SER A 1 388 ? -0.616 -3.789 0.430 1.00 92.62 388 SER A N 1
ATOM 2877 C CA . SER A 1 388 ? -0.012 -5.118 0.604 1.00 92.62 388 SER A CA 1
ATOM 2878 C C . SER A 1 388 ? 0.342 -5.369 2.061 1.00 92.62 388 SER A C 1
ATOM 2880 O O . SER A 1 388 ? 0.859 -4.487 2.736 1.00 92.62 388 SER A O 1
ATOM 2882 N N . GLY A 1 389 ? 0.068 -6.574 2.544 1.00 95.00 389 GLY A N 1
ATOM 2883 C CA . GLY A 1 389 ? 0.337 -6.977 3.917 1.00 95.00 389 GLY A CA 1
ATOM 2884 C C . GLY A 1 389 ? 0.914 -8.373 3.999 1.00 95.00 389 GLY A C 1
ATOM 2885 O O . GLY A 1 389 ? 0.583 -9.234 3.182 1.00 95.00 389 GLY A O 1
ATOM 2886 N N . TRP A 1 390 ? 1.726 -8.607 5.024 1.00 95.75 390 TRP A N 1
ATOM 2887 C CA . TRP A 1 390 ? 2.315 -9.908 5.295 1.00 95.75 390 TRP A CA 1
ATOM 2888 C C . TRP A 1 390 ? 2.340 -10.180 6.800 1.00 95.75 390 TRP A C 1
ATOM 2890 O O . TRP A 1 390 ? 2.840 -9.365 7.573 1.00 95.75 390 TRP A O 1
ATOM 2900 N N . VAL A 1 391 ? 1.791 -11.327 7.193 1.00 96.38 391 VAL A N 1
ATOM 2901 C CA . VAL A 1 391 ? 2.024 -11.963 8.492 1.00 96.38 391 VAL A CA 1
ATOM 2902 C C . VAL A 1 391 ? 2.884 -13.198 8.244 1.00 96.38 391 VAL A C 1
ATOM 2904 O O . VAL A 1 391 ? 2.535 -14.027 7.401 1.00 96.38 391 VAL A O 1
ATOM 2907 N N . THR A 1 392 ? 4.013 -13.312 8.935 1.00 94.75 392 THR A N 1
ATOM 2908 C CA . THR A 1 392 ? 4.940 -14.443 8.777 1.00 94.75 392 THR A CA 1
ATOM 2909 C C . THR A 1 392 ? 4.398 -15.714 9.436 1.00 94.75 392 THR A C 1
ATOM 2911 O O . THR A 1 392 ? 3.461 -15.675 10.235 1.00 94.75 392 THR A O 1
ATOM 2914 N N . GLU A 1 393 ? 5.009 -16.853 9.131 1.00 92.75 393 GLU A N 1
ATOM 2915 C CA . GLU A 1 393 ? 4.788 -18.144 9.792 1.00 92.75 393 GLU A CA 1
ATOM 2916 C C . GLU A 1 393 ? 4.988 -18.084 11.322 1.00 92.75 393 GLU A C 1
ATOM 2918 O O . GLU A 1 393 ? 4.289 -18.757 12.087 1.00 92.75 393 GLU A O 1
ATOM 2923 N N . ASP A 1 394 ? 5.866 -17.187 11.776 1.00 91.06 394 ASP A N 1
ATOM 2924 C CA . ASP A 1 394 ? 6.154 -16.914 13.188 1.00 91.06 394 ASP A CA 1
ATOM 2925 C C . ASP A 1 394 ? 5.126 -15.950 13.827 1.00 91.06 394 ASP A C 1
ATOM 2927 O O . ASP A 1 394 ? 5.253 -15.532 14.978 1.00 91.06 394 ASP A O 1
ATOM 2931 N N . GLY A 1 395 ? 4.082 -15.557 13.089 1.00 91.38 395 GLY A N 1
ATOM 2932 C CA . GLY A 1 395 ? 3.079 -14.609 13.571 1.00 91.38 395 GLY A CA 1
ATOM 2933 C C . GLY A 1 395 ? 3.619 -13.190 13.751 1.00 91.38 395 GLY A C 1
ATOM 2934 O O . GLY A 1 395 ? 3.084 -12.428 14.556 1.00 91.38 395 GLY A O 1
ATOM 2935 N N . GLU A 1 396 ? 4.677 -12.818 13.030 1.00 90.88 396 GLU A N 1
ATOM 2936 C CA . GLU A 1 396 ? 5.196 -11.453 13.030 1.00 90.88 396 GLU A CA 1
ATOM 2937 C C . GLU A 1 396 ? 4.522 -10.629 11.929 1.00 90.88 396 GLU A C 1
ATOM 2939 O O . GLU A 1 396 ? 4.298 -11.111 10.819 1.00 90.88 396 GLU A O 1
ATOM 2944 N N . ILE A 1 397 ? 4.229 -9.362 12.227 1.00 92.12 397 ILE A N 1
ATOM 2945 C CA . ILE A 1 397 ? 3.958 -8.344 11.208 1.00 92.12 397 ILE A CA 1
ATOM 2946 C C . ILE A 1 397 ? 5.275 -7.588 11.013 1.00 92.12 397 ILE A C 1
ATOM 2948 O O . ILE A 1 397 ? 5.698 -6.894 11.943 1.00 92.12 397 ILE A O 1
ATOM 2952 N N . PRO A 1 398 ? 5.963 -7.735 9.868 1.00 89.50 398 PRO A N 1
ATOM 2953 C CA . PRO A 1 398 ? 7.256 -7.098 9.666 1.00 89.50 398 PRO A CA 1
ATOM 2954 C C . PRO A 1 398 ? 7.164 -5.567 9.733 1.00 89.50 398 PRO A C 1
ATOM 2956 O O . PRO A 1 398 ? 6.355 -4.950 9.046 1.00 89.50 398 PRO A O 1
ATOM 2959 N N . GLU A 1 399 ? 8.044 -4.948 10.521 1.00 87.31 399 GLU A N 1
ATOM 2960 C CA . GLU A 1 399 ? 8.175 -3.487 10.662 1.00 87.31 399 GLU A CA 1
ATOM 2961 C C . GLU A 1 399 ? 9.005 -2.903 9.497 1.00 87.31 399 GLU A C 1
ATOM 2963 O O . GLU A 1 399 ? 10.099 -2.357 9.676 1.00 87.31 399 GLU A O 1
ATOM 2968 N N . ILE A 1 400 ? 8.501 -3.090 8.278 1.00 90.88 400 ILE A N 1
ATOM 2969 C CA . ILE A 1 400 ? 9.076 -2.631 7.003 1.00 90.88 400 ILE A CA 1
ATOM 2970 C C . ILE A 1 400 ? 8.025 -1.806 6.241 1.00 90.88 400 ILE A C 1
ATOM 2972 O O . ILE A 1 400 ? 6.842 -1.919 6.558 1.00 90.88 400 ILE A O 1
ATOM 2976 N N . PRO A 1 401 ? 8.400 -1.006 5.224 1.00 92.19 401 PRO A N 1
ATOM 2977 C CA . PRO A 1 401 ? 7.408 -0.266 4.450 1.00 92.19 401 PRO A CA 1
ATOM 2978 C C . PRO A 1 401 ? 6.392 -1.158 3.724 1.00 92.19 401 PRO A C 1
ATOM 2980 O O . PRO A 1 401 ? 5.210 -0.848 3.715 1.00 92.19 401 PRO A O 1
ATOM 2983 N N . LEU A 1 402 ? 6.855 -2.255 3.108 1.00 93.38 402 LEU A N 1
ATOM 2984 C CA . LEU A 1 402 ? 6.053 -3.174 2.291 1.00 93.38 402 LEU A CA 1
ATOM 2985 C C . LEU A 1 402 ? 5.258 -2.491 1.154 1.00 93.38 402 LEU A C 1
ATOM 2987 O O . LEU A 1 402 ? 4.184 -2.946 0.760 1.00 93.38 402 LEU A O 1
ATOM 2991 N N . GLU A 1 403 ? 5.807 -1.429 0.561 1.00 90.25 403 GLU A N 1
ATOM 2992 C CA . GLU A 1 403 ? 5.137 -0.617 -0.466 1.00 90.25 403 GLU A CA 1
ATOM 2993 C C . GLU A 1 403 ? 5.195 -1.268 -1.861 1.00 90.25 403 GLU A C 1
ATOM 2995 O O . GLU A 1 403 ? 5.611 -0.659 -2.847 1.00 90.25 403 GLU A O 1
ATOM 3000 N N . ILE A 1 404 ? 4.754 -2.525 -1.973 1.00 91.81 404 ILE A N 1
ATOM 3001 C CA . ILE A 1 404 ? 4.819 -3.321 -3.213 1.00 91.81 404 ILE A CA 1
ATOM 3002 C C . ILE A 1 404 ? 4.077 -2.640 -4.370 1.00 91.81 404 ILE A C 1
ATOM 3004 O O . ILE A 1 404 ? 4.458 -2.776 -5.531 1.00 91.81 404 ILE A O 1
ATOM 3008 N N . TYR A 1 405 ? 3.043 -1.848 -4.078 1.00 88.12 405 TYR A N 1
ATOM 3009 C CA . TYR A 1 405 ? 2.329 -1.082 -5.100 1.00 88.12 405 TYR A CA 1
ATOM 3010 C C . TYR A 1 405 ? 3.196 -0.014 -5.782 1.00 88.12 405 TYR A C 1
ATOM 3012 O O . TYR A 1 405 ? 2.924 0.354 -6.929 1.00 88.12 405 TYR A O 1
ATOM 3020 N N . ASN A 1 406 ? 4.231 0.480 -5.101 1.00 91.38 406 ASN A N 1
ATOM 3021 C CA . ASN A 1 406 ? 5.194 1.410 -5.670 1.00 91.38 406 ASN A CA 1
ATOM 3022 C C . ASN A 1 406 ? 6.304 0.688 -6.438 1.00 91.38 406 ASN A C 1
ATOM 3024 O O . ASN A 1 406 ? 6.972 1.344 -7.233 1.00 91.38 406 ASN A O 1
ATOM 3028 N N . CYS A 1 407 ? 6.480 -0.631 -6.281 1.00 96.44 407 CYS A N 1
ATOM 3029 C CA . CYS A 1 407 ? 7.513 -1.356 -7.013 1.00 96.44 407 CYS A CA 1
ATOM 3030 C C . CYS A 1 407 ? 7.370 -1.152 -8.522 1.00 96.44 407 CYS A C 1
ATOM 3032 O O . CYS A 1 407 ? 6.291 -1.333 -9.090 1.00 96.44 407 CYS A O 1
ATOM 3034 N N . ILE A 1 408 ? 8.477 -0.803 -9.169 1.00 98.38 408 ILE A N 1
ATOM 3035 C CA . ILE A 1 408 ? 8.596 -0.701 -10.618 1.00 98.38 408 ILE A CA 1
ATOM 3036 C C . ILE A 1 408 ? 8.702 -2.118 -11.164 1.00 98.38 408 ILE A C 1
ATOM 3038 O O . ILE A 1 408 ? 9.673 -2.824 -10.891 1.00 98.38 408 ILE A O 1
ATOM 3042 N N . LEU A 1 409 ? 7.681 -2.532 -11.910 1.00 98.00 409 LEU A N 1
ATOM 3043 C CA . LEU A 1 409 ? 7.590 -3.865 -12.499 1.00 98.00 409 LEU A CA 1
ATOM 3044 C C . LEU A 1 409 ? 7.745 -3.840 -14.017 1.00 98.00 409 LEU A C 1
ATOM 3046 O O . LEU A 1 409 ? 8.155 -4.849 -14.582 1.00 98.00 409 LEU A O 1
ATOM 3050 N N . ASP A 1 410 ? 7.439 -2.711 -14.663 1.00 98.44 410 ASP A N 1
ATOM 3051 C CA . ASP A 1 410 ? 7.526 -2.529 -16.114 1.00 98.44 410 ASP A CA 1
ATOM 3052 C C . ASP A 1 410 ? 8.589 -1.492 -16.512 1.00 98.44 410 ASP A C 1
ATOM 3054 O O . ASP A 1 410 ? 8.405 -0.283 -16.371 1.00 98.44 410 ASP A O 1
ATOM 3058 N N . LEU A 1 411 ? 9.690 -1.967 -17.089 1.00 98.50 411 LEU A N 1
ATOM 3059 C CA . LEU A 1 411 ? 10.762 -1.145 -17.663 1.00 98.50 411 LEU A CA 1
ATOM 3060 C C . LEU A 1 411 ? 10.508 -0.768 -19.134 1.00 98.50 411 LEU A C 1
ATOM 3062 O O . LEU A 1 411 ? 11.374 -0.198 -19.793 1.00 98.50 411 LEU A O 1
ATOM 3066 N N . GLY A 1 412 ? 9.334 -1.110 -19.666 1.00 97.81 412 GLY A N 1
ATOM 3067 C CA . GLY A 1 412 ? 8.909 -0.874 -21.037 1.00 97.81 412 GLY A CA 1
ATOM 3068 C C . GLY A 1 412 ? 7.761 0.123 -21.139 1.00 97.81 412 GLY A C 1
ATOM 3069 O O . GLY A 1 412 ? 7.755 1.157 -20.463 1.00 97.81 412 GLY A O 1
ATOM 3070 N N . SER A 1 413 ? 6.816 -0.165 -22.040 1.00 97.19 413 SER A N 1
ATOM 3071 C CA . SER A 1 413 ? 5.641 0.681 -22.312 1.00 97.19 413 SER A CA 1
ATOM 3072 C C . SER A 1 413 ? 6.005 2.155 -22.563 1.00 97.19 413 SER A C 1
ATOM 3074 O O . SER A 1 413 ? 5.411 3.075 -22.001 1.00 97.19 413 SER A O 1
ATOM 3076 N N . TYR A 1 414 ? 7.046 2.398 -23.373 1.00 97.56 414 TYR A N 1
ATOM 3077 C CA . TYR A 1 414 ? 7.597 3.742 -23.590 1.00 97.56 414 TYR A CA 1
ATOM 3078 C C . TYR A 1 414 ? 6.601 4.763 -24.155 1.00 97.56 414 TYR A C 1
ATOM 3080 O O . TYR A 1 414 ? 6.627 5.900 -23.679 1.00 97.56 414 TYR A O 1
ATOM 3088 N N . PRO A 1 415 ? 5.716 4.421 -25.113 1.00 97.25 415 PRO A N 1
ATOM 3089 C CA . PRO A 1 415 ? 4.703 5.357 -25.593 1.00 97.25 415 PRO A CA 1
ATOM 3090 C C . PRO A 1 415 ? 3.840 5.923 -24.458 1.00 97.25 415 PRO A C 1
ATOM 3092 O O . PRO A 1 415 ? 3.564 7.121 -24.419 1.00 97.25 415 PRO A O 1
ATOM 3095 N N . GLU A 1 416 ? 3.471 5.086 -23.490 1.00 96.88 416 GLU A N 1
ATOM 3096 C CA . GLU A 1 416 ? 2.632 5.467 -22.358 1.00 96.88 416 GLU A CA 1
ATOM 3097 C C . GLU A 1 416 ? 3.360 6.331 -21.312 1.00 96.88 416 GLU A C 1
ATOM 3099 O O . GLU A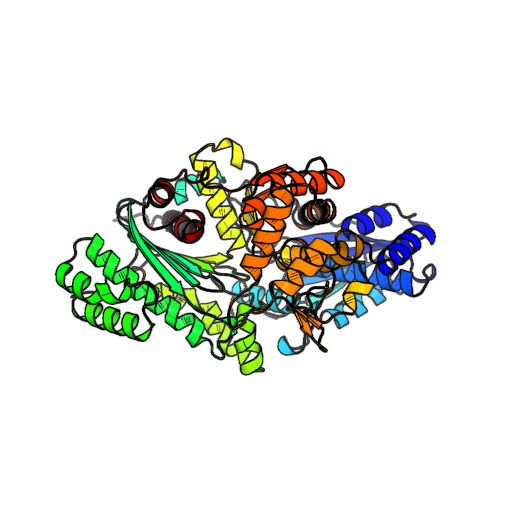 1 416 ? 2.713 7.015 -20.515 1.00 96.88 416 GLU A O 1
ATOM 3104 N N . ARG A 1 417 ? 4.700 6.361 -21.323 1.00 96.31 417 ARG A N 1
ATOM 3105 C CA . ARG A 1 417 ? 5.509 7.220 -20.433 1.00 96.31 417 ARG A CA 1
ATOM 3106 C C . ARG A 1 417 ? 5.430 8.699 -20.805 1.00 96.31 417 ARG A C 1
ATOM 3108 O O . ARG A 1 417 ? 5.717 9.549 -19.966 1.00 96.31 417 ARG A O 1
ATOM 3115 N N . ALA A 1 418 ? 5.038 9.017 -22.040 1.00 95.62 418 ALA A N 1
ATOM 3116 C CA . ALA A 1 418 ? 4.928 10.394 -22.519 1.00 95.62 418 ALA A CA 1
ATOM 3117 C C . ALA A 1 418 ? 3.735 11.156 -21.912 1.00 95.62 418 ALA A C 1
ATOM 3119 O O . ALA A 1 418 ? 3.700 12.386 -21.959 1.00 95.62 418 ALA A O 1
ATOM 3120 N N . PHE A 1 419 ? 2.754 10.447 -21.345 1.00 96.69 419 PHE A N 1
ATOM 3121 C CA . PHE A 1 419 ? 1.575 11.066 -20.749 1.00 96.69 419 PHE A CA 1
ATOM 3122 C C . PHE A 1 419 ? 1.824 11.519 -19.307 1.00 96.69 419 PHE A C 1
ATOM 3124 O O . PHE A 1 419 ? 2.492 10.838 -18.522 1.00 96.69 419 PHE A O 1
ATOM 3131 N N . ALA A 1 420 ? 1.221 12.648 -18.930 1.00 95.12 420 ALA A N 1
ATOM 3132 C CA . ALA A 1 420 ? 1.245 13.137 -17.554 1.00 95.12 420 ALA A CA 1
ATOM 3133 C C . ALA A 1 420 ? 0.653 12.094 -16.580 1.00 95.12 420 ALA A C 1
ATOM 3135 O O . ALA A 1 420 ? -0.253 11.364 -16.977 1.00 95.12 420 ALA A O 1
ATOM 3136 N N . PRO A 1 421 ? 1.104 12.031 -15.310 1.00 92.56 421 PRO A N 1
ATOM 3137 C CA . PRO A 1 421 ? 0.676 10.996 -14.361 1.00 92.56 421 PRO A CA 1
ATOM 3138 C C . PRO A 1 421 ? -0.840 10.846 -14.173 1.00 92.56 421 PRO A C 1
ATOM 3140 O O . PRO A 1 421 ? -1.310 9.736 -13.921 1.00 92.56 421 PRO A O 1
ATOM 3143 N N . ASP A 1 422 ? -1.596 11.939 -14.298 1.00 91.00 422 ASP A N 1
ATOM 3144 C CA . ASP A 1 422 ? -3.055 11.954 -14.126 1.00 91.00 422 ASP A CA 1
ATOM 3145 C C . ASP A 1 422 ? -3.827 11.542 -15.397 1.00 91.00 422 ASP A C 1
ATOM 3147 O O . ASP A 1 422 ? -5.026 11.284 -15.323 1.00 91.00 422 ASP A O 1
ATOM 3151 N N . ASP A 1 423 ? -3.166 11.447 -16.558 1.00 96.44 423 ASP A N 1
ATOM 3152 C CA . ASP A 1 423 ? -3.786 10.941 -17.787 1.00 96.44 423 ASP A CA 1
ATOM 3153 C C . ASP A 1 423 ? -4.015 9.429 -17.673 1.00 96.44 423 ASP A C 1
ATOM 3155 O O . ASP A 1 423 ? -3.125 8.673 -17.270 1.00 96.44 423 ASP A O 1
ATOM 3159 N N . VAL A 1 424 ? -5.202 8.974 -18.073 1.00 96.50 424 VAL A N 1
ATOM 3160 C CA . VAL A 1 424 ? -5.611 7.564 -18.013 1.00 96.50 424 VAL A CA 1
ATOM 3161 C C . VAL A 1 424 ? -4.638 6.651 -18.757 1.00 96.50 424 VAL A C 1
ATOM 3163 O O . VAL A 1 424 ? -4.428 5.521 -18.331 1.00 96.50 424 VAL A O 1
ATOM 3166 N N . ARG A 1 425 ? -4.006 7.118 -19.836 1.00 96.88 425 ARG A N 1
ATOM 3167 C CA . ARG A 1 425 ? -3.066 6.320 -20.642 1.00 96.88 425 ARG A CA 1
ATOM 3168 C C . ARG A 1 425 ? -1.687 6.180 -19.996 1.00 96.88 425 ARG A C 1
ATOM 3170 O O . ARG A 1 425 ? -0.888 5.376 -20.466 1.00 96.88 425 ARG A O 1
ATOM 3177 N N . SER A 1 426 ? -1.391 6.956 -18.955 1.00 97.00 426 SER A N 1
ATOM 3178 C CA . SER A 1 426 ? -0.056 7.044 -18.371 1.00 97.00 426 SER A CA 1
ATOM 3179 C C . SER A 1 426 ? 0.327 5.817 -17.547 1.00 97.00 426 SER A C 1
ATOM 3181 O O . SER A 1 426 ? -0.463 5.294 -16.758 1.00 97.00 426 SER A O 1
ATOM 3183 N N . VAL A 1 427 ? 1.596 5.422 -17.659 1.00 96.81 427 VAL A N 1
ATOM 3184 C CA . VAL A 1 427 ? 2.250 4.465 -16.747 1.00 96.81 427 VAL A CA 1
ATOM 3185 C C . VAL A 1 427 ? 3.060 5.157 -15.642 1.00 96.81 427 VAL A C 1
ATOM 3187 O O . VAL A 1 427 ? 3.723 4.480 -14.860 1.00 96.81 427 VAL A O 1
ATOM 3190 N N . ASN A 1 428 ? 3.006 6.489 -15.545 1.00 95.88 428 ASN A N 1
ATOM 3191 C CA . ASN A 1 428 ? 3.748 7.261 -14.547 1.00 95.88 428 ASN A CA 1
ATOM 3192 C C . ASN A 1 428 ? 2.967 7.349 -13.233 1.00 95.88 428 ASN A C 1
ATOM 3194 O O . ASN A 1 428 ? 1.857 7.878 -13.202 1.00 95.88 428 ASN A O 1
ATOM 3198 N N . ASN A 1 429 ? 3.551 6.864 -12.140 1.00 92.81 429 ASN A N 1
ATOM 3199 C CA . ASN A 1 429 ? 2.979 6.889 -10.794 1.00 92.81 429 ASN A CA 1
ATOM 3200 C C . ASN A 1 429 ? 2.477 8.292 -10.403 1.00 92.81 429 ASN A C 1
ATOM 3202 O O . ASN A 1 429 ? 3.159 9.291 -10.647 1.00 92.81 429 ASN A O 1
ATOM 3206 N N . PHE A 1 430 ? 1.312 8.371 -9.754 1.00 86.94 430 PHE A N 1
ATOM 3207 C CA . PHE A 1 430 ? 0.673 9.653 -9.419 1.00 86.94 430 PHE A CA 1
ATOM 3208 C C . PHE A 1 430 ? 1.531 10.541 -8.506 1.00 86.94 430 PHE A C 1
ATOM 3210 O O . PHE A 1 430 ? 1.449 11.767 -8.566 1.00 86.94 430 PHE A O 1
ATOM 3217 N N . ASN A 1 431 ? 2.360 9.931 -7.659 1.00 84.62 431 ASN A N 1
ATOM 3218 C CA . ASN A 1 431 ? 3.116 10.632 -6.633 1.00 84.62 431 ASN A CA 1
ATOM 3219 C C . ASN A 1 431 ? 4.612 10.747 -6.954 1.00 84.62 431 ASN A C 1
ATOM 3221 O O . ASN A 1 431 ? 5.197 11.835 -6.888 1.00 84.62 431 ASN A O 1
ATOM 3225 N N . THR A 1 432 ? 5.247 9.628 -7.303 1.00 89.31 432 THR A N 1
ATOM 3226 C CA . THR A 1 432 ? 6.688 9.593 -7.596 1.00 89.31 432 THR A CA 1
ATOM 3227 C C . THR A 1 432 ? 6.986 10.053 -9.019 1.00 89.31 432 THR A C 1
ATOM 3229 O O . THR A 1 432 ? 8.088 10.521 -9.282 1.00 89.31 432 THR A O 1
ATOM 3232 N N . ARG A 1 433 ? 6.004 9.967 -9.931 1.00 92.19 433 ARG A N 1
ATOM 3233 C CA . ARG A 1 433 ? 6.165 10.140 -11.386 1.00 92.19 433 ARG A CA 1
ATOM 3234 C C . ARG A 1 433 ? 7.077 9.102 -12.047 1.00 92.19 433 ARG A C 1
ATOM 3236 O O . ARG A 1 433 ? 7.345 9.223 -13.236 1.00 92.19 433 ARG A O 1
ATOM 3243 N N . LEU A 1 434 ? 7.522 8.086 -11.305 1.00 95.94 434 LEU A N 1
ATOM 3244 C CA . LEU A 1 434 ? 8.273 6.962 -11.856 1.00 95.94 434 LEU A CA 1
ATOM 3245 C C . LEU A 1 434 ? 7.349 6.121 -12.739 1.00 95.94 434 LEU A C 1
ATOM 3247 O O . LEU A 1 434 ? 6.193 5.877 -12.384 1.00 95.94 434 LEU A O 1
ATOM 3251 N N . ALA A 1 435 ? 7.855 5.691 -13.889 1.00 96.94 435 ALA A N 1
ATOM 3252 C CA . ALA A 1 435 ? 7.121 4.833 -14.805 1.00 96.94 435 ALA A CA 1
ATOM 3253 C C . ALA A 1 435 ? 7.081 3.385 -14.302 1.00 96.94 435 ALA A C 1
ATOM 3255 O O . ALA A 1 435 ? 7.992 2.926 -13.616 1.00 96.94 435 ALA A O 1
ATOM 3256 N N . GLY A 1 436 ? 6.036 2.649 -14.679 1.00 97.12 436 GLY A N 1
ATOM 3257 C CA . GLY A 1 436 ? 6.031 1.191 -14.567 1.00 97.12 436 GLY A CA 1
ATOM 3258 C C . GLY A 1 436 ? 5.745 0.634 -13.174 1.00 97.12 436 GLY A C 1
ATOM 3259 O O . GLY A 1 436 ? 5.902 -0.567 -12.959 1.00 97.12 436 GLY A O 1
ATOM 3260 N N . THR A 1 437 ? 5.325 1.472 -12.221 1.00 96.12 437 THR A N 1
ATOM 3261 C CA . THR A 1 437 ? 4.967 1.017 -10.868 1.00 96.12 437 THR A CA 1
ATOM 3262 C C . THR A 1 437 ? 3.701 0.161 -10.884 1.00 96.12 437 THR A C 1
ATOM 3264 O O . THR A 1 437 ? 2.751 0.519 -11.587 1.00 96.12 437 THR A O 1
ATOM 3267 N N . LEU A 1 438 ? 3.633 -0.889 -10.059 1.00 95.00 438 LEU A N 1
ATOM 3268 C CA . LEU A 1 438 ? 2.487 -1.808 -9.948 1.00 95.00 438 LEU A CA 1
ATOM 3269 C C . LEU A 1 438 ? 1.132 -1.082 -9.812 1.00 95.00 438 LEU A C 1
ATOM 3271 O O . LEU A 1 438 ? 0.141 -1.514 -10.406 1.00 95.00 438 LEU A O 1
ATOM 3275 N N . GLN A 1 439 ? 1.099 0.069 -9.125 1.00 90.75 439 GLN A N 1
ATOM 3276 C CA . GLN A 1 439 ? -0.074 0.944 -8.998 1.00 90.75 439 GLN A CA 1
ATOM 3277 C C . GLN A 1 439 ? -0.798 1.187 -10.336 1.00 90.75 439 GLN A C 1
ATOM 3279 O O . GLN A 1 439 ? -2.028 1.225 -10.365 1.00 90.75 439 GLN A O 1
ATOM 3284 N N . LYS A 1 440 ? -0.069 1.319 -11.450 1.00 93.19 440 LYS A N 1
ATOM 3285 C CA . LYS A 1 440 ? -0.615 1.620 -12.787 1.00 93.19 440 LYS A CA 1
ATOM 3286 C C . LYS A 1 440 ? -1.070 0.391 -13.582 1.00 93.19 440 LYS A C 1
ATOM 3288 O O . LYS A 1 440 ? -1.421 0.516 -14.758 1.00 93.19 440 LYS A O 1
ATOM 3293 N N . TYR A 1 441 ? -1.101 -0.782 -12.950 1.00 94.12 441 TYR A N 1
ATOM 3294 C CA . TYR A 1 441 ? -1.480 -2.039 -13.597 1.00 94.12 441 TYR A CA 1
ATOM 3295 C C . TYR A 1 441 ? -2.577 -2.783 -12.845 1.00 94.12 441 TYR A C 1
ATOM 3297 O O . TYR A 1 441 ? -3.499 -3.270 -13.485 1.00 94.12 441 TYR A O 1
ATOM 3305 N N . THR A 1 442 ? -2.539 -2.818 -11.512 1.00 92.31 442 THR A N 1
ATOM 3306 C CA . THR A 1 442 ? -3.447 -3.670 -10.717 1.00 92.31 442 THR A CA 1
ATOM 3307 C C . THR A 1 442 ? -4.438 -2.900 -9.844 1.00 92.31 442 THR A C 1
ATOM 3309 O O . THR A 1 442 ? -5.250 -3.500 -9.142 1.00 92.31 442 THR A O 1
ATOM 3312 N N . SER A 1 443 ? -4.428 -1.566 -9.918 1.00 90.12 443 SER A N 1
ATOM 3313 C CA . SER A 1 443 ? -5.496 -0.716 -9.372 1.00 90.12 443 SER A CA 1
ATOM 3314 C C . SER A 1 443 ? -6.606 -0.471 -10.402 1.00 90.12 443 SER A C 1
ATOM 3316 O O . SER A 1 443 ? -6.466 -0.793 -11.584 1.00 90.12 443 SER A O 1
ATOM 3318 N N . GLN A 1 444 ? -7.684 0.201 -9.986 1.00 91.44 444 GLN A N 1
ATOM 3319 C CA . GLN A 1 444 ? -8.706 0.717 -10.911 1.00 91.44 444 GLN A CA 1
ATOM 3320 C C . GLN A 1 444 ? -8.100 1.525 -12.067 1.00 91.44 444 GLN A C 1
ATOM 3322 O O . GLN A 1 444 ? -8.498 1.355 -13.217 1.00 91.44 444 GLN A O 1
ATOM 3327 N N . SER A 1 445 ? -7.094 2.358 -11.777 1.00 90.19 445 SER A N 1
ATOM 3328 C CA . SER A 1 445 ? -6.423 3.151 -12.811 1.00 90.19 445 SER A CA 1
ATOM 3329 C C . SER A 1 445 ? -5.699 2.283 -13.844 1.00 90.19 445 SER A C 1
ATOM 3331 O O . SER A 1 445 ? -5.679 2.641 -15.018 1.00 90.19 445 SER A O 1
ATOM 3333 N N . GLY A 1 446 ? -5.187 1.113 -13.444 1.00 94.56 446 GLY A N 1
ATOM 3334 C CA . GLY A 1 446 ? -4.596 0.146 -14.368 1.00 94.56 446 GLY A CA 1
ATOM 3335 C C . GLY A 1 446 ? -5.620 -0.452 -15.329 1.00 94.56 446 GLY A C 1
ATOM 3336 O O . GLY A 1 446 ? -5.365 -0.513 -16.531 1.00 94.56 446 GLY A O 1
ATOM 3337 N N . VAL A 1 447 ? -6.817 -0.788 -14.837 1.00 96.88 447 VAL A N 1
ATOM 3338 C CA . VAL A 1 447 ? -7.932 -1.247 -15.685 1.00 96.88 447 VAL A CA 1
ATOM 3339 C C . VAL A 1 447 ? -8.327 -0.161 -16.693 1.00 96.88 447 VAL A C 1
ATOM 3341 O O . VAL A 1 447 ? -8.492 -0.450 -17.876 1.00 96.88 447 VAL A O 1
ATOM 3344 N N . PHE A 1 448 ? -8.426 1.101 -16.261 1.00 96.94 448 PHE A N 1
ATOM 3345 C CA . PHE A 1 448 ? -8.795 2.216 -17.146 1.00 96.94 448 PHE A CA 1
ATOM 3346 C C . PHE A 1 448 ? -7.718 2.506 -18.191 1.00 96.94 448 PHE A C 1
ATOM 3348 O O . PHE A 1 448 ? -8.038 2.732 -19.358 1.00 96.94 448 PHE A O 1
ATOM 3355 N N . ARG A 1 449 ? -6.442 2.439 -17.798 1.00 96.44 449 ARG A N 1
ATOM 3356 C CA . ARG A 1 449 ? -5.302 2.554 -18.711 1.00 96.44 449 ARG A CA 1
ATOM 3357 C C . ARG A 1 449 ? -5.364 1.497 -19.801 1.00 96.44 449 ARG A C 1
ATOM 3359 O O . ARG A 1 449 ? -5.226 1.813 -20.979 1.00 96.44 449 ARG A O 1
ATOM 3366 N N . LEU A 1 450 ? -5.590 0.246 -19.414 1.00 97.38 450 LEU A N 1
ATOM 3367 C CA . LEU A 1 450 ? -5.691 -0.868 -20.350 1.00 97.38 450 LEU A CA 1
ATOM 3368 C C . LEU A 1 450 ? -6.930 -0.762 -21.245 1.00 97.38 450 LEU A C 1
ATOM 3370 O O . LEU A 1 450 ? -6.847 -1.075 -22.430 1.00 97.38 450 LEU A O 1
ATOM 3374 N N . ALA A 1 451 ? -8.042 -0.237 -20.726 1.00 98.06 451 ALA A N 1
ATOM 3375 C CA . ALA A 1 451 ? -9.211 0.095 -21.534 1.00 98.06 451 ALA A CA 1
ATOM 3376 C C . ALA A 1 451 ? -8.876 1.160 -22.594 1.00 98.06 451 ALA A C 1
ATOM 3378 O O . ALA A 1 451 ? -9.161 0.962 -23.773 1.00 98.06 451 ALA A O 1
ATOM 3379 N N . ALA A 1 452 ? -8.195 2.243 -22.206 1.00 97.25 452 ALA A N 1
ATOM 3380 C CA . ALA A 1 452 ? -7.747 3.286 -23.130 1.00 97.25 452 ALA A CA 1
ATOM 3381 C C . ALA A 1 452 ? -6.675 2.803 -24.125 1.00 97.25 452 ALA A C 1
ATOM 3383 O O . ALA A 1 452 ? -6.539 3.388 -25.196 1.00 97.25 452 ALA A O 1
ATOM 3384 N N . LYS A 1 453 ? -5.929 1.744 -23.787 1.00 96.06 453 LYS A N 1
ATOM 3385 C CA . LYS A 1 453 ? -4.939 1.112 -24.666 1.00 96.06 453 LYS A CA 1
ATOM 3386 C C . LYS A 1 453 ? -5.578 0.176 -25.692 1.00 96.06 453 LYS A C 1
ATOM 3388 O O . LYS A 1 453 ? -5.213 0.227 -26.859 1.00 96.06 453 LYS A O 1
ATOM 3393 N N . TYR A 1 454 ? -6.493 -0.698 -25.270 1.00 97.44 454 TYR A N 1
ATOM 3394 C CA . TYR A 1 454 ? -6.977 -1.794 -26.116 1.00 97.44 454 TYR A CA 1
ATOM 3395 C C . TYR A 1 454 ? -8.316 -1.526 -26.793 1.00 97.44 454 TYR A C 1
ATOM 3397 O O . TYR A 1 454 ? -8.479 -1.906 -27.952 1.00 97.44 454 TYR A O 1
ATOM 3405 N N . LEU A 1 455 ? -9.266 -0.874 -26.118 1.00 98.25 455 LEU A N 1
ATOM 3406 C CA . LEU A 1 455 ? -10.612 -0.701 -26.668 1.00 98.25 455 LEU A CA 1
ATOM 3407 C C . LEU A 1 455 ? -10.648 0.138 -27.955 1.00 98.25 455 LEU A C 1
ATOM 3409 O O . LEU A 1 455 ? -11.361 -0.275 -28.863 1.00 98.25 455 LEU A O 1
ATOM 3413 N N . PRO A 1 456 ? -9.879 1.235 -28.126 1.00 97.19 456 PRO A N 1
ATOM 3414 C CA . PRO A 1 456 ? -9.962 2.032 -29.353 1.00 97.19 456 PRO A CA 1
ATOM 3415 C C . PRO A 1 456 ? -9.739 1.228 -30.641 1.00 97.19 456 PRO A C 1
ATOM 3417 O O . PRO A 1 456 ? -10.362 1.514 -31.660 1.00 97.19 456 PRO A O 1
ATOM 3420 N N . GLU A 1 457 ? -8.868 0.218 -30.593 1.00 96.81 457 GLU A N 1
ATOM 3421 C CA . GLU A 1 457 ? -8.546 -0.625 -31.748 1.00 96.81 457 GLU A CA 1
ATOM 3422 C C . GLU A 1 457 ? -9.338 -1.937 -31.766 1.00 96.81 457 GLU A C 1
ATOM 3424 O O . GLU A 1 457 ? -9.752 -2.393 -32.829 1.00 96.81 457 GLU A O 1
ATOM 3429 N N . GLN A 1 458 ? -9.531 -2.566 -30.603 1.00 97.62 458 GLN A N 1
ATOM 3430 C CA . GLN A 1 458 ? -10.054 -3.935 -30.508 1.00 97.62 458 GLN A CA 1
ATOM 3431 C C . GLN A 1 458 ? -11.557 -3.989 -30.210 1.00 97.62 458 GLN A C 1
ATOM 3433 O O . GLN A 1 458 ? -12.187 -5.008 -30.480 1.00 97.62 458 GLN A O 1
ATOM 3438 N N . ASP A 1 459 ? -12.129 -2.914 -29.665 1.00 97.81 459 ASP A N 1
ATOM 3439 C CA . ASP A 1 459 ? -13.559 -2.790 -29.375 1.00 97.81 459 ASP A CA 1
ATOM 3440 C C . ASP A 1 459 ? -14.012 -1.311 -29.394 1.00 97.81 459 ASP A C 1
ATOM 3442 O O . ASP A 1 459 ? -14.316 -0.705 -28.355 1.00 97.81 459 ASP A O 1
ATOM 3446 N N . PRO A 1 460 ? -14.021 -0.684 -30.585 1.00 97.88 460 PRO A N 1
ATOM 3447 C CA . PRO A 1 460 ? -14.315 0.741 -30.719 1.00 97.88 460 PRO A CA 1
ATOM 3448 C C . PRO A 1 460 ? -15.752 1.096 -30.317 1.00 97.88 460 PRO A C 1
ATOM 3450 O O . PRO A 1 460 ? -16.013 2.241 -29.954 1.00 97.88 460 PRO A O 1
ATOM 3453 N N . ALA A 1 461 ? -16.682 0.136 -30.367 1.00 97.62 461 ALA A N 1
ATOM 3454 C CA . ALA A 1 461 ? -18.068 0.345 -29.962 1.00 97.62 461 ALA A CA 1
ATOM 3455 C C . ALA A 1 461 ? -18.178 0.517 -28.442 1.00 97.62 461 ALA A C 1
ATOM 3457 O O . ALA A 1 461 ? -18.777 1.490 -27.984 1.00 97.62 461 ALA A O 1
ATOM 3458 N N . LEU A 1 462 ? -17.540 -0.368 -27.667 1.00 97.81 462 LEU A N 1
ATOM 3459 C CA . LEU A 1 462 ? -17.478 -0.213 -26.217 1.00 97.81 462 LEU A CA 1
ATOM 3460 C C . LEU A 1 462 ? -16.715 1.059 -25.832 1.00 97.81 462 LEU A C 1
ATOM 3462 O O . LEU A 1 462 ? -17.155 1.783 -24.945 1.00 97.81 462 LEU A O 1
ATOM 3466 N N . TYR A 1 463 ? -15.612 1.379 -26.522 1.00 98.19 463 TYR A N 1
ATOM 3467 C CA . TYR A 1 463 ? -14.875 2.624 -26.274 1.00 98.19 463 TYR A CA 1
ATOM 3468 C C . TYR A 1 463 ? -15.743 3.875 -26.488 1.00 98.19 463 TYR A C 1
ATOM 3470 O O . TYR A 1 463 ? -15.723 4.780 -25.653 1.00 98.19 463 TYR A O 1
ATOM 3478 N N . ALA A 1 464 ? -16.535 3.911 -27.565 1.00 97.62 464 ALA A N 1
ATOM 3479 C CA . ALA A 1 464 ? -17.484 4.992 -27.818 1.00 97.62 464 ALA A CA 1
ATOM 3480 C C . ALA A 1 464 ? -18.544 5.089 -26.709 1.00 97.62 464 ALA A C 1
ATOM 3482 O O . ALA A 1 464 ? -18.818 6.188 -26.235 1.00 97.62 464 ALA A O 1
ATOM 3483 N N . GLU A 1 465 ? -19.059 3.958 -26.212 1.00 97.56 465 GLU A N 1
ATOM 3484 C CA . GLU A 1 465 ? -19.997 3.949 -25.082 1.00 97.56 465 GLU A CA 1
ATOM 3485 C C . GLU A 1 465 ? -19.389 4.584 -23.817 1.00 97.56 465 GLU A C 1
ATOM 3487 O O . GLU A 1 465 ? -20.071 5.330 -23.108 1.00 97.56 465 GLU A O 1
ATOM 3492 N N . LEU A 1 466 ? -18.103 4.333 -23.529 1.00 97.75 466 LEU A N 1
ATOM 3493 C CA . LEU A 1 466 ? -17.426 4.947 -22.379 1.00 97.75 466 LEU A CA 1
ATOM 3494 C C . LEU A 1 466 ? -17.396 6.479 -22.482 1.00 97.75 466 LEU A C 1
ATOM 3496 O O . LEU A 1 466 ? -17.584 7.161 -21.472 1.00 97.75 466 LEU A O 1
ATOM 3500 N N . LEU A 1 467 ? -17.177 7.012 -23.687 1.00 97.25 467 LEU A N 1
ATOM 3501 C CA . LEU A 1 467 ? -17.167 8.451 -23.955 1.00 97.25 467 LEU A CA 1
ATOM 3502 C C . LEU A 1 467 ? -18.585 9.038 -23.895 1.00 97.25 467 LEU A C 1
ATOM 3504 O O . LEU A 1 467 ? -18.816 10.016 -23.188 1.00 97.25 467 LEU A O 1
ATOM 3508 N N . ASP A 1 468 ? -19.552 8.403 -24.562 1.00 97.25 468 ASP A N 1
ATOM 3509 C CA . ASP A 1 468 ? -20.945 8.865 -24.633 1.00 97.25 468 ASP A CA 1
ATOM 3510 C C . ASP A 1 468 ? -21.616 8.915 -23.252 1.00 97.25 468 ASP A C 1
ATOM 3512 O O . ASP A 1 468 ? -22.474 9.759 -22.987 1.00 97.25 468 ASP A O 1
ATOM 3516 N N . ARG A 1 469 ? -21.209 8.024 -22.340 1.00 96.81 469 ARG A N 1
ATOM 3517 C CA . ARG A 1 469 ? -21.701 7.976 -20.956 1.00 96.81 469 ARG A CA 1
ATOM 3518 C C . ARG A 1 469 ? -20.946 8.900 -19.995 1.00 96.81 469 ARG A C 1
ATOM 3520 O O . ARG A 1 469 ? -21.263 8.884 -18.803 1.00 96.81 469 ARG A O 1
ATOM 3527 N N . GLY A 1 470 ? -19.951 9.654 -20.468 1.00 96.19 470 GLY A N 1
ATOM 3528 C CA . GLY A 1 470 ? -19.103 10.506 -19.625 1.00 96.19 470 GLY A CA 1
ATOM 3529 C C . GLY A 1 470 ? -18.275 9.714 -18.606 1.00 96.19 470 GLY A C 1
ATOM 3530 O O . GLY A 1 470 ? -17.983 10.201 -17.518 1.00 96.19 470 GLY A O 1
ATOM 3531 N N . LEU A 1 471 ? -17.951 8.452 -18.907 1.00 97.25 471 LEU A N 1
ATOM 3532 C CA . LEU A 1 471 ? -17.080 7.625 -18.063 1.00 97.25 471 LEU A CA 1
ATOM 3533 C C . LEU A 1 471 ? -15.602 7.894 -18.357 1.00 97.25 471 LEU A C 1
ATOM 3535 O O . LEU A 1 471 ? -14.758 7.736 -17.477 1.00 97.25 471 LEU A O 1
ATOM 3539 N N . LEU A 1 472 ? -15.310 8.312 -19.587 1.00 96.81 472 LEU A N 1
ATOM 3540 C CA . LEU A 1 472 ? -14.035 8.865 -20.016 1.00 96.81 472 LEU A CA 1
ATOM 3541 C C . LEU A 1 472 ? -14.286 10.198 -20.714 1.00 96.81 472 LEU A C 1
ATOM 3543 O O . LEU A 1 472 ? -15.204 10.314 -21.521 1.00 96.81 472 LEU A O 1
ATOM 3547 N N . GLU A 1 473 ? -13.441 11.184 -20.441 1.00 95.56 473 GLU A N 1
ATOM 3548 C CA . GLU A 1 473 ? -13.528 12.505 -21.056 1.00 95.56 473 GLU A CA 1
ATOM 3549 C C . GLU A 1 473 ? -12.171 12.924 -21.614 1.00 95.56 473 GLU A C 1
ATOM 3551 O O . GLU A 1 473 ? -11.154 12.946 -20.914 1.00 95.56 473 GLU A O 1
ATOM 3556 N N . GLY A 1 474 ? -12.156 13.240 -22.909 1.00 93.00 474 GLY A N 1
ATOM 3557 C CA . GLY A 1 474 ? -11.002 13.827 -23.575 1.00 93.00 474 GLY A CA 1
ATOM 3558 C C . GLY A 1 474 ? -11.002 15.344 -23.417 1.00 93.00 474 GLY A C 1
ATOM 3559 O O . GLY A 1 474 ? -12.017 16.004 -23.629 1.00 93.00 474 GLY A O 1
ATOM 3560 N N . SER A 1 475 ? -9.843 15.907 -23.103 1.00 89.12 475 SER A N 1
ATOM 3561 C CA . SER A 1 475 ? -9.605 17.346 -23.077 1.00 89.12 475 SER A CA 1
ATOM 3562 C C . SER A 1 475 ? -8.280 17.678 -23.780 1.00 89.12 475 SER A C 1
ATOM 3564 O O . SER A 1 475 ? -7.481 16.780 -24.064 1.00 89.12 475 SER A O 1
ATOM 3566 N N . PRO A 1 476 ? -7.983 18.964 -24.043 1.00 89.44 476 PRO A N 1
ATOM 3567 C CA . PRO A 1 476 ? -6.675 19.361 -24.564 1.00 89.44 476 PRO A CA 1
ATOM 3568 C C . PRO A 1 476 ? -5.498 18.937 -23.671 1.00 89.44 476 PRO A C 1
ATOM 3570 O O . PRO A 1 476 ? -4.376 18.838 -24.161 1.00 89.44 476 PRO A O 1
ATOM 3573 N N . SER A 1 477 ? -5.736 18.707 -22.373 1.00 88.44 477 SER A N 1
ATOM 3574 C CA . SER A 1 477 ? -4.704 18.321 -21.407 1.00 88.44 477 SER A CA 1
ATOM 3575 C C . SER A 1 477 ? -4.539 16.809 -21.237 1.00 88.44 477 SER A C 1
ATOM 3577 O O . SER A 1 477 ? -3.609 16.400 -20.547 1.00 88.44 477 SER A O 1
ATOM 3579 N N . GLY A 1 478 ? -5.410 15.981 -21.825 1.00 95.50 478 GLY A N 1
ATOM 3580 C CA . GLY A 1 478 ? -5.324 14.524 -21.701 1.00 95.50 478 GLY A CA 1
ATOM 3581 C C . GLY A 1 478 ? -6.668 13.800 -21.739 1.00 95.50 478 GLY A C 1
ATOM 3582 O O . GLY A 1 478 ? -7.693 14.372 -22.101 1.00 95.50 478 GLY A O 1
ATOM 3583 N N . LEU A 1 479 ? -6.648 12.521 -21.369 1.00 97.19 479 LEU A N 1
ATOM 3584 C CA . LEU A 1 479 ? -7.833 11.677 -21.193 1.00 97.19 479 LEU A CA 1
ATOM 3585 C C . LEU A 1 479 ? -8.022 11.372 -19.703 1.00 97.19 479 LEU A C 1
ATOM 3587 O O . LEU A 1 479 ? -7.086 10.893 -19.063 1.00 97.19 479 LEU A O 1
ATOM 3591 N N . PHE A 1 480 ? -9.216 11.611 -19.161 1.00 96.12 480 PHE A N 1
ATOM 3592 C CA . PHE A 1 480 ? -9.478 11.521 -17.721 1.00 96.12 480 PHE A CA 1
ATOM 3593 C C . PHE A 1 480 ? -10.759 10.746 -17.406 1.00 96.12 480 PHE A C 1
ATOM 3595 O O . PHE A 1 480 ? -11.668 10.661 -18.229 1.00 96.12 480 PHE A O 1
ATOM 3602 N N . VAL A 1 481 ? -10.835 10.206 -16.187 1.00 94.81 481 VAL A N 1
ATOM 3603 C CA . VAL A 1 481 ? -12.094 9.738 -15.590 1.00 94.81 481 VAL A CA 1
ATOM 3604 C C . VAL A 1 481 ? -12.624 10.862 -14.699 1.00 94.81 481 VAL A C 1
ATOM 3606 O O . VAL A 1 481 ? -11.923 11.226 -13.750 1.00 94.81 481 VAL A O 1
ATOM 3609 N N . PRO A 1 482 ? -13.820 11.418 -14.959 1.00 92.75 482 PRO A N 1
ATOM 3610 C CA . PRO A 1 482 ? -14.343 12.530 -14.171 1.00 92.75 482 PRO A CA 1
ATOM 3611 C C . PRO A 1 482 ? -14.511 12.173 -12.690 1.00 92.75 482 PRO A C 1
ATOM 3613 O O . PRO A 1 482 ? -15.039 11.110 -12.350 1.00 92.75 482 PRO A O 1
ATOM 3616 N N . THR A 1 483 ? -14.077 13.070 -11.802 1.00 87.31 483 THR A N 1
ATOM 3617 C CA . THR A 1 483 ? -14.304 12.960 -10.349 1.00 87.31 483 THR A CA 1
ATOM 3618 C C . THR A 1 483 ? -15.364 13.931 -9.828 1.00 87.31 483 THR A C 1
ATOM 3620 O O . THR A 1 483 ? -15.868 13.738 -8.728 1.00 87.31 483 THR A O 1
ATOM 3623 N N . GLU A 1 484 ? -15.723 14.943 -10.619 1.00 84.38 484 GLU A N 1
ATOM 3624 C CA . GLU A 1 484 ? -16.654 16.022 -10.278 1.00 84.38 484 GLU A CA 1
ATOM 3625 C C . GLU A 1 484 ? -17.630 16.271 -11.443 1.00 84.38 484 GLU A C 1
ATOM 3627 O O . GLU A 1 484 ? -17.225 16.128 -12.598 1.00 84.38 484 GLU A O 1
ATOM 3632 N N . PRO A 1 485 ? -18.906 16.635 -11.187 1.00 85.50 485 PRO A N 1
ATOM 3633 C CA . PRO A 1 485 ? -19.565 16.735 -9.873 1.00 85.50 485 PRO A CA 1
ATOM 3634 C C . PRO A 1 485 ? -19.871 15.365 -9.238 1.00 85.50 485 PRO A C 1
ATOM 3636 O O . PRO A 1 485 ? -20.475 15.276 -8.171 1.00 85.50 485 PRO A O 1
ATOM 3639 N N . ARG A 1 486 ? -19.529 14.274 -9.931 1.00 86.38 486 ARG A N 1
ATOM 3640 C CA . ARG A 1 486 ? -19.724 12.900 -9.480 1.00 86.38 486 ARG A CA 1
ATOM 3641 C C . ARG A 1 486 ? -18.508 12.068 -9.855 1.00 86.38 486 ARG A C 1
ATOM 3643 O O . ARG A 1 486 ? -18.061 12.112 -10.995 1.00 86.38 486 ARG A O 1
ATOM 3650 N N . ASP A 1 487 ? -18.053 11.237 -8.925 1.00 86.69 487 ASP A N 1
ATOM 3651 C CA . ASP A 1 487 ? -16.961 10.301 -9.176 1.00 86.69 487 ASP A CA 1
ATOM 3652 C C . ASP A 1 487 ? -17.385 9.136 -10.087 1.00 86.69 487 ASP A C 1
ATOM 3654 O O . ASP A 1 487 ? -18.199 8.281 -9.709 1.00 86.69 487 ASP A O 1
ATOM 3658 N N . MET A 1 488 ? -16.816 9.103 -11.296 1.00 93.94 488 MET A N 1
ATOM 3659 C CA . MET A 1 488 ? -17.120 8.125 -12.343 1.00 93.94 488 MET A CA 1
ATOM 3660 C C . MET A 1 488 ? -16.203 6.896 -12.328 1.00 93.94 488 MET A C 1
ATOM 3662 O O . MET A 1 488 ? -16.471 5.939 -13.057 1.00 93.94 488 MET A O 1
ATOM 3666 N N . ARG A 1 489 ? -15.192 6.832 -11.448 1.00 91.38 489 ARG A N 1
ATOM 3667 C CA . ARG A 1 489 ? -14.267 5.683 -11.360 1.00 91.38 489 ARG A CA 1
ATOM 3668 C C . ARG A 1 489 ? -14.995 4.385 -11.027 1.00 91.38 489 ARG A C 1
ATOM 3670 O O . ARG A 1 489 ? -14.817 3.372 -11.701 1.00 91.38 489 ARG A O 1
ATOM 3677 N N . LYS A 1 490 ? -15.879 4.413 -10.023 1.00 90.56 490 LYS A N 1
ATOM 3678 C CA . LYS A 1 490 ? -16.700 3.244 -9.664 1.00 90.56 490 LYS A CA 1
ATOM 3679 C C . LYS A 1 490 ? -17.633 2.824 -10.814 1.00 90.56 490 LYS A C 1
ATOM 3681 O O . LYS A 1 490 ? -17.587 1.649 -11.169 1.00 90.56 490 LYS A O 1
ATOM 3686 N N . PRO A 1 491 ? -18.456 3.720 -11.396 1.00 95.00 491 PRO A N 1
ATOM 3687 C CA . PRO A 1 491 ? -19.267 3.398 -12.570 1.00 95.00 491 PRO A CA 1
ATOM 3688 C C . PRO A 1 491 ? -18.486 2.800 -13.747 1.00 95.00 491 PRO A C 1
ATOM 3690 O O . PRO A 1 491 ? -18.947 1.820 -14.328 1.00 95.00 491 PRO A O 1
ATOM 3693 N N . LEU A 1 492 ? -17.311 3.349 -14.077 1.00 96.94 492 LEU A N 1
ATOM 3694 C CA . LEU A 1 492 ? -16.483 2.861 -15.181 1.00 96.94 492 LEU A CA 1
ATOM 3695 C C . LEU A 1 492 ? -15.980 1.439 -14.916 1.00 96.94 492 LEU A C 1
ATOM 3697 O O . LEU A 1 492 ? -16.112 0.569 -15.775 1.00 96.94 492 LEU A O 1
ATOM 3701 N N . LEU A 1 493 ? -15.452 1.181 -13.715 1.00 95.94 493 LEU A N 1
ATOM 3702 C CA . LEU A 1 493 ? -14.994 -0.158 -13.347 1.00 95.94 493 LEU A CA 1
ATOM 3703 C C . LEU A 1 493 ? -16.136 -1.181 -13.402 1.00 95.94 493 LEU A C 1
ATOM 3705 O O . LEU A 1 493 ? -15.954 -2.261 -13.951 1.00 95.94 493 LEU A O 1
ATOM 3709 N N . GLU A 1 494 ? -17.307 -0.843 -12.856 1.00 95.56 494 GLU A N 1
ATOM 3710 C CA . GLU A 1 494 ? -18.468 -1.742 -12.858 1.00 95.56 494 GLU A CA 1
ATOM 3711 C C . GLU A 1 494 ? -18.936 -2.086 -14.273 1.00 95.56 494 GLU A C 1
ATOM 3713 O O . GLU A 1 494 ? -19.314 -3.229 -14.522 1.00 95.56 494 GLU A O 1
ATOM 3718 N N . LEU A 1 495 ? -18.879 -1.129 -15.204 1.00 97.31 495 LEU A N 1
ATOM 3719 C CA . LEU A 1 495 ? -19.197 -1.373 -16.609 1.00 97.31 495 LEU A CA 1
ATOM 3720 C C . LEU A 1 495 ? -18.207 -2.362 -17.230 1.00 97.31 495 LEU A C 1
ATOM 3722 O O . LEU A 1 495 ? -18.635 -3.353 -17.812 1.00 97.31 495 LEU A O 1
ATOM 3726 N N . LEU A 1 496 ? -16.901 -2.144 -17.059 1.00 97.88 496 LEU A N 1
ATOM 3727 C CA . LEU A 1 496 ? -15.871 -3.037 -17.604 1.00 97.88 496 LEU A CA 1
ATOM 3728 C C . LEU A 1 496 ? -15.953 -4.445 -16.995 1.00 97.88 496 LEU A C 1
ATOM 3730 O O . LEU A 1 496 ? -15.839 -5.439 -17.704 1.00 97.88 496 LEU A O 1
ATOM 3734 N N . MET A 1 497 ? -16.211 -4.549 -15.691 1.00 97.50 497 MET A N 1
ATOM 3735 C CA . MET A 1 497 ? -16.427 -5.839 -15.033 1.00 97.50 497 MET A CA 1
ATOM 3736 C C . MET A 1 497 ? -17.700 -6.539 -15.533 1.00 97.50 497 MET A C 1
ATOM 3738 O O . MET A 1 497 ? -17.700 -7.755 -15.715 1.00 97.50 497 MET A O 1
ATOM 3742 N N . ALA A 1 498 ? -18.778 -5.789 -15.781 1.00 97.50 498 ALA A N 1
ATOM 3743 C CA . ALA A 1 498 ? -20.000 -6.333 -16.367 1.00 97.50 498 ALA A CA 1
ATOM 3744 C C . ALA A 1 498 ? -19.803 -6.790 -17.815 1.00 97.50 498 ALA A C 1
ATOM 3746 O O . ALA A 1 498 ? -20.350 -7.819 -18.194 1.00 97.50 498 ALA A O 1
ATOM 3747 N N . ALA A 1 499 ? -19.004 -6.066 -18.602 1.00 97.19 499 ALA A N 1
ATOM 3748 C CA . ALA A 1 499 ? -18.669 -6.445 -19.971 1.00 97.19 499 ALA A CA 1
ATOM 3749 C C . ALA A 1 499 ? -17.882 -7.767 -20.020 1.00 97.19 499 ALA A C 1
ATOM 3751 O O . ALA A 1 499 ? -18.183 -8.619 -20.852 1.00 97.19 499 ALA A O 1
ATOM 3752 N N . ALA A 1 500 ? -16.937 -7.977 -19.094 1.00 96.94 500 ALA A N 1
ATOM 3753 C CA . ALA A 1 500 ? -16.238 -9.260 -18.960 1.00 96.94 500 ALA A CA 1
ATOM 3754 C C . ALA A 1 500 ? -17.208 -10.405 -18.617 1.00 96.94 500 ALA A C 1
ATOM 3756 O O . ALA A 1 500 ? -17.181 -11.462 -19.238 1.00 96.94 500 ALA A O 1
ATOM 3757 N N . GLU A 1 501 ? -18.097 -10.192 -17.642 1.00 96.88 501 GLU A N 1
ATOM 3758 C CA . GLU A 1 501 ? -19.059 -11.210 -17.199 1.00 96.88 501 GLU A CA 1
ATOM 3759 C C . GLU A 1 501 ? -20.118 -11.546 -18.260 1.00 96.88 501 GLU A C 1
ATOM 3761 O O . GLU A 1 501 ? -20.481 -12.711 -18.415 1.00 96.88 501 GLU A O 1
ATOM 3766 N N . ALA A 1 502 ? -20.595 -10.547 -19.008 1.00 95.56 502 ALA A N 1
ATOM 3767 C CA . ALA A 1 502 ? -21.522 -10.750 -20.119 1.00 95.56 502 ALA A CA 1
ATOM 3768 C C . ALA A 1 502 ? -20.880 -11.535 -21.279 1.00 95.56 502 ALA A C 1
ATOM 3770 O O . ALA A 1 502 ? -21.588 -12.200 -22.040 1.00 95.56 502 ALA A O 1
ATOM 3771 N N . GLY A 1 503 ? -19.550 -11.479 -21.395 1.00 92.31 503 GLY A N 1
ATOM 3772 C CA . GLY A 1 503 ? -18.788 -12.055 -22.494 1.00 92.31 503 GLY A CA 1
ATOM 3773 C C . GLY A 1 503 ? -18.935 -11.263 -23.798 1.00 92.31 503 GLY A C 1
ATOM 3774 O O . GLY A 1 503 ? -19.699 -10.308 -23.903 1.00 92.31 503 GLY A O 1
ATOM 3775 N N . GLY A 1 504 ? -18.175 -11.660 -24.822 1.00 90.94 504 GLY A N 1
ATOM 3776 C CA . GLY A 1 504 ? -18.227 -11.023 -26.147 1.00 90.94 504 GLY A CA 1
ATOM 3777 C C . GLY A 1 504 ? -17.323 -9.799 -26.322 1.00 90.94 504 GLY A C 1
ATOM 3778 O O . GLY A 1 504 ? -17.301 -9.232 -27.411 1.00 90.94 504 GLY A O 1
ATOM 3779 N N . HIS A 1 505 ? -16.521 -9.454 -25.309 1.00 95.94 505 HIS A N 1
ATOM 3780 C CA . HIS A 1 505 ? -15.560 -8.347 -25.338 1.00 95.94 505 HIS A CA 1
ATOM 3781 C C . HIS A 1 505 ? -14.116 -8.846 -25.091 1.00 95.94 505 HIS A C 1
ATOM 3783 O O . HIS A 1 505 ? -13.575 -8.648 -24.001 1.00 95.94 505 HIS A O 1
ATOM 3789 N N . PRO A 1 506 ? -13.436 -9.470 -26.080 1.00 96.44 506 PRO A N 1
ATOM 3790 C CA . PRO A 1 506 ? -12.106 -10.069 -25.882 1.00 96.44 506 PRO A CA 1
ATOM 3791 C C . PRO A 1 506 ? -11.035 -9.082 -25.398 1.00 96.44 506 PRO A C 1
ATOM 3793 O O . PRO A 1 506 ? -10.104 -9.461 -24.684 1.00 96.44 506 PRO A O 1
ATOM 3796 N N . ALA A 1 507 ? -11.170 -7.807 -25.775 1.00 97.50 507 ALA A N 1
ATOM 3797 C CA . ALA A 1 507 ? -10.302 -6.736 -25.304 1.00 97.50 507 ALA A CA 1
ATOM 3798 C C . ALA A 1 507 ? -10.424 -6.540 -23.787 1.00 97.50 507 ALA A C 1
ATOM 3800 O O . ALA A 1 507 ? -9.413 -6.356 -23.119 1.00 97.50 507 ALA A O 1
ATOM 3801 N N . VAL A 1 508 ? -11.636 -6.641 -23.232 1.00 98.19 508 VAL A N 1
ATOM 3802 C CA . VAL A 1 508 ? -11.882 -6.546 -21.787 1.00 98.19 508 VAL A CA 1
ATOM 3803 C C . VAL A 1 508 ? -11.330 -7.770 -21.061 1.00 98.19 508 VAL A C 1
ATOM 3805 O O . VAL A 1 508 ? -10.676 -7.618 -20.031 1.00 98.19 508 VAL A O 1
ATOM 3808 N N . ASP A 1 509 ? -11.487 -8.970 -21.623 1.00 98.19 509 ASP A N 1
ATOM 3809 C CA . ASP A 1 509 ? -10.894 -10.173 -21.032 1.00 98.19 509 ASP A CA 1
ATOM 3810 C C . ASP A 1 509 ? -9.367 -10.047 -20.928 1.00 98.19 509 ASP A C 1
ATOM 3812 O O . ASP A 1 509 ? -8.758 -10.404 -19.917 1.00 98.19 509 ASP A O 1
ATOM 3816 N N . ARG A 1 510 ? -8.735 -9.488 -21.970 1.00 97.88 510 ARG A N 1
ATOM 3817 C CA . ARG A 1 510 ? -7.299 -9.188 -21.987 1.00 97.88 510 ARG A CA 1
ATOM 3818 C C . ARG A 1 510 ? -6.895 -8.204 -20.888 1.00 97.88 510 ARG A C 1
ATOM 3820 O O . ARG A 1 510 ? -5.838 -8.403 -20.297 1.00 97.88 510 ARG A O 1
ATOM 3827 N N . ILE A 1 511 ? -7.713 -7.189 -20.589 1.00 98.00 511 ILE A N 1
ATOM 3828 C CA . ILE A 1 511 ? -7.442 -6.244 -19.491 1.00 98.00 511 ILE A CA 1
ATOM 3829 C C . ILE A 1 511 ? -7.261 -7.007 -18.173 1.00 98.00 511 ILE A C 1
ATOM 3831 O O . ILE A 1 511 ? -6.260 -6.820 -17.486 1.00 98.00 511 ILE A O 1
ATOM 3835 N N . PHE A 1 512 ? -8.201 -7.892 -17.831 1.00 98.00 512 PHE A N 1
ATOM 3836 C CA . PHE A 1 512 ? -8.152 -8.634 -16.568 1.00 98.00 512 PHE A CA 1
ATOM 3837 C C . PHE A 1 512 ? -7.055 -9.708 -16.542 1.00 98.00 512 PHE A C 1
ATOM 3839 O O . PHE A 1 512 ? -6.453 -9.919 -15.489 1.00 98.00 512 PHE A O 1
ATOM 3846 N N . ARG A 1 513 ? -6.715 -10.322 -17.685 1.00 98.44 513 ARG A N 1
ATOM 3847 C CA . ARG A 1 513 ? -5.519 -11.179 -17.783 1.00 98.44 513 ARG A CA 1
ATOM 3848 C C . ARG A 1 513 ? -4.239 -10.399 -17.492 1.00 98.44 513 ARG A C 1
ATOM 3850 O O . ARG A 1 513 ? -3.445 -10.845 -16.675 1.00 98.44 513 ARG A O 1
ATOM 3857 N N . GLU A 1 514 ? -4.061 -9.218 -18.081 1.00 98.06 514 GLU A N 1
ATOM 3858 C CA . GLU A 1 514 ? -2.851 -8.412 -17.864 1.00 98.06 514 GLU A CA 1
ATOM 3859 C C . GLU A 1 514 ? -2.744 -7.920 -16.408 1.00 98.06 514 GLU A C 1
ATOM 3861 O O . GLU A 1 514 ? -1.655 -7.910 -15.840 1.00 98.06 514 GLU A O 1
ATOM 3866 N N . VAL A 1 515 ? -3.867 -7.619 -15.739 1.00 97.19 515 VAL A N 1
ATOM 3867 C CA . VAL A 1 515 ? -3.880 -7.403 -14.275 1.00 97.19 515 VAL A CA 1
ATOM 3868 C C . VAL A 1 515 ? -3.284 -8.617 -13.544 1.00 97.19 515 VAL A C 1
ATOM 3870 O O . VAL A 1 515 ? -2.431 -8.459 -12.671 1.00 97.19 515 VAL A O 1
ATOM 3873 N N . GLY A 1 516 ? -3.693 -9.830 -13.924 1.00 97.50 516 GLY A N 1
ATOM 3874 C CA . GLY A 1 516 ? -3.150 -11.086 -13.406 1.00 97.50 516 GLY A CA 1
ATOM 3875 C C . GLY A 1 516 ? -1.653 -11.279 -13.662 1.00 97.50 516 GLY A C 1
ATOM 3876 O O . GLY A 1 516 ? -0.916 -11.653 -12.749 1.00 97.50 516 GLY A O 1
ATOM 3877 N N . GLU A 1 517 ? -1.183 -10.977 -14.873 1.00 98.50 517 GLU A N 1
ATOM 3878 C CA . GLU A 1 517 ? 0.240 -11.042 -15.242 1.00 98.50 517 GLU A CA 1
ATOM 3879 C C . GLU A 1 517 ? 1.087 -10.150 -14.323 1.00 98.50 517 GLU A C 1
ATOM 3881 O O . GLU A 1 517 ? 2.096 -10.593 -13.774 1.00 98.50 517 GLU A O 1
ATOM 3886 N N . PHE A 1 518 ? 0.641 -8.918 -14.062 1.00 97.69 518 PHE A N 1
ATOM 3887 C CA . PHE A 1 518 ? 1.338 -8.012 -13.146 1.00 97.69 518 PHE A CA 1
ATOM 3888 C C . PHE A 1 518 ? 1.291 -8.467 -11.683 1.00 97.69 518 PHE A C 1
ATOM 3890 O O . PHE A 1 518 ? 2.266 -8.256 -10.961 1.00 97.69 518 PHE A O 1
ATOM 3897 N N . MET A 1 519 ? 0.225 -9.146 -11.245 1.00 96.50 519 MET A N 1
ATOM 3898 C CA . MET A 1 519 ? 0.201 -9.793 -9.924 1.00 96.50 519 MET A CA 1
ATOM 3899 C C . MET A 1 519 ? 1.231 -10.926 -9.824 1.00 96.50 519 MET A C 1
ATOM 3901 O O . MET A 1 519 ? 1.875 -11.080 -8.786 1.00 96.50 519 MET A O 1
ATOM 3905 N N . ALA A 1 520 ? 1.443 -11.688 -10.900 1.00 97.44 520 ALA A N 1
ATOM 3906 C CA . ALA A 1 520 ? 2.489 -12.706 -10.948 1.00 97.44 520 ALA A CA 1
ATOM 3907 C C . ALA A 1 520 ? 3.898 -12.102 -10.913 1.00 97.44 520 ALA A C 1
ATOM 3909 O O . ALA A 1 520 ? 4.752 -12.585 -10.169 1.00 97.44 520 ALA A O 1
ATOM 3910 N N . VAL A 1 521 ? 4.138 -11.011 -11.644 1.00 97.94 521 VAL A N 1
ATOM 3911 C CA . VAL A 1 521 ? 5.420 -10.290 -11.584 1.00 97.94 521 VAL A CA 1
ATOM 3912 C C . VAL A 1 521 ? 5.652 -9.708 -10.186 1.00 97.94 521 VAL A C 1
ATOM 3914 O O . VAL A 1 521 ? 6.738 -9.875 -9.637 1.00 97.94 521 VAL A O 1
ATOM 3917 N N . ALA A 1 522 ? 4.631 -9.116 -9.559 1.00 96.38 522 ALA A N 1
ATOM 3918 C CA . ALA A 1 522 ? 4.714 -8.622 -8.183 1.00 96.38 522 ALA A CA 1
ATOM 3919 C C . ALA A 1 522 ? 5.045 -9.741 -7.184 1.00 96.38 522 ALA A C 1
ATOM 3921 O O . ALA A 1 522 ? 5.824 -9.540 -6.252 1.00 96.38 522 ALA A O 1
ATOM 3922 N N . TRP A 1 523 ? 4.488 -10.937 -7.383 1.00 96.19 523 TRP A N 1
ATOM 3923 C CA . TRP A 1 523 ? 4.804 -12.111 -6.574 1.00 96.19 523 TRP A CA 1
ATOM 3924 C C . TRP A 1 523 ? 6.255 -12.572 -6.750 1.00 96.19 523 TRP A C 1
ATOM 3926 O O . TRP A 1 523 ? 6.920 -12.847 -5.750 1.00 96.19 523 TRP A O 1
ATOM 3936 N N . LEU A 1 524 ? 6.766 -12.614 -7.987 1.00 96.44 524 LEU A N 1
ATOM 3937 C CA . LEU A 1 524 ? 8.170 -12.939 -8.271 1.00 96.44 524 LEU A CA 1
ATOM 3938 C C . LEU A 1 524 ? 9.125 -11.927 -7.624 1.00 96.44 524 LEU A C 1
ATOM 3940 O O . LEU A 1 524 ? 10.103 -12.325 -6.993 1.00 96.44 524 LEU A O 1
ATOM 3944 N N . GLU A 1 525 ? 8.810 -10.633 -7.715 1.00 95.94 525 GLU A N 1
ATOM 3945 C CA . GLU A 1 525 ? 9.580 -9.589 -7.036 1.00 95.94 525 GLU A CA 1
ATOM 3946 C C . GLU A 1 525 ? 9.517 -9.739 -5.517 1.00 95.94 525 GLU A C 1
ATOM 3948 O O . GLU A 1 525 ? 10.548 -9.702 -4.854 1.00 95.94 525 GLU A O 1
ATOM 3953 N N . SER A 1 526 ? 8.332 -9.989 -4.955 1.00 94.50 526 SER A N 1
ATOM 3954 C CA . SER A 1 526 ? 8.170 -10.197 -3.511 1.00 94.50 526 SER A CA 1
ATOM 3955 C C . SER A 1 526 ? 8.982 -11.395 -3.018 1.00 94.50 526 SER A C 1
ATOM 3957 O O . SER A 1 526 ? 9.559 -11.336 -1.938 1.00 94.50 526 SER A O 1
ATOM 3959 N N . LYS A 1 527 ? 9.074 -12.472 -3.809 1.00 93.81 527 LYS A N 1
ATOM 3960 C CA . LYS A 1 527 ? 9.940 -13.617 -3.500 1.00 93.81 527 LYS A CA 1
ATOM 3961 C C . LYS A 1 527 ? 11.409 -13.232 -3.452 1.00 93.81 527 LYS A C 1
ATOM 3963 O O . LYS A 1 527 ? 12.089 -13.577 -2.498 1.00 93.81 527 LYS A O 1
ATOM 3968 N N . TRP A 1 528 ? 11.881 -12.494 -4.449 1.00 93.94 528 TRP A N 1
ATOM 3969 C CA . TRP A 1 528 ? 13.271 -12.049 -4.489 1.00 93.94 528 TRP A CA 1
ATOM 3970 C C . TRP A 1 528 ? 13.614 -11.066 -3.355 1.00 93.94 528 TRP A C 1
ATOM 3972 O O . TRP A 1 528 ? 14.713 -11.111 -2.809 1.00 93.94 528 TRP A O 1
ATOM 3982 N N . LEU A 1 529 ? 12.672 -10.197 -2.980 1.00 94.06 529 LEU A N 1
ATOM 3983 C CA . LEU A 1 529 ? 12.869 -9.162 -1.962 1.00 94.06 529 LEU A CA 1
ATOM 3984 C C . LEU A 1 529 ? 12.741 -9.678 -0.522 1.00 94.06 529 LEU A C 1
ATOM 3986 O O . LEU A 1 529 ? 13.457 -9.201 0.361 1.00 94.06 529 LEU A O 1
ATOM 3990 N N . LEU A 1 530 ? 11.797 -10.593 -0.278 1.00 92.44 530 LEU A N 1
ATOM 3991 C CA . LEU A 1 530 ? 11.330 -10.953 1.067 1.00 92.44 530 LEU A CA 1
ATOM 3992 C C . LEU A 1 530 ? 11.421 -12.449 1.388 1.00 92.44 530 LEU A C 1
ATOM 3994 O O . LEU A 1 530 ? 11.452 -12.784 2.567 1.00 92.44 530 LEU A O 1
ATOM 3998 N N . ASP A 1 531 ? 11.437 -13.314 0.370 1.00 91.62 531 ASP A N 1
ATOM 3999 C CA . ASP A 1 531 ? 11.385 -14.780 0.484 1.00 91.62 531 ASP A CA 1
ATOM 4000 C C . ASP A 1 531 ? 10.297 -15.310 1.451 1.00 91.62 531 ASP A C 1
ATOM 4002 O O . ASP A 1 531 ? 10.598 -16.020 2.410 1.00 91.62 531 ASP A O 1
ATOM 4006 N N . PRO A 1 532 ? 9.010 -14.947 1.255 1.00 91.75 532 PRO A N 1
ATOM 4007 C CA . PRO A 1 532 ? 7.949 -15.384 2.154 1.00 91.75 532 PRO A CA 1
ATOM 4008 C C . PRO A 1 532 ? 7.673 -16.885 1.989 1.00 91.75 532 PRO A C 1
ATOM 4010 O O . PRO A 1 532 ? 7.507 -17.364 0.863 1.00 91.75 532 PRO A O 1
ATOM 4013 N N . ALA A 1 533 ? 7.523 -17.607 3.106 1.00 90.88 533 ALA A N 1
ATOM 4014 C CA . ALA A 1 533 ? 7.175 -19.032 3.106 1.00 90.88 533 ALA A CA 1
ATOM 4015 C C . ALA A 1 533 ? 5.817 -19.305 2.425 1.00 90.88 533 ALA A C 1
ATOM 4017 O O . ALA A 1 533 ? 5.658 -20.283 1.688 1.00 90.88 533 ALA A O 1
ATOM 4018 N N . VAL A 1 534 ? 4.845 -18.403 2.602 1.00 91.56 534 VAL A N 1
ATOM 4019 C CA . VAL A 1 534 ? 3.530 -18.484 1.958 1.00 91.56 534 VAL A CA 1
ATOM 4020 C C . VAL A 1 534 ? 3.609 -18.208 0.451 1.00 91.56 534 VAL A C 1
ATOM 4022 O O . VAL A 1 534 ? 3.970 -17.121 -0.015 1.00 91.56 534 VAL A O 1
ATOM 4025 N N . ALA A 1 535 ? 3.185 -19.189 -0.348 1.00 87.94 535 ALA A N 1
ATOM 4026 C CA . ALA A 1 535 ? 3.058 -19.046 -1.801 1.00 87.94 535 ALA A CA 1
ATOM 4027 C C . ALA A 1 535 ? 1.746 -18.363 -2.230 1.00 87.94 535 ALA A C 1
ATOM 4029 O O . ALA A 1 535 ? 1.714 -17.702 -3.269 1.00 87.94 535 ALA A O 1
ATOM 4030 N N . GLN A 1 536 ? 0.689 -18.523 -1.433 1.00 92.94 536 GLN A N 1
ATOM 4031 C CA . GLN A 1 536 ? -0.657 -18.006 -1.681 1.00 92.94 536 GLN A CA 1
ATOM 4032 C C . GLN A 1 536 ? -0.720 -16.477 -1.538 1.00 92.94 536 GLN A C 1
ATOM 4034 O O . GLN A 1 536 ? 0.008 -15.884 -0.736 1.00 92.94 536 GLN A O 1
ATOM 4039 N N . ARG A 1 537 ? -1.589 -15.831 -2.319 1.00 94.75 537 ARG A N 1
ATOM 4040 C CA . ARG A 1 537 ? -1.923 -14.407 -2.201 1.00 94.75 537 ARG A CA 1
ATOM 4041 C C . ARG A 1 537 ? -3.430 -14.228 -2.090 1.00 94.75 537 ARG A C 1
ATOM 4043 O O . ARG A 1 537 ? -4.167 -14.595 -3.004 1.00 94.75 537 ARG A O 1
ATOM 4050 N N . ILE A 1 538 ? -3.864 -13.639 -0.983 1.00 94.25 538 ILE A N 1
ATOM 4051 C CA . ILE A 1 538 ? -5.270 -13.325 -0.730 1.00 94.25 538 ILE A CA 1
ATOM 4052 C C . ILE A 1 538 ? -5.575 -11.950 -1.314 1.00 94.25 538 ILE A C 1
ATOM 4054 O O . ILE A 1 538 ? -4.891 -10.973 -1.011 1.00 94.25 538 ILE A O 1
ATOM 4058 N N . LEU A 1 539 ? -6.598 -11.864 -2.154 1.00 92.81 539 LEU A N 1
ATOM 4059 C CA . LEU A 1 539 ? -6.991 -10.649 -2.849 1.00 92.81 539 LEU A CA 1
ATOM 4060 C C . LEU A 1 539 ? -8.298 -10.116 -2.270 1.00 92.81 539 LEU A C 1
ATOM 4062 O O . LEU A 1 539 ? -9.340 -10.762 -2.336 1.00 92.81 539 LEU A O 1
ATOM 4066 N N . PHE A 1 540 ? -8.240 -8.896 -1.754 1.00 88.44 540 PHE A N 1
ATOM 4067 C CA . PHE A 1 540 ? -9.392 -8.114 -1.331 1.00 88.44 540 PHE A CA 1
ATOM 4068 C C . PHE A 1 540 ? -9.752 -7.086 -2.404 1.00 88.44 540 PHE A C 1
ATOM 4070 O O . PHE A 1 540 ? -8.918 -6.686 -3.216 1.00 88.44 540 PHE A O 1
ATOM 4077 N N . GLY A 1 541 ? -10.975 -6.564 -2.348 1.00 84.62 541 GLY A N 1
ATOM 4078 C CA . GLY A 1 541 ? -11.365 -5.370 -3.097 1.00 84.62 541 GLY A CA 1
ATOM 4079 C C . GLY A 1 541 ? -12.298 -5.634 -4.274 1.00 84.62 541 GLY A C 1
ATOM 4080 O O . GLY A 1 541 ? -12.732 -6.750 -4.543 1.00 84.62 541 GLY A O 1
ATOM 4081 N N . ARG A 1 542 ? -12.692 -4.554 -4.959 1.00 84.06 542 ARG A N 1
ATOM 4082 C CA . ARG A 1 542 ? -13.794 -4.606 -5.935 1.00 84.06 542 ARG A CA 1
ATOM 4083 C C . ARG A 1 542 ? -13.440 -5.413 -7.180 1.00 84.06 542 ARG A C 1
ATOM 4085 O O . ARG A 1 542 ? -14.319 -6.079 -7.708 1.00 84.06 542 ARG A O 1
ATOM 4092 N N . LEU A 1 543 ? -12.180 -5.373 -7.615 1.00 87.31 543 LEU A N 1
ATOM 4093 C CA . LEU A 1 543 ? -11.729 -6.009 -8.857 1.00 87.31 543 LEU A CA 1
ATOM 4094 C C . LEU A 1 543 ? -11.997 -7.525 -8.878 1.00 87.31 543 LEU A C 1
ATOM 4096 O O . LEU A 1 543 ? -12.261 -8.077 -9.942 1.00 87.31 543 LEU A O 1
ATOM 4100 N N . VAL A 1 544 ? -11.989 -8.178 -7.714 1.00 89.12 544 VAL A N 1
ATOM 4101 C CA . VAL A 1 544 ? -12.163 -9.634 -7.582 1.00 89.12 544 VAL A CA 1
ATOM 4102 C C . VAL A 1 544 ? -13.592 -10.061 -7.230 1.00 89.12 544 VAL A C 1
ATOM 4104 O O . VAL A 1 544 ? -13.848 -11.244 -7.047 1.00 89.12 544 VAL A O 1
ATOM 4107 N N . LYS A 1 545 ? -14.552 -9.123 -7.168 1.00 87.44 545 LYS A N 1
ATOM 4108 C CA . LYS A 1 545 ? -15.945 -9.431 -6.788 1.00 87.44 545 LYS A CA 1
ATOM 4109 C C . LYS A 1 545 ? -16.719 -10.236 -7.828 1.00 87.44 545 LYS A C 1
ATOM 4111 O O . LYS A 1 545 ? -17.642 -10.957 -7.464 1.00 87.44 545 LYS A O 1
ATOM 4116 N N . ARG A 1 546 ? -16.397 -10.083 -9.116 1.00 92.38 546 ARG A N 1
ATOM 4117 C CA . ARG A 1 546 ? -17.010 -10.889 -10.180 1.00 92.38 546 ARG A CA 1
ATOM 4118 C C . ARG A 1 546 ? -16.115 -12.072 -10.479 1.00 92.38 546 ARG A C 1
ATOM 4120 O O . ARG A 1 546 ? -14.946 -11.891 -10.821 1.00 92.38 546 ARG A O 1
ATOM 4127 N N . ARG A 1 547 ? -16.690 -13.272 -10.393 1.00 93.81 547 ARG A N 1
ATOM 4128 C CA . ARG A 1 547 ? -15.952 -14.526 -10.549 1.00 93.81 547 ARG A CA 1
ATOM 4129 C C . ARG A 1 547 ? -15.204 -14.599 -11.882 1.00 93.81 547 ARG A C 1
ATOM 4131 O O . ARG A 1 547 ? -14.036 -14.958 -11.886 1.00 93.81 547 ARG A O 1
ATOM 4138 N N . VAL A 1 548 ? -15.835 -14.164 -12.975 1.00 96.88 548 VAL A N 1
ATOM 4139 C CA . VAL A 1 548 ? -15.220 -14.135 -14.315 1.00 96.88 548 VAL A CA 1
ATOM 4140 C C . VAL A 1 548 ? -13.972 -13.245 -14.354 1.00 96.88 548 VAL A C 1
ATOM 4142 O O . VAL A 1 548 ? -12.935 -13.671 -14.853 1.00 96.88 548 VAL A O 1
ATOM 4145 N N . CYS A 1 549 ? -14.028 -12.037 -13.778 1.00 96.81 549 CYS A N 1
ATOM 4146 C CA . CYS A 1 549 ? -12.865 -11.145 -13.705 1.00 96.81 549 CYS A CA 1
ATOM 4147 C C . CYS A 1 549 ? -11.720 -11.779 -12.905 1.00 96.81 549 CYS A C 1
ATOM 4149 O O . CYS A 1 549 ? -10.566 -11.702 -13.322 1.00 96.81 549 CYS A O 1
ATOM 4151 N N . PHE A 1 550 ? -12.034 -12.412 -11.770 1.00 96.56 550 PHE A N 1
ATOM 4152 C CA . PHE A 1 550 ? -11.040 -13.111 -10.955 1.00 96.56 550 PHE A CA 1
ATOM 4153 C C . PHE A 1 550 ? -10.415 -14.296 -11.703 1.00 96.56 550 PHE A C 1
ATOM 4155 O O . PHE A 1 550 ? -9.193 -14.417 -11.736 1.00 96.56 550 PHE A O 1
ATOM 4162 N N . ASP A 1 551 ? -11.221 -15.133 -12.357 1.00 97.81 551 ASP A N 1
ATOM 4163 C CA . ASP A 1 551 ? -10.727 -16.291 -13.106 1.00 97.81 551 ASP A CA 1
ATOM 4164 C C . ASP A 1 551 ? -9.810 -15.861 -14.274 1.00 97.81 551 ASP A C 1
ATOM 4166 O O . ASP A 1 551 ? -8.780 -16.495 -14.512 1.00 97.81 551 ASP A O 1
ATOM 4170 N N . LEU A 1 552 ? -10.111 -14.742 -14.946 1.00 98.44 552 LEU A N 1
ATOM 4171 C CA . LEU A 1 552 ? -9.238 -14.140 -15.967 1.00 98.44 552 LEU A CA 1
ATOM 4172 C C . LEU A 1 552 ? -7.907 -13.640 -15.385 1.00 98.44 552 LEU A C 1
ATOM 4174 O O . LEU A 1 552 ? -6.855 -13.843 -15.994 1.00 98.44 552 LEU A O 1
ATOM 4178 N N . MET A 1 553 ? -7.919 -13.025 -14.198 1.00 98.00 553 MET A N 1
ATOM 4179 C CA . MET A 1 553 ? -6.677 -12.663 -13.502 1.00 98.00 553 MET A CA 1
ATOM 4180 C C . MET A 1 553 ? -5.865 -13.908 -13.136 1.00 98.00 553 MET A C 1
ATOM 4182 O O . MET A 1 553 ? -4.647 -13.907 -13.285 1.00 98.00 553 MET A O 1
ATOM 4186 N N . VAL A 1 554 ? -6.511 -14.989 -12.693 1.00 98.19 554 VAL A N 1
ATOM 4187 C CA . VAL A 1 554 ? -5.833 -16.267 -12.422 1.00 98.19 554 VAL A CA 1
ATOM 4188 C C . VAL A 1 554 ? -5.211 -16.839 -13.697 1.00 98.19 554 VAL A C 1
ATOM 4190 O O . VAL A 1 554 ? -4.084 -17.333 -13.653 1.00 98.19 554 VAL A O 1
ATOM 4193 N N . GLU A 1 555 ? -5.907 -16.758 -14.834 1.00 98.38 555 GLU A N 1
ATOM 4194 C CA . GLU A 1 555 ? -5.387 -17.178 -16.140 1.00 98.38 555 GLU A CA 1
ATOM 4195 C C . GLU A 1 555 ? -4.115 -16.401 -16.511 1.00 98.38 555 GLU A C 1
ATOM 4197 O O . GLU A 1 555 ? -3.083 -17.010 -16.799 1.00 98.38 555 GLU A O 1
ATOM 4202 N N . GLY A 1 556 ? -4.162 -15.067 -16.433 1.00 98.25 556 GLY A N 1
ATOM 4203 C CA . GLY A 1 556 ? -3.006 -14.212 -16.710 1.00 98.25 556 GLY A CA 1
ATOM 4204 C C . GLY A 1 556 ? -1.855 -14.417 -15.725 1.00 98.25 556 GLY A C 1
ATOM 4205 O O . GLY A 1 556 ? -0.702 -14.528 -16.121 1.00 98.25 556 GLY A O 1
ATOM 4206 N N . ALA A 1 557 ? -2.149 -14.574 -14.435 1.00 98.06 557 ALA A N 1
ATOM 4207 C CA . ALA A 1 557 ? -1.127 -14.846 -13.430 1.00 98.06 557 ALA A CA 1
ATOM 4208 C C . ALA A 1 557 ? -0.388 -16.167 -13.704 1.00 98.06 557 ALA A C 1
ATOM 4210 O O . ALA A 1 557 ? 0.840 -16.232 -13.626 1.00 98.06 557 ALA A O 1
ATOM 4211 N N . ARG A 1 558 ? -1.123 -17.220 -14.082 1.00 97.62 558 ARG A N 1
ATOM 4212 C CA . ARG A 1 558 ? -0.557 -18.541 -14.392 1.00 97.62 558 ARG A CA 1
ATOM 4213 C C . ARG A 1 558 ? 0.243 -18.578 -15.690 1.00 97.62 558 ARG A C 1
ATOM 4215 O O . ARG A 1 558 ? 1.074 -19.473 -15.828 1.00 97.62 558 ARG A O 1
ATOM 4222 N N . SER A 1 559 ? 0.023 -17.640 -16.614 1.00 97.62 559 SER A N 1
ATOM 4223 C CA . SER A 1 559 ? 0.827 -17.538 -17.839 1.00 97.62 559 SER A CA 1
ATOM 4224 C C . SER A 1 559 ? 2.283 -17.147 -17.537 1.00 97.62 559 SER A C 1
ATOM 4226 O O . SER A 1 559 ? 3.187 -17.560 -18.263 1.00 97.62 559 SER A O 1
ATOM 4228 N N . ILE A 1 560 ? 2.511 -16.421 -16.433 1.00 97.31 560 ILE A N 1
ATOM 4229 C CA . ILE A 1 560 ? 3.833 -15.980 -15.963 1.00 97.31 560 ILE A CA 1
ATOM 4230 C C . ILE A 1 560 ? 4.360 -16.860 -14.823 1.00 97.31 560 ILE A C 1
ATOM 4232 O O . ILE A 1 560 ? 5.515 -17.279 -14.843 1.00 97.31 560 ILE A O 1
ATOM 4236 N N . ALA A 1 561 ? 3.528 -17.158 -13.822 1.00 96.00 561 ALA A N 1
ATOM 4237 C CA . ALA A 1 561 ? 3.907 -17.916 -12.632 1.00 96.00 561 ALA A CA 1
ATOM 4238 C C . ALA A 1 561 ? 2.900 -19.053 -12.360 1.00 96.00 561 ALA A C 1
ATOM 4240 O O . ALA A 1 561 ? 1.981 -18.888 -11.557 1.00 96.00 561 ALA A O 1
ATOM 4241 N N . PRO A 1 562 ? 3.073 -20.243 -12.970 1.00 94.81 562 PRO A N 1
ATOM 4242 C CA . PRO A 1 562 ? 2.127 -21.358 -12.833 1.00 94.81 562 PRO A CA 1
ATOM 4243 C C . PRO A 1 562 ? 1.908 -21.857 -11.396 1.00 94.81 562 PRO A C 1
ATOM 4245 O O . PRO A 1 562 ? 0.885 -22.475 -11.109 1.00 94.81 562 PRO A O 1
ATOM 4248 N N . SER A 1 563 ? 2.870 -21.619 -10.498 1.00 92.50 563 SER A N 1
ATOM 4249 C CA . SER A 1 563 ? 2.816 -22.021 -9.087 1.00 92.50 563 SER A CA 1
ATOM 4250 C C . SER A 1 563 ? 2.200 -20.972 -8.156 1.00 92.50 563 SER A C 1
ATOM 4252 O O . SER A 1 563 ? 2.034 -21.249 -6.968 1.00 92.50 563 SER A O 1
ATOM 4254 N N . LEU A 1 564 ? 1.854 -19.784 -8.663 1.00 94.56 564 LEU A N 1
ATOM 4255 C CA . LEU A 1 564 ? 1.139 -18.771 -7.893 1.00 94.56 564 LEU A CA 1
ATOM 4256 C C . LEU A 1 564 ? -0.301 -19.227 -7.631 1.00 94.56 564 LEU A C 1
ATOM 4258 O O . LEU A 1 564 ? -1.041 -19.591 -8.548 1.00 94.56 564 LEU A O 1
ATOM 4262 N N . VAL A 1 565 ? -0.704 -19.158 -6.365 1.00 94.69 565 VAL A N 1
ATOM 4263 C CA . VAL A 1 565 ? -2.082 -19.384 -5.926 1.00 94.69 565 VAL A CA 1
ATOM 4264 C C . VAL A 1 565 ? -2.685 -18.043 -5.528 1.00 94.69 565 VAL A C 1
ATOM 4266 O O . VAL A 1 565 ? -2.191 -17.391 -4.611 1.00 94.69 565 VAL A O 1
ATOM 4269 N N . LEU A 1 566 ? -3.741 -17.636 -6.228 1.00 95.56 566 LEU A N 1
ATOM 4270 C CA . LEU A 1 566 ? -4.556 -16.477 -5.872 1.00 95.56 566 LEU A CA 1
ATOM 4271 C C . LEU A 1 566 ? -5.855 -16.968 -5.239 1.00 95.56 566 LEU A C 1
ATOM 4273 O O . LEU A 1 566 ? -6.469 -17.901 -5.757 1.00 95.56 566 LEU A O 1
ATOM 4277 N N . GLU A 1 567 ? -6.282 -16.314 -4.166 1.00 93.00 567 GLU A N 1
ATOM 4278 C CA . GLU A 1 567 ? -7.574 -16.554 -3.519 1.00 93.00 567 GLU A CA 1
ATOM 4279 C C . GLU A 1 567 ? -8.317 -15.244 -3.311 1.00 93.00 567 GLU A C 1
ATOM 4281 O O . GLU A 1 567 ? -7.702 -14.200 -3.105 1.00 93.00 567 GLU A O 1
ATOM 4286 N N . VAL A 1 568 ? -9.644 -15.291 -3.390 1.00 90.38 568 VAL A N 1
ATOM 4287 C CA . VAL A 1 568 ? -10.494 -14.130 -3.120 1.00 90.38 568 VAL A CA 1
ATOM 4288 C C . VAL A 1 568 ? -10.825 -14.101 -1.641 1.00 90.38 568 VAL A C 1
ATOM 4290 O O . VAL A 1 568 ? -11.200 -15.120 -1.072 1.00 90.38 568 VAL A O 1
ATOM 4293 N N . ALA A 1 569 ? -10.726 -12.920 -1.043 1.00 84.75 569 ALA A N 1
ATOM 4294 C CA . ALA A 1 569 ? -11.352 -12.652 0.235 1.00 84.75 569 ALA A CA 1
ATOM 4295 C C . ALA A 1 569 ? -12.794 -12.182 0.033 1.00 84.75 569 ALA A C 1
ATOM 4297 O O . ALA A 1 569 ? -13.032 -11.083 -0.482 1.00 84.75 569 ALA A O 1
ATOM 4298 N N . ASP A 1 570 ? -13.749 -13.010 0.442 1.00 77.94 570 ASP A N 1
ATOM 4299 C CA . ASP A 1 570 ? -15.180 -12.725 0.392 1.00 77.94 570 ASP A CA 1
ATOM 4300 C C . ASP A 1 570 ? -15.840 -12.866 1.777 1.00 77.94 570 ASP A C 1
ATOM 4302 O O . ASP A 1 570 ? -15.167 -12.975 2.807 1.00 77.94 570 ASP A O 1
ATOM 4306 N N . ASP A 1 571 ? -17.172 -12.809 1.815 1.00 73.94 571 ASP A N 1
ATOM 4307 C CA . ASP A 1 571 ? -17.948 -12.873 3.056 1.00 73.94 571 ASP A CA 1
ATOM 4308 C C . ASP A 1 571 ? -17.802 -14.230 3.786 1.00 73.94 571 ASP A C 1
ATOM 4310 O O . ASP A 1 571 ? -18.129 -14.321 4.974 1.00 73.94 571 ASP A O 1
ATOM 4314 N N . GLU A 1 572 ? -17.267 -15.277 3.136 1.00 78.75 572 GLU A N 1
ATOM 4315 C CA . GLU A 1 572 ? -16.939 -16.557 3.786 1.00 78.75 572 GLU A CA 1
ATOM 4316 C C . GLU A 1 572 ? -15.764 -16.418 4.770 1.00 78.75 572 GLU A C 1
ATOM 4318 O O . GLU A 1 572 ? -15.571 -17.261 5.651 1.00 78.75 572 GLU A O 1
ATOM 4323 N N . MET A 1 573 ? -15.020 -15.308 4.708 1.00 82.62 573 MET A N 1
ATOM 4324 C CA . MET A 1 573 ? -13.986 -14.961 5.682 1.00 82.62 573 MET A CA 1
ATOM 4325 C C . MET A 1 573 ? -14.537 -14.350 6.984 1.00 82.62 573 MET A C 1
ATOM 4327 O O . MET A 1 573 ? -13.761 -13.844 7.782 1.00 82.62 573 MET A O 1
ATOM 4331 N N . ALA A 1 574 ? -15.846 -14.403 7.253 1.00 91.56 574 ALA A N 1
ATOM 4332 C CA . ALA A 1 574 ? -16.426 -13.999 8.539 1.00 91.56 574 ALA A CA 1
ATOM 4333 C C . ALA A 1 574 ? -16.532 -15.179 9.528 1.00 91.56 574 ALA A C 1
ATOM 4335 O O . ALA A 1 574 ? -17.589 -15.799 9.697 1.00 91.56 574 ALA A O 1
ATOM 4336 N N . ASN A 1 575 ? -15.423 -15.486 10.201 1.00 95.31 575 ASN A N 1
ATOM 4337 C CA . ASN A 1 575 ? -15.232 -16.682 11.022 1.00 95.31 575 ASN A CA 1
ATOM 4338 C C . ASN A 1 575 ? -15.045 -16.407 12.519 1.00 95.31 575 ASN A C 1
ATOM 4340 O O . ASN A 1 575 ? -15.263 -17.309 13.329 1.00 95.31 575 ASN A O 1
ATOM 4344 N N . THR A 1 576 ? -14.687 -15.193 12.924 1.00 96.12 576 THR A N 1
ATOM 4345 C CA . THR A 1 576 ? -14.700 -14.779 14.332 1.00 96.12 576 THR A CA 1
ATOM 4346 C C . THR A 1 576 ? -16.078 -14.292 14.773 1.00 96.12 576 THR A C 1
ATOM 4348 O O . THR A 1 576 ? -16.919 -13.917 13.959 1.00 96.12 576 THR A O 1
ATOM 4351 N N . ASP A 1 577 ? -16.331 -14.273 16.083 1.00 95.94 577 ASP A N 1
ATOM 4352 C CA . ASP A 1 577 ? -17.639 -13.872 16.617 1.00 95.94 577 ASP A CA 1
ATOM 4353 C C . ASP A 1 577 ? -17.987 -12.409 16.310 1.00 95.94 577 ASP A C 1
ATOM 4355 O O . ASP A 1 577 ? -19.140 -12.117 16.000 1.00 95.94 577 ASP A O 1
ATOM 4359 N N . LEU A 1 578 ? -17.007 -11.496 16.339 1.00 97.00 578 LEU A N 1
ATOM 4360 C CA . LEU A 1 578 ? -17.230 -10.094 15.967 1.00 97.00 578 LEU A CA 1
ATOM 4361 C C . LEU A 1 578 ? -17.498 -9.956 14.462 1.00 97.00 578 LEU A C 1
ATOM 4363 O O . LEU A 1 578 ? -18.430 -9.256 14.068 1.00 97.00 578 LEU A O 1
ATOM 4367 N N . MET A 1 579 ? -16.736 -10.655 13.613 1.00 96.31 579 MET A N 1
ATOM 4368 C CA . MET A 1 579 ? -16.942 -10.600 12.163 1.00 96.31 579 MET A CA 1
ATOM 4369 C C . MET A 1 579 ? -18.279 -11.234 11.744 1.00 96.31 579 MET A C 1
ATOM 4371 O O . MET A 1 579 ? -18.948 -10.723 10.848 1.00 96.31 579 MET A O 1
ATOM 4375 N N . ARG A 1 580 ? -18.730 -12.295 12.430 1.00 96.12 580 ARG A N 1
ATOM 4376 C CA . ARG A 1 580 ? -20.071 -12.880 12.238 1.00 96.12 580 ARG A CA 1
ATOM 4377 C C . ARG A 1 580 ? -21.184 -11.909 12.619 1.00 96.12 580 ARG A C 1
ATOM 4379 O O . ARG A 1 580 ? -22.146 -11.802 11.872 1.00 96.12 580 ARG A O 1
ATOM 4386 N N . GLN A 1 581 ? -21.039 -11.160 13.715 1.00 95.81 581 GLN A N 1
ATOM 4387 C CA . GLN A 1 581 ? -22.002 -10.110 14.078 1.00 95.81 581 GLN A CA 1
ATOM 4388 C C . GLN A 1 581 ? -22.104 -9.023 12.997 1.00 95.81 581 GLN A C 1
ATOM 4390 O O . GLN A 1 581 ? -23.201 -8.546 12.719 1.00 95.81 581 GLN A O 1
ATOM 4395 N N . LEU A 1 582 ? -20.989 -8.660 12.348 1.00 94.81 582 LEU A N 1
ATOM 4396 C CA . LEU A 1 582 ? -21.011 -7.757 11.192 1.00 94.81 582 LEU A CA 1
ATOM 4397 C C . LEU A 1 582 ? -21.687 -8.393 9.973 1.00 94.81 582 LEU A C 1
ATOM 4399 O O . LEU A 1 582 ? -22.509 -7.741 9.339 1.00 94.81 582 LEU A O 1
ATOM 4403 N N . ARG A 1 583 ? -21.366 -9.649 9.645 1.00 93.38 583 ARG A N 1
ATOM 4404 C CA . ARG A 1 583 ? -22.007 -10.374 8.536 1.00 93.38 583 ARG A CA 1
ATOM 4405 C C . ARG A 1 583 ? -23.522 -10.476 8.723 1.00 93.38 583 ARG A C 1
ATOM 4407 O O . ARG A 1 583 ? -24.263 -10.348 7.755 1.00 93.38 583 ARG A O 1
ATOM 4414 N N . ASP A 1 584 ? -23.965 -10.695 9.956 1.00 93.00 584 ASP A N 1
ATOM 4415 C CA . ASP A 1 584 ? -25.374 -10.866 10.307 1.00 93.00 584 ASP A CA 1
ATOM 4416 C C . ASP A 1 584 ? -26.087 -9.508 10.545 1.00 93.00 584 ASP A C 1
ATOM 4418 O O . ASP A 1 584 ? -27.275 -9.481 10.870 1.00 93.00 584 ASP A O 1
ATOM 4422 N N . SER A 1 585 ? -25.385 -8.376 10.373 1.00 89.31 585 SER A N 1
ATOM 4423 C CA . SER A 1 585 ? -25.954 -7.026 10.467 1.00 89.31 585 SER A CA 1
ATOM 4424 C C . SER A 1 585 ? -26.913 -6.736 9.310 1.00 89.31 585 SER A C 1
ATOM 4426 O O . SER A 1 585 ? -26.627 -7.010 8.148 1.00 89.31 585 SER A O 1
ATOM 4428 N N . ASP A 1 586 ? -28.038 -6.091 9.612 1.00 89.12 586 ASP A N 1
ATOM 4429 C CA . ASP A 1 586 ? -29.005 -5.605 8.622 1.00 89.12 586 ASP A CA 1
ATOM 4430 C C . ASP A 1 586 ? -28.610 -4.258 7.987 1.00 89.12 586 ASP A C 1
ATOM 4432 O O . ASP A 1 586 ? -29.177 -3.852 6.969 1.00 89.12 586 ASP A O 1
ATOM 4436 N N . ARG A 1 587 ? -27.641 -3.553 8.586 1.00 87.19 587 ARG A N 1
ATOM 4437 C CA . ARG A 1 587 ? -27.276 -2.174 8.230 1.00 87.19 587 ARG A CA 1
ATOM 4438 C C . ARG A 1 587 ? -25.943 -2.059 7.499 1.00 87.19 587 ARG A C 1
ATOM 4440 O O . ARG A 1 587 ? -25.774 -1.130 6.706 1.00 87.19 587 ARG A O 1
ATOM 4447 N N . TYR A 1 588 ? -25.004 -2.961 7.765 1.00 89.94 588 TYR A N 1
ATOM 4448 C CA . TYR A 1 588 ? -23.628 -2.873 7.281 1.00 89.94 588 TYR A CA 1
ATOM 4449 C C . TYR A 1 588 ? -23.137 -4.204 6.717 1.00 89.94 588 TYR A C 1
ATOM 4451 O O . TYR A 1 588 ? -23.690 -5.256 7.004 1.00 89.94 588 TYR A O 1
ATOM 4459 N N . THR A 1 589 ? -22.089 -4.150 5.898 1.00 87.56 589 THR A N 1
ATOM 4460 C CA . THR A 1 589 ? -21.502 -5.329 5.243 1.00 87.56 589 THR A CA 1
ATOM 4461 C C . THR A 1 589 ? -20.071 -5.580 5.711 1.00 87.56 589 THR A C 1
ATOM 4463 O O . THR A 1 589 ? -19.366 -4.645 6.104 1.00 87.56 589 THR A O 1
ATOM 4466 N N . VAL A 1 590 ? -19.599 -6.826 5.588 1.00 88.31 590 VAL A N 1
ATOM 4467 C CA . VAL A 1 590 ? -18.197 -7.205 5.860 1.00 88.31 590 VAL A CA 1
ATOM 4468 C C . VAL A 1 590 ? -17.241 -6.326 5.055 1.00 88.31 590 VAL A C 1
ATOM 4470 O O . VAL A 1 590 ? -16.330 -5.718 5.611 1.00 88.31 590 VAL A O 1
ATOM 4473 N N . ALA A 1 591 ? -17.523 -6.137 3.764 1.00 82.00 591 ALA A N 1
ATOM 4474 C CA . ALA A 1 591 ? -16.730 -5.282 2.884 1.00 82.00 591 ALA A CA 1
ATOM 4475 C C . ALA A 1 591 ? -16.632 -3.808 3.332 1.00 82.00 591 ALA A C 1
ATOM 4477 O O . ALA A 1 591 ? -15.763 -3.095 2.833 1.00 82.00 591 ALA A O 1
ATOM 4478 N N . GLN A 1 592 ? -17.523 -3.332 4.210 1.00 85.44 592 GLN A N 1
ATOM 4479 C CA . GLN A 1 592 ? -17.459 -1.979 4.764 1.00 85.44 592 GLN A CA 1
ATOM 4480 C C . GLN A 1 592 ? -16.634 -1.919 6.051 1.00 85.44 592 GLN A C 1
ATOM 4482 O O . GLN A 1 592 ? -15.802 -1.033 6.154 1.00 85.44 592 GLN A O 1
ATOM 4487 N N . PHE A 1 593 ? -16.842 -2.819 7.018 1.00 92.81 593 PHE A N 1
ATOM 4488 C CA . PHE A 1 593 ? -16.290 -2.670 8.378 1.00 92.81 593 PHE A CA 1
ATOM 4489 C C . PHE A 1 593 ? -15.250 -3.726 8.789 1.00 92.81 593 PHE A C 1
ATOM 4491 O O . PHE A 1 593 ? -14.760 -3.680 9.919 1.00 92.81 593 PHE A O 1
ATOM 4498 N N . ALA A 1 594 ? -14.860 -4.649 7.901 1.00 92.50 594 ALA A N 1
ATOM 4499 C CA . ALA A 1 594 ? -13.911 -5.714 8.238 1.00 92.50 594 ALA A CA 1
ATOM 4500 C C . ALA A 1 594 ? -12.573 -5.193 8.786 1.00 92.50 594 ALA A C 1
ATOM 4502 O O . ALA A 1 594 ? -12.077 -5.740 9.766 1.00 92.50 594 ALA A O 1
ATOM 4503 N N . GLN A 1 595 ? -12.005 -4.118 8.224 1.00 93.25 595 GLN A N 1
ATOM 4504 C CA . GLN A 1 595 ? -10.740 -3.558 8.725 1.00 93.25 595 GLN A CA 1
ATOM 4505 C C . GLN A 1 595 ? -10.888 -2.891 10.101 1.00 93.25 595 GLN A C 1
ATOM 4507 O O . GLN A 1 595 ? -9.982 -3.005 10.923 1.00 93.25 595 GLN A O 1
ATOM 4512 N N . ALA A 1 596 ? -12.041 -2.284 10.408 1.00 97.12 596 ALA A N 1
ATOM 4513 C CA . ALA A 1 596 ? -12.314 -1.751 11.744 1.00 97.12 596 ALA A CA 1
ATOM 4514 C C . ALA A 1 596 ? -12.434 -2.882 12.786 1.00 97.12 596 ALA A C 1
ATOM 4516 O O . ALA A 1 596 ? -11.918 -2.759 13.895 1.00 97.12 596 ALA A O 1
ATOM 4517 N N . ILE A 1 597 ? -13.038 -4.022 12.432 1.00 97.50 597 ILE A N 1
ATOM 4518 C CA . ILE A 1 597 ? -13.045 -5.219 13.296 1.00 97.50 597 ILE A CA 1
ATOM 4519 C C . ILE A 1 597 ? -11.647 -5.839 13.407 1.00 97.50 597 ILE A C 1
ATOM 4521 O O . ILE A 1 597 ? -11.207 -6.187 14.504 1.00 97.50 597 ILE A O 1
ATOM 4525 N N . GLY A 1 598 ? -10.904 -5.914 12.303 1.00 97.12 598 GLY A N 1
ATOM 4526 C CA . GLY A 1 598 ? -9.496 -6.307 12.296 1.00 97.12 598 GLY A CA 1
ATOM 4527 C C . GLY A 1 598 ? -8.662 -5.472 13.267 1.00 97.12 598 GLY A C 1
ATOM 4528 O O . GLY A 1 598 ? -7.882 -6.018 14.048 1.00 97.12 598 GLY A O 1
ATOM 4529 N N . ALA A 1 599 ? -8.911 -4.161 13.312 1.00 98.31 599 ALA A N 1
ATOM 4530 C CA . ALA A 1 599 ? -8.264 -3.242 14.238 1.00 98.31 599 ALA A CA 1
ATOM 4531 C C . ALA A 1 599 ? -8.593 -3.545 15.711 1.00 98.31 599 ALA A C 1
ATOM 4533 O O . ALA A 1 599 ? -7.700 -3.461 16.557 1.00 98.31 599 ALA A O 1
ATOM 4534 N N . ILE A 1 600 ? -9.821 -3.978 16.031 1.00 98.56 600 ILE A N 1
ATOM 4535 C CA . ILE A 1 600 ? -10.173 -4.475 17.375 1.00 98.56 600 ILE A CA 1
ATOM 4536 C C . ILE A 1 600 ? -9.319 -5.696 17.729 1.00 98.56 600 ILE A C 1
ATOM 4538 O O . ILE A 1 600 ? -8.708 -5.735 18.800 1.00 98.56 600 ILE A O 1
ATOM 4542 N N . HIS A 1 601 ? -9.238 -6.681 16.831 1.00 98.25 601 HIS A N 1
ATOM 4543 C CA . HIS A 1 601 ? -8.430 -7.883 17.045 1.00 98.25 601 HIS A CA 1
ATOM 4544 C C . HIS A 1 601 ? -6.936 -7.567 17.180 1.00 98.25 601 HIS A C 1
ATOM 4546 O O . HIS A 1 601 ? -6.261 -8.159 18.026 1.00 98.25 601 HIS A O 1
ATOM 4552 N N . TYR A 1 602 ? -6.425 -6.605 16.410 1.00 97.69 602 TYR A N 1
ATOM 4553 C CA . TYR A 1 602 ? -5.035 -6.158 16.476 1.00 97.69 602 TYR A CA 1
ATOM 4554 C C . TYR A 1 602 ? -4.723 -5.488 17.819 1.00 97.69 602 TYR A C 1
ATOM 4556 O O . TYR A 1 602 ? -3.756 -5.848 18.496 1.00 97.69 602 TYR A O 1
ATOM 4564 N N . ALA A 1 603 ? -5.583 -4.569 18.262 1.00 97.44 603 ALA A N 1
ATOM 4565 C CA . ALA A 1 603 ? -5.455 -3.920 19.562 1.00 97.44 603 ALA A CA 1
ATOM 4566 C C . ALA A 1 603 ? -5.542 -4.929 20.716 1.00 97.44 603 ALA A C 1
ATOM 4568 O O . ALA A 1 603 ? -4.764 -4.855 21.670 1.00 97.44 603 ALA A O 1
ATOM 4569 N N . ASN A 1 604 ? -6.444 -5.909 20.610 1.00 96.75 604 ASN A N 1
ATOM 4570 C CA . ASN A 1 604 ? -6.589 -6.978 21.592 1.00 96.75 604 ASN A CA 1
ATOM 4571 C C . ASN A 1 604 ? -5.346 -7.882 21.656 1.00 96.75 604 ASN A C 1
ATOM 4573 O O . ASN A 1 604 ? -4.838 -8.163 22.743 1.00 96.75 604 ASN A O 1
ATOM 4577 N N . TYR A 1 605 ? -4.802 -8.268 20.497 1.00 95.56 605 TYR A N 1
ATOM 4578 C CA . TYR A 1 605 ? -3.535 -8.995 20.392 1.00 95.56 605 TYR A CA 1
ATOM 4579 C C . TYR A 1 605 ? -2.403 -8.249 21.111 1.00 95.56 605 TYR A C 1
ATOM 4581 O O . TYR A 1 605 ? -1.735 -8.816 21.981 1.00 95.56 605 TYR A O 1
ATOM 4589 N N . ARG A 1 606 ? -2.229 -6.956 20.811 1.00 93.56 606 ARG A N 1
ATOM 4590 C CA . ARG A 1 606 ? -1.197 -6.100 21.417 1.00 93.56 606 ARG A CA 1
ATOM 4591 C C . ARG A 1 606 ? -1.381 -5.962 22.931 1.00 93.56 606 ARG A C 1
ATOM 4593 O O . ARG A 1 606 ? -0.409 -6.063 23.680 1.00 93.56 606 ARG A O 1
ATOM 4600 N N . ARG A 1 607 ? -2.622 -5.791 23.396 1.00 93.31 607 ARG A N 1
ATOM 4601 C CA . ARG A 1 607 ? -2.974 -5.738 24.824 1.00 93.31 607 ARG A CA 1
ATOM 4602 C C . ARG A 1 607 ? -2.583 -7.020 25.556 1.00 93.31 607 ARG A C 1
ATOM 4604 O O . ARG A 1 607 ? -1.969 -6.961 26.620 1.00 93.31 607 ARG A O 1
ATOM 4611 N N . ASN A 1 608 ? -2.895 -8.173 24.973 1.00 90.62 608 ASN A N 1
ATOM 4612 C CA . ASN A 1 608 ? -2.575 -9.467 25.566 1.00 90.62 608 ASN A CA 1
ATOM 4613 C C . ASN A 1 608 ? -1.058 -9.737 25.537 1.00 90.62 608 ASN A C 1
ATOM 4615 O O . ASN A 1 608 ? -0.512 -10.241 26.517 1.00 90.62 608 ASN A O 1
ATOM 4619 N N . ALA A 1 609 ? -0.342 -9.308 24.493 1.00 85.62 609 ALA A N 1
ATOM 4620 C CA . ALA A 1 609 ? 1.121 -9.376 24.451 1.00 85.62 609 ALA A CA 1
ATOM 4621 C C . ALA A 1 609 ? 1.787 -8.514 25.546 1.00 85.62 609 ALA A C 1
ATOM 4623 O O . ALA A 1 609 ? 2.727 -8.968 26.199 1.00 85.62 609 ALA A O 1
ATOM 4624 N N . ALA A 1 610 ? 1.270 -7.308 25.806 1.00 77.88 610 ALA A N 1
ATOM 4625 C CA . ALA A 1 610 ? 1.790 -6.421 26.849 1.00 77.88 610 ALA A CA 1
ATOM 4626 C C . ALA A 1 610 ? 1.610 -6.990 28.271 1.00 77.88 610 ALA A C 1
ATOM 4628 O O . ALA A 1 610 ? 2.493 -6.826 29.111 1.00 77.88 610 ALA A O 1
ATOM 4629 N N . SER A 1 611 ? 0.509 -7.707 28.538 1.00 66.56 611 SER A N 1
ATOM 4630 C CA . SER A 1 611 ? 0.259 -8.318 29.857 1.00 66.56 611 SER A CA 1
ATOM 4631 C C . SER A 1 611 ? 1.240 -9.435 30.236 1.00 66.56 611 SER A C 1
ATOM 4633 O O . SER A 1 611 ? 1.463 -9.669 31.420 1.00 66.56 611 SER A O 1
ATOM 4635 N N . VAL A 1 612 ? 1.861 -10.092 29.250 1.00 61.31 612 VAL A N 1
ATOM 4636 C CA . VAL A 1 612 ? 2.843 -11.170 29.467 1.00 61.31 612 VAL A CA 1
ATOM 4637 C C . VAL A 1 612 ? 4.258 -10.614 29.681 1.00 61.31 612 VAL A C 1
ATOM 4639 O O . VAL A 1 612 ? 5.075 -11.248 30.342 1.00 61.31 612 VAL A O 1
ATOM 4642 N N . ALA A 1 613 ? 4.553 -9.419 29.158 1.00 53.59 613 ALA A N 1
ATOM 4643 C CA . ALA A 1 613 ? 5.870 -8.785 29.249 1.00 53.59 613 ALA A CA 1
ATOM 4644 C C . ALA A 1 613 ? 6.119 -8.016 30.566 1.00 53.59 613 ALA A C 1
ATOM 4646 O O . ALA A 1 613 ? 7.240 -7.562 30.807 1.00 53.59 613 ALA A O 1
ATOM 4647 N N . ALA A 1 614 ? 5.107 -7.852 31.425 1.00 38.84 614 ALA A N 1
ATOM 4648 C CA . ALA A 1 614 ? 5.283 -7.232 32.737 1.00 38.84 614 ALA A CA 1
ATOM 4649 C C . ALA A 1 614 ? 6.117 -8.157 33.654 1.00 38.84 614 ALA A C 1
ATOM 4651 O O . ALA A 1 614 ? 5.779 -9.336 33.783 1.00 38.84 614 ALA A O 1
ATOM 4652 N N . PRO A 1 615 ? 7.194 -7.675 34.312 1.00 37.75 615 PRO A N 1
ATOM 4653 C CA . PRO A 1 615 ? 7.975 -8.513 35.212 1.00 37.75 615 PRO A CA 1
ATOM 4654 C C . PRO A 1 615 ? 7.080 -9.018 36.342 1.00 37.75 615 PRO A C 1
ATOM 4656 O O . PRO A 1 615 ? 6.395 -8.221 36.983 1.00 37.75 615 PRO A O 1
ATOM 4659 N N . MET A 1 616 ? 7.133 -10.322 36.633 1.00 37.44 616 MET A N 1
ATOM 4660 C CA . MET A 1 616 ? 6.685 -10.837 37.924 1.00 37.44 616 MET A CA 1
ATOM 4661 C C . MET A 1 616 ? 7.558 -10.195 39.004 1.00 37.44 616 MET A C 1
ATOM 4663 O O . MET A 1 616 ? 8.622 -10.706 39.349 1.00 37.44 616 MET A O 1
ATOM 4667 N N . THR A 1 617 ? 7.133 -9.049 39.532 1.00 35.97 617 THR A N 1
ATOM 4668 C CA . THR A 1 617 ? 7.631 -8.547 40.804 1.00 35.97 617 THR A CA 1
ATOM 4669 C C . THR A 1 617 ? 7.138 -9.524 41.860 1.00 35.97 617 THR A C 1
ATOM 4671 O O . THR A 1 617 ? 6.011 -9.457 42.343 1.00 35.97 617 THR A O 1
ATOM 4674 N N . SER A 1 618 ? 7.978 -10.513 42.162 1.00 37.56 618 SER A N 1
ATOM 4675 C CA . SER A 1 618 ? 7.759 -11.435 43.262 1.00 37.56 618 SER A CA 1
ATOM 4676 C C . SER A 1 618 ? 7.596 -10.618 44.536 1.00 37.56 618 SER A C 1
ATOM 4678 O O . SER A 1 618 ? 8.545 -9.979 44.999 1.00 37.56 618 SER A O 1
ATOM 4680 N N . GLY A 1 619 ? 6.387 -10.647 45.088 1.00 38.19 619 GLY A N 1
ATOM 4681 C CA . GLY A 1 619 ? 6.145 -10.290 46.471 1.00 38.19 619 GLY A CA 1
ATOM 4682 C C . GLY A 1 619 ? 7.021 -11.164 47.358 1.00 38.19 619 GLY A C 1
ATOM 4683 O O . GLY A 1 619 ? 6.818 -12.372 47.443 1.00 38.19 619 GLY A O 1
ATOM 4684 N N . ALA A 1 620 ? 7.999 -10.543 47.999 1.00 35.47 620 ALA A N 1
ATOM 4685 C CA . ALA A 1 620 ? 8.553 -11.031 49.243 1.00 35.47 620 ALA A CA 1
ATOM 4686 C C . ALA A 1 620 ? 8.142 -10.013 50.307 1.00 35.47 620 ALA A C 1
ATOM 4688 O O . ALA A 1 620 ? 8.572 -8.859 50.278 1.00 35.47 620 ALA A O 1
ATOM 4689 N N . SER A 1 621 ? 7.208 -10.461 51.145 1.00 35.97 621 SER A N 1
ATOM 4690 C CA . SER A 1 621 ? 6.865 -9.905 52.453 1.00 35.97 621 SER A CA 1
ATOM 4691 C C . SER A 1 621 ? 8.082 -9.775 53.355 1.00 35.97 621 SER A C 1
ATOM 4693 O O . SER A 1 621 ? 8.878 -10.746 53.340 1.00 35.97 621 SER A O 1
#